Protein 7QGV (pdb70)

Secondary structure (DSSP, 8-state):
------/------/------/------/--/--/--/--

Radius of gyration: 14.07 Å; Cα contacts (8 Å, |Δi|>4): 30; chains: 8; bounding box: 40×20×18 Å

Structure (mmCIF, N/CA/C/O backbone):
data_7QGV
#
_entry.id   7QGV
#
loop_
_entity.id
_entity.type
_entity.pdbx_description
1 polymer Teixobactin
2 polymer 'Lipid II'
3 branched '2-acetamido-2-deoxy-beta-D-glucopyranose-(1-4)-N-acetyl-alpha-muramic acid'
4 non-polymer PHOSPHONATE
5 non-polymer 3-methylbut-2-en-1-ol
#
loop_
_atom_site.group_PDB
_atom_site.id
_atom_site.type_symbol
_atom_site.label_atom_id
_atom_site.label_alt_id
_atom_site.label_comp_id
_atom_site.label_asym_id
_atom_site.label_entity_id
_atom_site.label_seq_id
_atom_site.pdbx_PDB_ins_code
_atom_site.Cartn_x
_atom_site.Cartn_y
_atom_site.Cartn_z
_atom_site.occupancy
_atom_site.B_iso_or_equiv
_atom_site.auth_seq_id
_atom_site.auth_comp_id
_atom_site.auth_asym_id
_atom_site.auth_atom_id
_atom_site.pdbx_PDB_model_num
ATOM 26 N N . ILE A 1 2 ? 13.938 7.359 -4.151 1 0 2 ILE A N 1
ATOM 27 C CA . ILE A 1 2 ? 12.744 6.704 -3.705 1 0 2 ILE A CA 1
ATOM 28 C C . ILE A 1 2 ? 11.694 6.823 -4.714 1 0 2 ILE A C 1
ATOM 29 O O . ILE A 1 2 ? 11.479 7.868 -5.341 1 0 2 ILE A O 1
ATOM 45 N N . SER A 1 3 ? 10.978 5.766 -4.798 1 0 3 SER A N 1
ATOM 46 C CA . SER A 1 3 ? 9.934 5.717 -5.736 1 0 3 SER A CA 1
ATOM 47 C C . SER A 1 3 ? 8.74 5.11 -5.08 1 0 3 SER A C 1
ATOM 48 O O . SER A 1 3 ? 8.882 4.33 -4.085 1 0 3 SER A O 1
ATOM 91 N N . ILE A 1 6 ? 1.299 6.598 -2.171 1 0 6 ILE A N 1
ATOM 92 C CA . ILE A 1 6 ? 0.111 6.217 -1.395 1 0 6 ILE A CA 1
ATOM 93 C C . ILE A 1 6 ? -1.143 6.961 -1.861 1 0 6 ILE A C 1
ATOM 94 O O . ILE A 1 6 ? -1.069 8.122 -2.312 1 0 6 ILE A O 1
ATOM 110 N N . SER A 1 7 ? -2.237 6.187 -1.886 1 0 7 SER A N 1
ATOM 111 C CA . SER A 1 7 ? -3.629 6.695 -2.044 1 0 7 SER A CA 1
ATOM 112 C C . SER A 1 7 ? -4.687 5.607 -2.194 1 0 7 SER A C 1
ATOM 113 O O . SER A 1 7 ? -4.374 4.435 -2.539 1 0 7 SER A O 1
ATOM 134 N N . ALA A 1 9 ? -7.538 5.698 0.445 1 0 9 ALA A N 1
ATOM 135 C CA . ALA A 1 9 ? -8.315 5.683 1.686 1 0 9 ALA A CA 1
ATOM 136 C C . ALA A 1 9 ? -9.65 6.345 1.554 1 0 9 ALA A C 1
ATOM 137 O O . ALA A 1 9 ? -10.662 5.692 1.735 1 0 9 ALA A O 1
ATOM 166 N N . ILE A 1 11 ? -10.477 8.215 -1.192 1 0 11 ILE A N 1
ATOM 167 C CA . ILE A 1 11 ? -10.75 8.052 -2.606 1 0 11 ILE A CA 1
ATOM 168 C C . ILE A 1 11 ? -10.042 6.829 -3.15 1 0 11 ILE A C 1
ATOM 169 O O . ILE A 1 11 ? -10.531 6.123 -4.033 1 0 11 ILE A O 1
ATOM 210 N N . ILE B 1 2 ? -6.658 0.462 -1.132 1 0 2 ILE B N 1
ATOM 211 C CA . ILE B 1 2 ? -5.338 1.03 -1.093 1 0 2 ILE B CA 1
ATOM 212 C C . ILE B 1 2 ? -4.549 0.498 -2.19 1 0 2 ILE B C 1
ATOM 213 O O . ILE B 1 2 ? -4.563 -0.714 -2.526 1 0 2 ILE B O 1
ATOM 229 N N . SER B 1 3 ? -3.775 1.424 -2.642 1 0 3 SER B N 1
ATOM 230 C CA . SER B 1 3 ? -2.976 1.214 -3.765 1 0 3 SER B CA 1
ATOM 231 C C . SER B 1 3 ? -1.763 2.018 -3.638 1 0 3 SER B C 1
ATOM 232 O O . SER B 1 3 ? -1.789 3.197 -3.161 1 0 3 SER B O 1
ATOM 275 N N . ILE B 1 6 ? 6.024 1.627 -1.831 1 0 6 ILE B N 1
ATOM 276 C CA . ILE B 1 6 ? 7.25 2.348 -1.442 1 0 6 ILE B CA 1
ATOM 277 C C . ILE B 1 6 ? 8.529 1.512 -1.401 1 0 6 ILE B C 1
ATOM 278 O O . ILE B 1 6 ? 8.483 0.251 -1.399 1 0 6 ILE B O 1
ATOM 294 N N . SER B 1 7 ? 9.614 2.282 -1.596 1 0 7 SER B N 1
ATOM 295 C CA . SER B 1 7 ? 11.02 1.895 -1.358 1 0 7 SER B CA 1
ATOM 296 C C . SER B 1 7 ? 11.927 2.554 -2.372 1 0 7 SER B C 1
ATOM 297 O O . SER B 1 7 ? 11.458 3.376 -3.155 1 0 7 SER B O 1
ATOM 318 N N . ALA B 1 9 ? 15.328 3.66 -1.22 1 0 9 ALA B N 1
ATOM 319 C CA . ALA B 1 9 ? 16.396 4.316 -0.475 1 0 9 ALA B CA 1
ATOM 320 C C . ALA B 1 9 ? 17.765 3.775 -0.883 1 0 9 ALA B C 1
ATOM 321 O O . ALA B 1 9 ? 18.527 4.455 -1.565 1 0 9 ALA B O 1
ATOM 350 N N . ILE B 1 11 ? 18.131 0.781 -2.599 1 0 11 ILE B N 1
ATOM 351 C CA . ILE B 1 11 ? 17.963 0.17 -3.914 1 0 11 ILE B CA 1
ATOM 352 C C . ILE B 1 11 ? 16.926 0.922 -4.685 1 0 11 ILE B C 1
ATOM 353 O O . ILE B 1 11 ? 16.986 1.141 -5.9 1 0 11 ILE B O 1
ATOM 394 N N . ILE C 1 2 ? 7.719 -1.719 -3.919 1 0 2 ILE C N 1
ATOM 395 C CA . ILE C 1 2 ? 6.467 -2.41 -3.741 1 0 2 ILE C CA 1
ATOM 396 C C . ILE C 1 2 ? 5.384 -1.535 -4.143 1 0 2 ILE C C 1
ATOM 397 O O . ILE C 1 2 ? 5.228 -0.361 -3.704 1 0 2 ILE C O 1
ATOM 413 N N . SER C 1 3 ? 4.583 -2.2 -4.881 1 0 3 SER C N 1
ATOM 414 C CA . SER C 1 3 ? 3.483 -1.61 -5.499 1 0 3 SER C CA 1
ATOM 415 C C . SER C 1 3 ? 2.358 -2.56 -5.474 1 0 3 SER C C 1
ATOM 416 O O . SER C 1 3 ? 2.548 -3.807 -5.625 1 0 3 SER C O 1
ATOM 459 N N . ILE C 1 6 ? -5.05 -3.699 -2.298 1 0 6 ILE C N 1
ATOM 460 C CA . ILE C 1 6 ? -6.225 -4.559 -2.201 1 0 6 ILE C CA 1
ATOM 461 C C . ILE C 1 6 ? -7.533 -3.814 -1.995 1 0 6 ILE C C 1
ATOM 462 O O . ILE C 1 6 ? -7.522 -2.583 -1.7 1 0 6 ILE C O 1
ATOM 478 N N . SER C 1 7 ? -8.572 -4.56 -2.44 1 0 7 SER C N 1
ATOM 479 C CA . SER C 1 7 ? -10.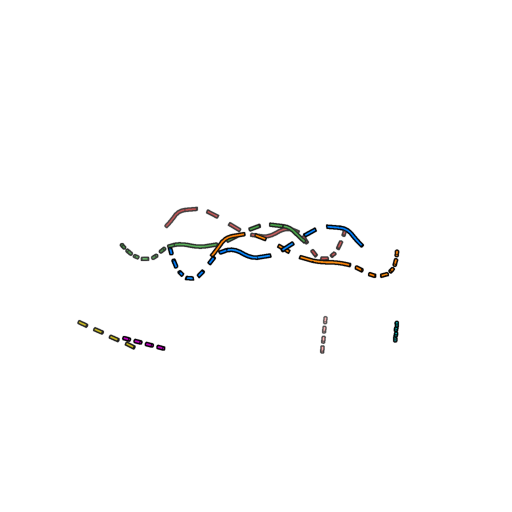016 -4.308 -2.159 1 0 7 SER C CA 1
ATOM 480 C C . SER C 1 7 ? -10.948 -5.217 -2.914 1 0 7 SER C C 1
ATOM 481 O O . SER C 1 7 ? -10.53 -5.947 -3.824 1 0 7 SER C O 1
ATOM 502 N N . ALA C 1 9 ? -13.539 -7.095 -0.94 1 0 9 ALA C N 1
ATOM 503 C CA . ALA C 1 9 ? -14.244 -7.946 0.028 1 0 9 ALA C CA 1
ATOM 504 C C . ALA C 1 9 ? -15.682 -7.507 0.201 1 0 9 ALA C C 1
ATOM 505 O O . ALA C 1 9 ? -16.568 -8.201 -0.267 1 0 9 ALA C O 1
ATOM 534 N N . ILE C 1 11 ? -16.816 -4.525 -0.865 1 0 11 ILE C N 1
ATOM 535 C CA . ILE C 1 11 ? -17.113 -3.759 -2.05 1 0 11 ILE C CA 1
ATOM 536 C C . ILE C 1 11 ? -16.442 -4.366 -3.237 1 0 11 ILE C C 1
ATOM 537 O O . ILE C 1 11 ? -16.963 -4.486 -4.342 1 0 11 ILE C O 1
ATOM 578 N N . ILE D 1 2 ? -12.534 -9.957 -4.801 1 0 2 ILE D N 1
ATOM 579 C CA . ILE D 1 2 ? -11.379 -9.173 -4.436 1 0 2 ILE D CA 1
ATOM 580 C C . ILE D 1 2 ? -10.448 -9.076 -5.577 1 0 2 ILE D C 1
ATOM 581 O O . ILE D 1 2 ? -10.19 -10.042 -6.302 1 0 2 ILE D O 1
ATOM 597 N N . SER D 1 3 ? -9.901 -7.913 -5.692 1 0 3 SER D N 1
ATOM 598 C CA . SER D 1 3 ? -8.986 -7.694 -6.77 1 0 3 SER D CA 1
ATOM 599 C C . SER D 1 3 ? -7.795 -6.969 -6.234 1 0 3 SER D C 1
ATOM 600 O O . SER D 1 3 ? -7.9 -6.226 -5.209 1 0 3 SER D O 1
ATOM 643 N N . ILE D 1 6 ? 0.138 -7.656 -4.501 1 0 6 ILE D N 1
ATOM 644 C CA . ILE D 1 6 ? 1.389 -7.103 -4.021 1 0 6 ILE D CA 1
ATOM 645 C C . ILE D 1 6 ? 2.637 -7.707 -4.668 1 0 6 ILE D C 1
ATOM 646 O O . ILE D 1 6 ? 2.617 -8.864 -5.12 1 0 6 ILE D O 1
ATOM 662 N N . SER D 1 7 ? 3.637 -6.824 -4.844 1 0 7 SER D N 1
ATOM 663 C CA . SER D 1 7 ? 5.029 -7.206 -5.204 1 0 7 SER D CA 1
ATOM 664 C C . SER D 1 7 ? 5.956 -6.041 -5.408 1 0 7 SER D C 1
ATOM 665 O O . SER D 1 7 ? 5.53 -4.919 -5.743 1 0 7 SER D O 1
ATOM 686 N N . ALA D 1 9 ? 8.952 -5.525 -2.889 1 0 9 ALA D N 1
ATOM 687 C CA . ALA D 1 9 ? 9.851 -5.296 -1.788 1 0 9 ALA D CA 1
ATOM 688 C C . ALA D 1 9 ? 11.304 -5.509 -2.213 1 0 9 ALA D C 1
ATOM 689 O O . ALA D 1 9 ? 11.987 -4.533 -2.416 1 0 9 ALA D O 1
ATOM 718 N N . ILE D 1 11 ? 12.314 -7.502 -5.016 1 0 11 ILE D N 1
ATOM 719 C CA . ILE D 1 11 ? 12.278 -7.531 -6.48 1 0 11 ILE D CA 1
ATOM 720 C C . ILE D 1 11 ? 11.35 -6.43 -6.933 1 0 11 ILE D C 1
ATOM 721 O O . ILE D 1 11 ? 11.644 -5.621 -7.817 1 0 11 ILE D O 1
ATOM 737 N N . ALA E 2 1 ? -9.246 9.524 9.458 1 0.96 1 ALA E N 1
ATOM 738 C CA . ALA E 2 1 ? -10.384 8.91 10.176 1 1.33 1 ALA E CA 1
ATOM 739 C C . ALA E 2 1 ? -11.543 8.646 9.226 1 1.47 1 ALA E C 1
ATOM 740 O O . ALA E 2 1 ? -12.196 7.585 9.244 1 2.22 1 ALA E O 1
ATOM 760 N N . LYS E 2 3 ? -14.749 6.616 9.404 1 1.36 3 LYS E N 1
ATOM 761 C CA . LYS E 2 3 ? -15.342 5.294 9.524 1 1.66 3 LYS E CA 1
ATOM 762 C C . LYS E 2 3 ? -16.559 5.044 8.602 1 1.8 3 LYS E C 1
ATOM 763 O O . LYS E 2 3 ? -17.637 4.565 9.039 1 2.55 3 LYS E O 1
ATOM 803 N N . ALA F 2 1 ? 17.574 0.418 6.931 1 0.96 1 ALA F N 1
ATOM 804 C CA . ALA F 2 1 ? 18.411 1.246 7.845 1 1.33 1 ALA F CA 1
ATOM 805 C C . ALA F 2 1 ? 19.062 2.439 7.144 1 1.47 1 ALA F C 1
ATOM 806 O O . ALA F 2 1 ? 18.481 3.035 6.173 1 2.22 1 ALA F O 1
ATOM 826 N N . LYS F 2 3 ? 18.201 6.771 5.996 1 1.36 3 LYS F N 1
ATOM 827 C CA . LYS F 2 3 ? 17.46 7.784 5.265 1 1.66 3 LYS F CA 1
ATOM 828 C C . LYS F 2 3 ? 17.968 9.222 5.461 1 1.8 3 LYS F C 1
ATOM 829 O O . LYS F 2 3 ? 19.081 9.465 6.001 1 2.55 3 LYS F O 1
ATOM 869 N N . ALA G 2 1 ? -13.352 -1.747 9.994 1 0.96 1 ALA G N 1
ATOM 870 C CA . ALA G 2 1 ? -14.221 -1.981 11.163 1 1.33 1 ALA G CA 1
ATOM 871 C C . ALA G 2 1 ? -15.658 -1.738 10.748 1 1.47 1 ALA G C 1
ATOM 872 O O . ALA G 2 1 ? -16.028 -1.741 9.545 1 2.22 1 ALA G O 1
ATOM 892 N N . LYS G 2 3 ? -20.435 -4.194 9.323 1 1.36 3 LYS G N 1
ATOM 893 C CA . LYS G 2 3 ? -21.587 -4.724 8.601 1 1.66 3 LYS G CA 1
ATOM 894 C C . LYS G 2 3 ? -22.969 -4.331 9.16 1 1.8 3 LYS G C 1
ATOM 895 O O . LYS G 2 3 ? -23.596 -5.072 9.965 1 2.55 3 LYS G O 1
ATOM 935 N N . ALA H 2 1 ? 10.547 -11.425 4.806 1 0.96 1 ALA H N 1
ATOM 936 C CA . ALA H 2 1 ? 10.662 -10.9 6.198 1 1.33 1 ALA H CA 1
ATOM 937 C C . ALA H 2 1 ? 11.061 -9.416 6.214 1 1.47 1 ALA H C 1
ATOM 938 O O . ALA H 2 1 ? 10.262 -8.513 6.59 1 2.22 1 ALA H O 1
ATOM 959 N N . LYS H 2 3 ? 11.03 -6.797 9.417 1 1.36 3 LYS H N 1
ATOM 960 C CA . LYS H 2 3 ? 10.093 -6.41 10.475 1 1.66 3 LYS H CA 1
ATOM 961 C C . LYS H 2 3 ? 10.681 -5.548 11.605 1 1.8 3 LYS H C 1
ATOM 962 O O . LYS H 2 3 ? 10.847 -6.004 12.768 1 2.55 3 LYS H O 1
ATOM 1471 N N . ILE A 1 2 ? 11.854 8.12 -0.773 1 0 2 ILE A N 2
ATOM 1472 C CA . ILE A 1 2 ? 11.407 7.014 -1.634 1 0 2 ILE A CA 2
ATOM 1473 C C . ILE A 1 2 ? 10.233 7.444 -2.58 1 0 2 ILE A C 2
ATOM 1474 O O . ILE A 1 2 ? 9.66 8.515 -2.362 1 0 2 ILE A O 2
ATOM 1490 N N . SER A 1 3 ? 9.878 6.629 -3.652 1 0 3 SER A N 2
ATOM 1491 C CA . SER A 1 3 ? 8.803 7.005 -4.588 1 0 3 SER A CA 2
ATOM 1492 C C . SER A 1 3 ? 7.622 6.074 -4.448 1 0 3 SER A C 2
ATOM 1493 O O . SER A 1 3 ? 7.699 5.021 -3.807 1 0 3 SER A O 2
ATOM 1536 N N . ILE A 1 6 ? -0.21 6.341 -2.877 1 0 6 ILE A N 2
ATOM 1537 C CA . ILE A 1 6 ? -1.448 5.774 -2.4 1 0 6 ILE A CA 2
ATOM 1538 C C . ILE A 1 6 ? -2.642 6.569 -2.887 1 0 6 ILE A C 2
ATOM 1539 O O . ILE A 1 6 ? -2.535 7.782 -3.111 1 0 6 ILE A O 2
ATOM 1555 N N . SER A 1 7 ? -3.733 5.818 -3.073 1 0 7 SER A N 2
ATOM 1556 C CA . SER A 1 7 ? -5.079 6.319 -3.413 1 0 7 SER A CA 2
ATOM 1557 C C . SER A 1 7 ? -5.956 5.246 -4.035 1 0 7 SER A C 2
ATOM 1558 O O . SER A 1 7 ? -5.685 4.059 -3.793 1 0 7 SER A O 2
ATOM 1579 N N . ALA A 1 9 ? -9.706 5.081 -3.619 1 0 9 ALA A N 2
ATOM 1580 C CA . ALA A 1 9 ? -10.904 4.748 -2.888 1 0 9 ALA A CA 2
ATOM 1581 C C . ALA A 1 9 ? -12.152 5.078 -3.675 1 0 9 ALA A C 2
ATOM 1582 O O . ALA A 1 9 ? -12.717 4.23 -4.365 1 0 9 ALA A O 2
ATOM 1611 N N . ILE A 1 11 ? -12.177 7.375 -5.897 1 0 11 ILE A N 2
ATOM 1612 C CA . ILE A 1 11 ? -11.656 7.714 -7.194 1 0 11 ILE A CA 2
ATOM 1613 C C . ILE A 1 11 ? -10.514 6.74 -7.529 1 0 11 ILE A C 2
ATOM 1614 O O . ILE A 1 11 ? -10.366 6.324 -8.676 1 0 11 ILE A O 2
ATOM 1655 N N . ILE B 1 2 ? -6.376 -0.113 0.445 1 0 2 ILE B N 2
ATOM 1656 C CA . ILE B 1 2 ? -5.816 0.979 -0.361 1 0 2 ILE B CA 2
ATOM 1657 C C . ILE B 1 2 ? -4.839 0.424 -1.45 1 0 2 ILE B C 2
ATOM 1658 O O . ILE B 1 2 ? -4.397 -0.749 -1.38 1 0 2 ILE B O 2
ATOM 1674 N N . SER B 1 3 ? -4.528 1.265 -2.485 1 0 3 SER B N 2
ATOM 1675 C CA . SER B 1 3 ? -3.711 0.848 -3.615 1 0 3 SER B CA 2
ATOM 1676 C C . SER B 1 3 ? -2.542 1.769 -3.871 1 0 3 SER B C 2
ATOM 1677 O O . SER B 1 3 ? -2.735 2.994 -4.043 1 0 3 SER B O 2
ATOM 1720 N N . ILE B 1 6 ? 5.565 1.768 -2.246 1 0 6 ILE B N 2
ATOM 1721 C CA . ILE B 1 6 ? 6.765 2.484 -2.003 1 0 6 ILE B CA 2
ATOM 1722 C C . ILE B 1 6 ? 8.082 1.811 -2.423 1 0 6 ILE B C 2
ATOM 1723 O O . ILE B 1 6 ? 8.291 0.577 -2.225 1 0 6 ILE B O 2
ATOM 1739 N N . SER B 1 7 ? 8.944 2.72 -2.945 1 0 7 SER B N 2
ATOM 1740 C CA . SER B 1 7 ? 10.353 2.5 -3.344 1 0 7 SER B CA 2
ATOM 1741 C C . SER B 1 7 ? 10.682 3.18 -4.655 1 0 7 SER B C 2
ATOM 1742 O O . SER B 1 7 ? 9.849 3.959 -5.144 1 0 7 SER B O 2
ATOM 1763 N N . ALA B 1 9 ? 14.151 4.82 -5.121 1 0 9 ALA B N 2
ATOM 1764 C CA . ALA B 1 9 ? 15.198 5.803 -4.964 1 0 9 ALA B CA 2
ATOM 1765 C C . ALA B 1 9 ? 16.563 5.184 -5.246 1 0 9 ALA B C 2
ATOM 1766 O O . ALA B 1 9 ? 17.17 5.449 -6.284 1 0 9 ALA B O 2
ATOM 1795 N N . ILE B 1 11 ? 17.02 1.971 -5.623 1 0 11 ILE B N 2
ATOM 1796 C CA . ILE B 1 11 ? 16.733 0.92 -6.595 1 0 11 ILE B CA 2
ATOM 1797 C C . ILE B 1 11 ? 15.414 1.235 -7.308 1 0 11 ILE B C 2
ATOM 1798 O O . ILE B 1 11 ? 15.2 0.859 -8.463 1 0 11 ILE B O 2
ATOM 1839 N N . ILE C 1 2 ? 7.492 -2.043 -1.233 1 0 2 ILE C N 2
ATOM 1840 C CA . ILE C 1 2 ? 6.831 -3.189 -1.879 1 0 2 ILE C CA 2
ATOM 1841 C C . ILE C 1 2 ? 5.746 -2.59 -2.804 1 0 2 ILE C C 2
ATOM 1842 O O . ILE C 1 2 ? 5.569 -1.371 -2.857 1 0 2 ILE C O 2
ATOM 1858 N N . SER C 1 3 ? 5.093 -3.379 -3.637 1 0 3 SER C N 2
ATOM 1859 C CA . SER C 1 3 ? 4.07 -2.789 -4.509 1 0 3 SER C CA 2
ATOM 1860 C C . SER C 1 3 ? 2.786 -3.524 -4.368 1 0 3 SER C C 2
ATOM 1861 O O . SER C 1 3 ? 2.794 -4.751 -4.294 1 0 3 SER C O 2
ATOM 1904 N N . ILE C 1 6 ? -4.678 -3.604 -1.194 1 0 6 ILE C N 2
ATOM 1905 C CA . ILE C 1 6 ? -5.812 -4.464 -0.971 1 0 6 ILE C CA 2
ATOM 1906 C C . ILE C 1 6 ? -7.148 -3.778 -0.984 1 0 6 ILE C C 2
ATOM 1907 O O . ILE C 1 6 ? -7.256 -2.605 -0.574 1 0 6 ILE C O 2
ATOM 1923 N N . SER C 1 7 ? -8.109 -4.478 -1.594 1 0 7 SER C N 2
ATOM 1924 C CA . SER C 1 7 ? -9.518 -4.122 -1.49 1 0 7 SER C CA 2
ATOM 1925 C C . SER C 1 7 ? -10.334 -5.013 -2.382 1 0 7 SER C C 2
ATOM 1926 O O . SER C 1 7 ? -9.789 -5.931 -3.051 1 0 7 SER C O 2
ATOM 1947 N N . ALA C 1 9 ? -13.486 -6.576 -1.177 1 0 9 ALA C N 2
ATOM 1948 C CA . ALA C 1 9 ? -14.256 -7.494 -0.431 1 0 9 ALA C CA 2
ATOM 1949 C C . ALA C 1 9 ? -15.71 -7.202 -0.675 1 0 9 ALA C C 2
ATOM 1950 O O . ALA C 1 9 ? -16.305 -7.681 -1.642 1 0 9 ALA C O 2
ATOM 1979 N N . ILE C 1 11 ? -16.814 -4.198 -1.359 1 0 11 ILE C N 2
ATOM 1980 C CA . ILE C 1 11 ? -16.804 -3.294 -2.496 1 0 11 ILE C CA 2
ATOM 1981 C C . ILE C 1 11 ? -15.749 -3.682 -3.505 1 0 11 ILE C C 2
ATOM 1982 O O . ILE C 1 11 ? -15.917 -3.446 -4.699 1 0 11 ILE C O 2
ATOM 2023 N N . ILE D 1 2 ? -11.464 -10.298 -5.399 1 0 2 ILE D N 2
ATOM 2024 C CA . ILE D 1 2 ? -10.809 -9.114 -4.919 1 0 2 ILE D CA 2
ATOM 2025 C C . ILE D 1 2 ? -9.829 -8.552 -5.873 1 0 2 ILE D C 2
ATOM 2026 O O . ILE D 1 2 ? -9.413 -9.207 -6.835 1 0 2 ILE D O 2
ATOM 2042 N N . SER D 1 3 ? -9.443 -7.334 -5.601 1 0 3 SER D N 2
ATOM 2043 C CA . SER D 1 3 ? -8.536 -6.701 -6.484 1 0 3 SER D CA 2
ATOM 2044 C C . SER D 1 3 ? -7.369 -6.189 -5.691 1 0 3 SER D C 2
ATOM 2045 O O . SER D 1 3 ? -7.475 -5.854 -4.474 1 0 3 SER D O 2
ATOM 2088 N N . ILE D 1 6 ? 0.286 -8.224 -4.408 1 0 6 ILE D N 2
ATOM 2089 C CA . ILE D 1 6 ? 1.477 -8.121 -3.619 1 0 6 ILE D CA 2
ATOM 2090 C C . ILE D 1 6 ? 2.681 -8.59 -4.416 1 0 6 ILE D C 2
ATOM 2091 O O . ILE D 1 6 ? 2.649 -9.606 -5.138 1 0 6 ILE D O 2
ATOM 2107 N N . SER D 1 7 ? 3.68 -7.757 -4.307 1 0 7 SER D N 2
ATOM 2108 C CA . SER D 1 7 ? 5.02 -7.925 -4.88 1 0 7 SER D CA 2
ATOM 2109 C C . SER D 1 7 ? 5.792 -6.669 -4.995 1 0 7 SER D C 2
ATOM 2110 O O . SER D 1 7 ? 5.224 -5.588 -5.031 1 0 7 SER D O 2
ATOM 2131 N N . ALA D 1 9 ? 9.259 -6.438 -3.148 1 0 9 ALA D N 2
ATOM 2132 C CA . ALA D 1 9 ? 10.162 -6.13 -2.056 1 0 9 ALA D CA 2
ATOM 2133 C C . ALA D 1 9 ? 11.553 -6.187 -2.513 1 0 9 ALA D C 2
ATOM 2134 O O . ALA D 1 9 ? 12.222 -5.17 -2.655 1 0 9 ALA D O 2
ATOM 2163 N N . ILE D 1 11 ? 12.371 -7.457 -5.398 1 0 11 ILE D N 2
ATOM 2164 C CA . ILE D 1 11 ? 12.259 -7.019 -6.786 1 0 11 ILE D CA 2
ATOM 2165 C C . ILE D 1 11 ? 11.101 -6.035 -6.959 1 0 11 ILE D C 2
ATOM 2166 O O . ILE D 1 11 ? 11.203 -5.048 -7.693 1 0 11 ILE D O 2
ATOM 2182 N N . ALA E 2 1 ? -13.284 13.348 1.839 1 0.96 1 ALA E N 2
ATOM 2183 C CA . ALA E 2 1 ? -14.495 14.177 1.626 1 1.33 1 ALA E CA 2
ATOM 2184 C C . ALA E 2 1 ? -15.758 13.411 1.939 1 1.47 1 ALA E C 2
ATOM 2185 O O . ALA E 2 1 ? -15.847 12.653 2.967 1 2.22 1 ALA E O 2
ATOM 2205 N N . LYS E 2 3 ? -20.927 11.348 3.072 1 1.36 3 LYS E N 2
ATOM 2206 C CA . LYS E 2 3 ? -21.863 10.306 3.452 1 1.66 3 LYS E CA 2
ATOM 2207 C C . LYS E 2 3 ? -23.349 10.692 3.194 1 1.8 3 LYS E C 2
ATOM 2208 O O . LYS E 2 3 ? -24.174 10.825 4.106 1 2.55 3 LYS E O 2
ATOM 2248 N N . ALA F 2 1 ? 20.103 8.767 1.583 1 0.96 1 ALA F N 2
ATOM 2249 C CA . ALA F 2 1 ? 20.347 9.979 2.37 1 1.33 1 ALA F CA 2
ATOM 2250 C C . ALA F 2 1 ? 19.034 10.858 2.758 1 1.47 1 ALA F C 2
ATOM 2251 O O . ALA F 2 1 ? 19.103 11.756 3.559 1 2.22 1 ALA F O 2
ATOM 2271 N N . LYS F 2 3 ? 16.517 15.178 3.025 1 1.36 3 LYS F N 2
ATOM 2272 C CA . LYS F 2 3 ? 15.977 16.439 3.395 1 1.66 3 LYS F CA 2
ATOM 2273 C C . LYS F 2 3 ? 15.308 17.141 2.178 1 1.8 3 LYS F C 2
ATOM 2274 O O . LYS F 2 3 ? 15.551 18.32 1.88 1 2.55 3 LYS F O 2
ATOM 2314 N N . ALA G 2 1 ? -18.155 -3.577 7.503 1 0.96 1 ALA G N 2
ATOM 2315 C CA . ALA G 2 1 ? -19.516 -4.007 7.834 1 1.33 1 ALA G CA 2
ATOM 2316 C C . ALA G 2 1 ? -20.498 -3.056 7.168 1 1.47 1 ALA G C 2
ATOM 2317 O O . ALA G 2 1 ? -20.192 -2.375 6.192 1 2.22 1 ALA G O 2
ATOM 2337 N N . LYS G 2 3 ? -22.723 -3.231 2.812 1 1.36 3 LYS G N 2
ATOM 2338 C CA . LYS G 2 3 ? -22.738 -3.14 1.353 1 1.66 3 LYS G CA 2
ATOM 2339 C C . LYS G 2 3 ? -23.682 -2.03 0.778 1 1.8 3 LYS G C 2
ATOM 2340 O O . LYS G 2 3 ? -24.649 -2.295 0.047 1 2.55 3 LYS G O 2
ATOM 2380 N N . ALA H 2 1 ? 15.031 -11.612 4.454 1 0.96 1 ALA H N 2
ATOM 2381 C CA . ALA H 2 1 ? 16.195 -11.282 5.226 1 1.33 1 ALA H CA 2
ATOM 2382 C C . ALA H 2 1 ? 16.909 -9.962 4.783 1 1.47 1 ALA H C 2
ATOM 2383 O O . ALA H 2 1 ? 16.701 -8.911 5.312 1 2.22 1 ALA H O 2
ATOM 2404 N N . LYS H 2 3 ? 18.223 -6.377 6.38 1 1.36 3 LYS H N 2
ATOM 2405 C CA . LYS H 2 3 ? 17.844 -5.245 7.173 1 1.66 3 LYS H CA 2
ATOM 2406 C C . LYS H 2 3 ? 18.766 -4.019 6.928 1 1.8 3 LYS H C 2
ATOM 2407 O O . LYS H 2 3 ? 19.837 -3.864 7.52 1 2.55 3 LYS H O 2
ATOM 2916 N N . ILE A 1 2 ? 11.447 8.752 -4.618 1 0 2 ILE A N 3
ATOM 2917 C CA . ILE A 1 2 ? 10.796 7.46 -4.613 1 0 2 ILE A CA 3
ATOM 2918 C C . ILE A 1 2 ? 9.61 7.462 -5.531 1 0 2 ILE A C 3
ATOM 2919 O O . ILE A 1 2 ? 9.179 8.529 -5.989 1 0 2 ILE A O 3
ATOM 2935 N N . SER A 1 3 ? 9.113 6.262 -5.844 1 0 3 SER A N 3
ATOM 2936 C CA . SER A 1 3 ? 7.955 6.143 -6.683 1 0 3 SER A CA 3
ATOM 2937 C C . SER A 1 3 ? 6.915 5.311 -6.056 1 0 3 SER A C 3
ATOM 2938 O O . SER A 1 3 ? 7.204 4.307 -5.403 1 0 3 SER A O 3
ATOM 2981 N N . ILE A 1 6 ? -0.35 6.316 -2.814 1 0 6 ILE A N 3
ATOM 2982 C CA . ILE A 1 6 ? -1.483 5.797 -2.081 1 0 6 ILE A CA 3
ATOM 2983 C C . ILE A 1 6 ? -2.817 6.425 -2.435 1 0 6 ILE A C 3
ATOM 2984 O O . ILE A 1 6 ? -2.91 7.661 -2.573 1 0 6 ILE A O 3
ATOM 3000 N N . SER A 1 7 ? -3.785 5.528 -2.641 1 0 7 SER A N 3
ATOM 3001 C CA . SER A 1 7 ? -5.223 5.858 -2.743 1 0 7 SER A CA 3
ATOM 3002 C C . SER A 1 7 ? -6.068 4.622 -3.042 1 0 7 SER A C 3
ATOM 3003 O O . SER A 1 7 ? -5.522 3.57 -3.415 1 0 7 SER A O 3
ATOM 3024 N N . ALA A 1 9 ? -9.115 3.848 -0.737 1 0 9 ALA A N 3
ATOM 3025 C CA . ALA A 1 9 ? -9.919 3.456 0.395 1 0 9 ALA A CA 3
ATOM 3026 C C . ALA A 1 9 ? -11.371 3.687 0.072 1 0 9 ALA A C 3
ATOM 3027 O O . ALA A 1 9 ? -12.073 2.784 -0.367 1 0 9 ALA A O 3
ATOM 3056 N N . ILE A 1 11 ? -12.402 6.023 -2.227 1 0 11 ILE A N 3
ATOM 3057 C CA . ILE A 1 11 ? -12.469 6.203 -3.677 1 0 11 ILE A CA 3
ATOM 3058 C C . ILE A 1 11 ? -11.46 5.291 -4.357 1 0 11 ILE A C 3
ATOM 3059 O O . ILE A 1 11 ? -11.623 4.897 -5.512 1 0 11 ILE A O 3
ATOM 3100 N N . ILE B 1 2 ? -6.885 -0.185 0.615 1 0 2 ILE B N 3
ATOM 3101 C CA . ILE B 1 2 ? -6.123 0.807 -0.17 1 0 2 ILE B CA 3
ATOM 3102 C C . ILE B 1 2 ? -5.298 0.127 -1.26 1 0 2 ILE B C 3
ATOM 3103 O O . ILE B 1 2 ? -5.208 -1.112 -1.315 1 0 2 ILE B O 3
ATOM 3119 N N . SER B 1 3 ? -4.737 0.927 -2.168 1 0 3 SER B N 3
ATOM 3120 C CA . SER B 1 3 ? -3.869 0.37 -3.19 1 0 3 SER B CA 3
ATOM 3121 C C . SER B 1 3 ? -2.773 1.32 -3.547 1 0 3 SER B C 3
ATOM 3122 O O . SER B 1 3 ? -3.01 2.523 -3.794 1 0 3 SER B O 3
ATOM 3165 N N . ILE B 1 6 ? 5.476 1.867 -2.373 1 0 6 ILE B N 3
ATOM 3166 C CA . ILE B 1 6 ? 6.746 2.623 -2.416 1 0 6 ILE B CA 3
ATOM 3167 C C . ILE B 1 6 ? 8.023 1.817 -2.756 1 0 6 ILE B C 3
ATOM 3168 O O . ILE B 1 6 ? 8.165 0.633 -2.409 1 0 6 ILE B O 3
ATOM 3184 N N . SER B 1 7 ? 8.912 2.501 -3.461 1 0 7 SER B N 3
ATOM 3185 C CA . SER B 1 7 ? 10.294 2.042 -3.793 1 0 7 SER B CA 3
ATOM 3186 C C . SER B 1 7 ? 10.737 2.779 -5.027 1 0 7 SER B C 3
ATOM 3187 O O . SER B 1 7 ? 9.892 3.332 -5.711 1 0 7 SER B O 3
ATOM 3208 N N . ALA B 1 9 ? 14.029 4.758 -5.047 1 0 9 ALA B N 3
ATOM 3209 C CA . ALA B 1 9 ? 15.049 5.729 -4.701 1 0 9 ALA B CA 3
ATOM 3210 C C . ALA B 1 9 ? 16.392 5.212 -5.133 1 0 9 ALA B C 3
ATOM 3211 O O . ALA B 1 9 ? 17.111 5.84 -5.912 1 0 9 ALA B O 3
ATOM 3240 N N . ILE B 1 11 ? 16.75 1.632 -6.006 1 0 11 ILE B N 3
ATOM 3241 C CA . ILE B 1 11 ? 16.362 0.747 -7.115 1 0 11 ILE B CA 3
ATOM 3242 C C . ILE B 1 11 ? 15.109 1.286 -7.788 1 0 11 ILE B C 3
ATOM 3243 O O . ILE B 1 11 ? 14.803 0.969 -8.94 1 0 11 ILE B O 3
ATOM 3284 N N . ILE C 1 2 ? 7.798 -2.131 -1.289 1 0 2 ILE C N 3
ATOM 3285 C CA . ILE C 1 2 ? 6.834 -3.005 -1.894 1 0 2 ILE C CA 3
ATOM 3286 C C . ILE C 1 2 ? 5.801 -2.203 -2.584 1 0 2 ILE C C 3
ATOM 3287 O O . ILE C 1 2 ? 5.62 -0.996 -2.356 1 0 2 ILE C O 3
ATOM 3303 N N . SER C 1 3 ? 5.058 -2.874 -3.363 1 0 3 SER C N 3
ATOM 3304 C CA . SER C 1 3 ? 4.107 -2.169 -4.116 1 0 3 SER C CA 3
ATOM 3305 C C . SER C 1 3 ? 2.855 -2.967 -4.176 1 0 3 SER C C 3
ATOM 3306 O O . SER C 1 3 ? 2.914 -4.22 -4.239 1 0 3 SER C O 3
ATOM 3349 N N . ILE C 1 6 ? -4.774 -3.911 -1.499 1 0 6 ILE C N 3
ATOM 3350 C CA . ILE C 1 6 ? -5.932 -4.76 -1.375 1 0 6 ILE C CA 3
ATOM 3351 C C . ILE C 1 6 ? -7.262 -4.043 -1.243 1 0 6 ILE C C 3
ATOM 3352 O O . ILE C 1 6 ? -7.362 -3.044 -0.48 1 0 6 ILE C O 3
ATOM 3368 N N . SER C 1 7 ? -8.199 -4.434 -2.12 1 0 7 SER C N 3
ATOM 3369 C CA . SER C 1 7 ? -9.618 -4.08 -1.936 1 0 7 SER C CA 3
ATOM 3370 C C . SER C 1 7 ? -10.461 -4.631 -3.063 1 0 7 SER C C 3
ATOM 3371 O O . SER C 1 7 ? -9.925 -5.217 -4.011 1 0 7 SER C O 3
ATOM 3392 N N . ALA C 1 9 ? -13.604 -6.422 -1.987 1 0 9 ALA C N 3
ATOM 3393 C CA . ALA C 1 9 ? -14.548 -7.348 -1.359 1 0 9 ALA C CA 3
ATOM 3394 C C . ALA C 1 9 ? -15.942 -6.716 -1.209 1 0 9 ALA C C 3
ATOM 3395 O O . ALA C 1 9 ? -16.882 -7.16 -1.859 1 0 9 ALA C O 3
ATOM 3424 N N . ILE C 1 11 ? -16.474 -3.299 -1.585 1 0 11 ILE C N 3
ATOM 3425 C CA . ILE C 1 11 ? -16.512 -2.217 -2.559 1 0 11 ILE C CA 3
ATOM 3426 C C . ILE C 1 11 ? -15.638 -2.578 -3.738 1 0 11 ILE C C 3
ATOM 3427 O O . ILE C 1 11 ? -15.864 -2.178 -4.88 1 0 11 ILE C O 3
ATOM 3468 N N . ILE D 1 2 ? -11.24 -9.875 -4.31 1 0 2 ILE D N 3
ATOM 3469 C CA . ILE D 1 2 ? -10.564 -8.598 -4.204 1 0 2 ILE D CA 3
ATOM 3470 C C . ILE D 1 2 ? -9.619 -8.434 -5.323 1 0 2 ILE D C 3
ATOM 3471 O O . ILE D 1 2 ? -9.206 -9.398 -5.98 1 0 2 ILE D O 3
ATOM 3487 N N . SER D 1 3 ? -9.229 -7.222 -5.503 1 0 3 SER D N 3
ATOM 3488 C CA . SER D 1 3 ? -8.322 -6.934 -6.557 1 0 3 SER D CA 3
ATOM 3489 C C . SER D 1 3 ? -7.063 -6.349 -5.982 1 0 3 SER D C 3
ATOM 3490 O O . SER D 1 3 ? -7.126 -5.486 -5.067 1 0 3 SER D O 3
ATOM 3533 N N . ILE D 1 6 ? 0.691 -8.044 -3.909 1 0 6 ILE D N 3
ATOM 3534 C CA . ILE D 1 6 ? 1.901 -7.665 -3.227 1 0 6 ILE D CA 3
ATOM 3535 C C . ILE D 1 6 ? 3.173 -8.162 -3.888 1 0 6 ILE D C 3
ATOM 3536 O O . ILE D 1 6 ? 3.192 -9.275 -4.446 1 0 6 ILE D O 3
ATOM 3552 N N . SER D 1 7 ? 4.152 -7.249 -3.933 1 0 7 SER D N 3
ATOM 3553 C CA . SER D 1 7 ? 5.555 -7.568 -4.291 1 0 7 SER D CA 3
ATOM 3554 C C . SER D 1 7 ? 6.353 -6.356 -4.734 1 0 7 SER D C 3
ATOM 3555 O O . SER D 1 7 ? 5.828 -5.233 -4.865 1 0 7 SER D O 3
ATOM 3576 N N . ALA D 1 9 ? 9.729 -6.127 -3.18 1 0 9 ALA D N 3
ATOM 3577 C CA . ALA D 1 9 ? 10.755 -5.972 -2.128 1 0 9 ALA D CA 3
ATOM 3578 C C . ALA D 1 9 ? 12.155 -6.31 -2.642 1 0 9 ALA D C 3
ATOM 3579 O O . ALA D 1 9 ? 12.984 -5.422 -2.793 1 0 9 ALA D O 3
ATOM 3608 N N . ILE D 1 11 ? 12.534 -8.038 -5.461 1 0 11 ILE D N 3
ATOM 3609 C CA . ILE D 1 11 ? 12.354 -8.058 -6.895 1 0 11 ILE D CA 3
ATOM 3610 C C . ILE D 1 11 ? 11.329 -7.028 -7.296 1 0 11 ILE D C 3
ATOM 3611 O O . ILE D 1 11 ? 11.389 -6.423 -8.365 1 0 11 ILE D O 3
ATOM 3627 N N . ALA E 2 1 ? -10.774 6.461 6.885 1 0.96 1 ALA E N 3
ATOM 3628 C CA . ALA E 2 1 ? -10.245 6.331 8.265 1 1.33 1 ALA E CA 3
ATOM 3629 C C . ALA E 2 1 ? -8.753 6.073 8.18 1 1.47 1 ALA E C 3
ATOM 3630 O O . ALA E 2 1 ? -7.952 6.453 9.055 1 2.22 1 ALA E O 3
ATOM 3650 N N . LYS E 2 3 ? -3.34 4.276 7.793 1 1.36 3 LYS E N 3
ATOM 3651 C CA . LYS E 2 3 ? -2.007 4.608 8.122 1 1.66 3 LYS E CA 3
ATOM 3652 C C . LYS E 2 3 ? -0.926 3.7 7.461 1 1.8 3 LYS E C 3
ATOM 3653 O O . LYS E 2 3 ? -0.839 2.48 7.707 1 2.55 3 LYS E O 3
ATOM 3693 N N . ALA F 2 1 ? 20.831 0.524 2.272 1 0.96 1 ALA F N 3
ATOM 3694 C CA . ALA F 2 1 ? 21.542 1.298 3.341 1 1.33 1 ALA F CA 3
ATOM 3695 C C . ALA F 2 1 ? 20.962 2.702 3.439 1 1.47 1 ALA F C 3
ATOM 3696 O O . ALA F 2 1 ? 21.138 3.446 4.446 1 2.22 1 ALA F O 3
ATOM 3716 N N . LYS F 2 3 ? 19.977 8.116 4.284 1 1.36 3 LYS F N 3
ATOM 3717 C CA . LYS F 2 3 ? 20.129 9.073 5.369 1 1.66 3 LYS F CA 3
ATOM 3718 C C . LYS F 2 3 ? 20.026 10.582 4.952 1 1.8 3 LYS F C 3
ATOM 3719 O O . LYS F 2 3 ? 20.954 11.398 5.135 1 2.55 3 LYS F O 3
ATOM 3759 N N . ALA G 2 1 ? -14.65 -10.068 5.871 1 0.96 1 ALA G N 3
ATOM 3760 C CA . ALA G 2 1 ? -13.733 -11.134 6.361 1 1.33 1 ALA G CA 3
ATOM 3761 C C . ALA G 2 1 ? -12.457 -11.208 5.48 1 1.47 1 ALA G C 3
ATOM 3762 O O . ALA G 2 1 ? -11.322 -11.19 5.977 1 2.22 1 ALA G O 3
ATOM 3782 N N . LYS G 2 3 ? -9.603 -13.315 6.134 1 1.36 3 LYS G N 3
ATOM 3783 C CA . LYS G 2 3 ? -8.495 -13.509 7.059 1 1.66 3 LYS G CA 3
ATOM 3784 C C . LYS G 2 3 ? -7.097 -13.471 6.367 1 1.8 3 LYS G C 3
ATOM 3785 O O . LYS G 2 3 ? -6.147 -14.195 6.752 1 2.55 3 LYS G O 3
ATOM 3825 N N . ALA H 2 1 ? 13.307 -8.374 5.196 1 0.96 1 ALA H N 3
ATOM 3826 C CA . ALA H 2 1 ? 12.847 -7.901 6.541 1 1.33 1 ALA H CA 3
ATOM 3827 C C . ALA H 2 1 ? 11.868 -6.688 6.374 1 1.47 1 ALA H C 3
ATOM 3828 O O . ALA H 2 1 ? 12.219 -5.544 6.617 1 2.22 1 ALA H O 3
ATOM 3849 N N . LYS H 2 3 ? 8.557 -2.642 7.869 1 1.36 3 LYS H N 3
ATOM 3850 C CA . LYS H 2 3 ? 9.406 -1.581 8.311 1 1.66 3 LYS H CA 3
ATOM 3851 C C . LYS H 2 3 ? 9.466 -0.404 7.291 1 1.8 3 LYS H C 3
ATOM 3852 O O . LYS H 2 3 ? 10.529 -0.032 6.753 1 2.55 3 LYS H O 3
ATOM 4361 N N . ILE A 1 2 ? 11.458 8.748 -0.765 1 0 2 ILE A N 4
ATOM 4362 C CA . ILE A 1 2 ? 11.056 7.49 -1.422 1 0 2 ILE A CA 4
ATOM 4363 C C . ILE A 1 2 ? 9.921 7.728 -2.461 1 0 2 ILE A C 4
ATOM 4364 O O . ILE A 1 2 ? 9.317 8.807 -2.452 1 0 2 ILE A O 4
ATOM 4380 N N . SER A 1 3 ? 9.646 6.724 -3.36 1 0 3 SER A N 4
ATOM 4381 C CA . SER A 1 3 ? 8.629 6.843 -4.413 1 0 3 SER A CA 4
ATOM 4382 C C . SER A 1 3 ? 7.497 5.882 -4.226 1 0 3 SER A C 4
ATOM 4383 O O . SER A 1 3 ? 7.627 4.885 -3.528 1 0 3 SER A O 4
ATOM 4426 N N . ILE A 1 6 ? -0.41 6.249 -3.496 1 0 6 ILE A N 4
ATOM 4427 C CA . ILE A 1 6 ? -1.688 5.736 -2.981 1 0 6 ILE A CA 4
ATOM 4428 C C . ILE A 1 6 ? -2.828 6.235 -3.85 1 0 6 ILE A C 4
ATOM 4429 O O . ILE A 1 6 ? -2.746 7.315 -4.462 1 0 6 ILE A O 4
ATOM 4445 N N . SER A 1 7 ? -3.852 5.423 -3.845 1 0 7 SER A N 4
ATOM 4446 C CA . SER A 1 7 ? -5.159 5.646 -4.487 1 0 7 SER A CA 4
ATOM 4447 C C . SER A 1 7 ? -5.693 4.329 -4.988 1 0 7 SER A C 4
ATOM 4448 O O . SER A 1 7 ? -5.077 3.297 -4.749 1 0 7 SER A O 4
ATOM 4469 N N . ALA A 1 9 ? -8.861 2.828 -4.127 1 0 9 ALA A N 4
ATOM 4470 C CA . ALA A 1 9 ? -9.726 2.034 -3.303 1 0 9 ALA A CA 4
ATOM 4471 C C . ALA A 1 9 ? -11.045 1.802 -4.025 1 0 9 ALA A C 4
ATOM 4472 O O . ALA A 1 9 ? -11.2 0.828 -4.767 1 0 9 ALA A O 4
ATOM 4501 N N . ILE A 1 11 ? -12.207 3.982 -6.273 1 0 11 ILE A N 4
ATOM 4502 C CA . ILE A 1 11 ? -11.97 4.41 -7.699 1 0 11 ILE A CA 4
ATOM 4503 C C . ILE A 1 11 ? -10.581 3.944 -8.169 1 0 11 ILE A C 4
ATOM 4504 O O . ILE A 1 11 ? -10.349 3.699 -9.362 1 0 11 ILE A O 4
ATOM 4545 N N . ILE B 1 2 ? -6.855 0.579 0.283 1 0 2 ILE B N 4
ATOM 4546 C CA . ILE B 1 2 ? -6.353 1.571 -0.708 1 0 2 ILE B CA 4
ATOM 4547 C C . ILE B 1 2 ? -5.245 0.886 -1.525 1 0 2 ILE B C 4
ATOM 4548 O O . ILE B 1 2 ? -4.929 -0.284 -1.237 1 0 2 ILE B O 4
ATOM 4564 N N . SER B 1 3 ? -4.687 1.516 -2.559 1 0 3 SER B N 4
ATOM 4565 C CA . SER B 1 3 ? -3.691 0.816 -3.335 1 0 3 SER B CA 4
ATOM 4566 C C . SER B 1 3 ? -2.517 1.633 -3.72 1 0 3 SER B C 4
ATOM 4567 O O . SER B 1 3 ? -2.641 2.822 -4.047 1 0 3 SER B O 4
ATOM 4610 N N . ILE B 1 6 ? 5.36 1.424 -2.02 1 0 6 ILE B N 4
ATOM 4611 C CA . ILE B 1 6 ? 6.631 2.141 -1.769 1 0 6 ILE B CA 4
ATOM 4612 C C . ILE B 1 6 ? 7.878 1.393 -2.219 1 0 6 ILE B C 4
ATOM 4613 O O . ILE B 1 6 ? 8.046 0.19 -1.924 1 0 6 ILE B O 4
ATOM 4629 N N . SER B 1 7 ? 8.714 2.178 -2.903 1 0 7 SER B N 4
ATOM 4630 C CA . SER B 1 7 ? 10.105 1.853 -3.286 1 0 7 SER B CA 4
ATOM 4631 C C . SER B 1 7 ? 10.72 2.985 -4.072 1 0 7 SER B C 4
ATOM 4632 O O . SER B 1 7 ? 10.001 3.893 -4.456 1 0 7 SER B O 4
ATOM 4653 N N . ALA B 1 9 ? 13.93 4.696 -3.114 1 0 9 ALA B N 4
ATOM 4654 C CA . ALA B 1 9 ? 14.74 5.568 -2.317 1 0 9 ALA B CA 4
ATOM 4655 C C . ALA B 1 9 ? 16.198 5.451 -2.745 1 0 9 ALA B C 4
ATOM 4656 O O . ALA B 1 9 ? 16.727 6.327 -3.425 1 0 9 ALA B O 4
ATOM 4685 N N . ILE B 1 11 ? 17.323 2.607 -4.407 1 0 11 ILE B N 4
ATOM 4686 C CA . ILE B 1 11 ? 17.225 1.927 -5.7 1 0 11 ILE B CA 4
ATOM 4687 C C . ILE B 1 11 ? 15.968 2.435 -6.413 1 0 11 ILE B C 4
ATOM 4688 O O . ILE B 1 11 ? 15.918 2.527 -7.641 1 0 11 ILE B O 4
ATOM 4729 N N . ILE C 1 2 ? 7.827 -2.639 -1.37 1 0 2 ILE C N 4
ATOM 4730 C CA . ILE C 1 2 ? 7.037 -3.639 -2.109 1 0 2 ILE C CA 4
ATOM 4731 C C . ILE C 1 2 ? 5.904 -2.894 -2.831 1 0 2 ILE C C 4
ATOM 4732 O O . ILE C 1 2 ? 5.711 -1.678 -2.595 1 0 2 ILE C O 4
ATOM 4748 N N . SER C 1 3 ? 5.209 -3.512 -3.764 1 0 3 SER C N 4
ATOM 4749 C CA . SER C 1 3 ? 4.131 -2.775 -4.404 1 0 3 SER C CA 4
ATOM 4750 C C . SER C 1 3 ? 2.886 -3.579 -4.58 1 0 3 SER C C 4
ATOM 4751 O O . SER C 1 3 ? 2.937 -4.807 -4.771 1 0 3 SER C O 4
ATOM 4794 N N . ILE C 1 6 ? -4.508 -3.534 -1.173 1 0 6 ILE C N 4
ATOM 4795 C CA . ILE C 1 6 ? -5.711 -4.256 -0.659 1 0 6 ILE C CA 4
ATOM 4796 C C . ILE C 1 6 ? -7.038 -3.468 -0.753 1 0 6 ILE C C 4
ATOM 4797 O O . ILE C 1 6 ? -7.075 -2.27 -0.385 1 0 6 ILE C O 4
ATOM 4813 N N . SER C 1 7 ? -8.075 -4.157 -1.259 1 0 7 SER C N 4
ATOM 4814 C CA . SER C 1 7 ? -9.51 -3.714 -1.23 1 0 7 SER C CA 4
ATOM 4815 C C . SER C 1 7 ? -10.369 -4.603 -2.093 1 0 7 SER C C 4
ATOM 4816 O O . SER C 1 7 ? -9.861 -5.521 -2.696 1 0 7 SER C O 4
ATOM 4837 N N . ALA C 1 9 ? -13.464 -6.17 -0.954 1 0 9 ALA C N 4
ATOM 4838 C CA . ALA C 1 9 ? -14.16 -7.177 -0.193 1 0 9 ALA C CA 4
ATOM 4839 C C . ALA C 1 9 ? -15.636 -7.069 -0.465 1 0 9 ALA C C 4
ATOM 4840 O O . ALA C 1 9 ? -16.219 -7.867 -1.198 1 0 9 ALA C O 4
ATOM 4869 N N . ILE C 1 11 ? -16.851 -3.973 -1.437 1 0 11 ILE C N 4
ATOM 4870 C CA . ILE C 1 11 ? -16.851 -3.06 -2.594 1 0 11 ILE C CA 4
ATOM 4871 C C . ILE C 1 11 ? -15.774 -3.479 -3.581 1 0 11 ILE C C 4
ATOM 4872 O O . ILE C 1 11 ? -15.899 -3.32 -4.797 1 0 11 ILE C O 4
ATOM 4913 N N . ILE D 1 2 ? -11.078 -10.704 -0.898 1 0 2 ILE D N 4
ATOM 4914 C CA . ILE D 1 2 ? -10.488 -9.388 -1.048 1 0 2 ILE D CA 4
ATOM 4915 C C . ILE D 1 2 ? -9.652 -9.329 -2.299 1 0 2 ILE D C 4
ATOM 4916 O O . ILE D 1 2 ? -9.329 -10.372 -2.876 1 0 2 ILE D O 4
ATOM 4932 N N . SER D 1 3 ? -9.362 -8.118 -2.763 1 0 3 SER D N 4
ATOM 4933 C CA . SER D 1 3 ? -8.506 -7.962 -3.904 1 0 3 SER D CA 4
ATOM 4934 C C . SER D 1 3 ? -7.255 -7.264 -3.574 1 0 3 SER D C 4
ATOM 4935 O O . SER D 1 3 ? -7.195 -6.468 -2.639 1 0 3 SER D O 4
ATOM 4978 N N . ILE D 1 6 ? 0.659 -8.722 -4.134 1 0 6 ILE D N 4
ATOM 4979 C CA . ILE D 1 6 ? 1.989 -8.375 -3.667 1 0 6 ILE D CA 4
ATOM 4980 C C . ILE D 1 6 ? 3.108 -8.686 -4.641 1 0 6 ILE D C 4
ATOM 4981 O O . ILE D 1 6 ? 3.03 -9.676 -5.39 1 0 6 ILE D O 4
ATOM 4997 N N . SER D 1 7 ? 4.073 -7.765 -4.644 1 0 7 SER D N 4
ATOM 4998 C CA . SER D 1 7 ? 5.388 -7.916 -5.295 1 0 7 SER D CA 4
ATOM 4999 C C . SER D 1 7 ? 6.053 -6.564 -5.489 1 0 7 SER D C 4
ATOM 5000 O O . SER D 1 7 ? 5.419 -5.539 -5.279 1 0 7 SER D O 4
ATOM 5021 N N . ALA D 1 9 ? 9.654 -5.937 -4.406 1 0 9 ALA D N 4
ATOM 5022 C CA . ALA D 1 9 ? 10.763 -5.737 -3.508 1 0 9 ALA D CA 4
ATOM 5023 C C . ALA D 1 9 ? 12.062 -5.644 -4.296 1 0 9 ALA D C 4
ATOM 5024 O O . ALA D 1 9 ? 12.555 -4.554 -4.578 1 0 9 ALA D O 4
ATOM 5053 N N . ILE D 1 11 ? 12.34 -7.087 -7.316 1 0 11 ILE D N 4
ATOM 5054 C CA . ILE D 1 11 ? 11.869 -6.851 -8.662 1 0 11 ILE D CA 4
ATOM 5055 C C . ILE D 1 11 ? 10.635 -5.957 -8.647 1 0 11 ILE D C 4
ATOM 5056 O O . ILE D 1 11 ? 10.45 -5.114 -9.521 1 0 11 ILE D O 4
ATOM 5072 N N . ALA E 2 1 ? -16.622 8.025 -0.319 1 0.96 1 ALA E N 4
ATOM 5073 C CA . ALA E 2 1 ? -17.719 7.436 0.49 1 1.33 1 ALA E CA 4
ATOM 5074 C C . ALA E 2 1 ? -17.571 5.925 0.571 1 1.47 1 ALA E C 4
ATOM 5075 O O . ALA E 2 1 ? -17.639 5.32 1.668 1 2.22 1 ALA E O 4
ATOM 5095 N N . LYS E 2 3 ? -20.475 4.29 1.578 1 1.36 3 LYS E N 4
ATOM 5096 C CA . LYS E 2 3 ? -21.323 4.735 2.67 1 1.66 3 LYS E CA 4
ATOM 5097 C C . LYS E 2 3 ? -22.24 3.602 3.242 1 1.8 3 LYS E C 4
ATOM 5098 O O . LYS E 2 3 ? -23.477 3.714 3.332 1 2.55 3 LYS E O 4
ATOM 5138 N N . ALA F 2 1 ? 21.312 -1.603 -0.978 1 0.96 1 ALA F N 4
ATOM 5139 C CA . ALA F 2 1 ? 22.694 -1.081 -1.056 1 1.33 1 ALA F CA 4
ATOM 5140 C C . ALA F 2 1 ? 22.913 -0.277 -2.361 1 1.47 1 ALA F C 4
ATOM 5141 O O . ALA F 2 1 ? 22.237 -0.527 -3.372 1 2.22 1 ALA F O 4
ATOM 5161 N N . LYS F 2 3 ? 27.516 2.47 -2.028 1 1.36 3 LYS F N 4
ATOM 5162 C CA . LYS F 2 3 ? 28.47 3.494 -1.674 1 1.66 3 LYS F CA 4
ATOM 5163 C C . LYS F 2 3 ? 28.956 4.339 -2.905 1 1.8 3 LYS F C 4
ATOM 5164 O O . LYS F 2 3 ? 30.148 4.38 -3.27 1 2.55 3 LYS F O 4
ATOM 5204 N N . ALA G 2 1 ? -18.955 -7.035 6.964 1 0.96 1 ALA G N 4
ATOM 5205 C CA . ALA G 2 1 ? -19.116 -7.954 8.105 1 1.33 1 ALA G CA 4
ATOM 5206 C C . ALA G 2 1 ? -19.802 -9.26 7.704 1 1.47 1 ALA G C 4
ATOM 5207 O O . ALA G 2 1 ? -20.553 -9.311 6.689 1 2.22 1 ALA G O 4
ATOM 5227 N N . LYS G 2 3 ? -16.718 -11.582 6.668 1 1.36 3 LYS G N 4
ATOM 5228 C CA . LYS G 2 3 ? -15.536 -10.917 7.188 1 1.66 3 LYS G CA 4
ATOM 5229 C C . LYS G 2 3 ? -14.354 -11.879 7.606 1 1.8 3 LYS G C 4
ATOM 5230 O O . LYS G 2 3 ? -13.988 -12.041 8.786 1 2.55 3 LYS G O 4
ATOM 5270 N N . ALA H 2 1 ? 16.499 -10.362 0.389 1 0.96 1 ALA H N 4
ATOM 5271 C CA . ALA H 2 1 ? 16.937 -10.694 1.78 1 1.33 1 ALA H CA 4
ATOM 5272 C C . ALA H 2 1 ? 16.201 -9.812 2.838 1 1.47 1 ALA H C 4
ATOM 5273 O O . ALA H 2 1 ? 15.342 -8.986 2.471 1 2.22 1 ALA H O 4
ATOM 5294 N N . LYS H 2 3 ? 14.86 -12.039 4.91 1 1.36 3 LYS H N 4
ATOM 5295 C CA . LYS H 2 3 ? 13.963 -12.898 4.202 1 1.66 3 LYS H CA 4
ATOM 5296 C C . LYS H 2 3 ? 12.489 -12.763 4.715 1 1.8 3 LYS H C 4
ATOM 5297 O O . LYS H 2 3 ? 11.821 -13.732 5.125 1 2.55 3 LYS H O 4
ATOM 5806 N N . ILE A 1 2 ? 12.295 7.965 -1.224 1 0 2 ILE A N 5
ATOM 5807 C CA . ILE A 1 2 ? 11.251 6.961 -1.474 1 0 2 ILE A CA 5
ATOM 5808 C C . ILE A 1 2 ? 10.258 7.4 -2.646 1 0 2 ILE A C 5
ATOM 5809 O O . ILE A 1 2 ? 9.898 8.574 -2.72 1 0 2 ILE A O 5
ATOM 5825 N N . SER A 1 3 ? 9.786 6.466 -3.546 1 0 3 SER A N 5
ATOM 5826 C CA . SER A 1 3 ? 8.883 6.874 -4.668 1 0 3 SER A CA 5
ATOM 5827 C C . SER A 1 3 ? 7.627 6.018 -4.709 1 0 3 SER A C 5
ATOM 5828 O O . SER A 1 3 ? 7.61 4.826 -4.356 1 0 3 SER A O 5
ATOM 5871 N N . ILE A 1 6 ? 0.027 6.172 -2.297 1 0 6 ILE A N 5
ATOM 5872 C CA . ILE A 1 6 ? -1.152 5.521 -1.77 1 0 6 ILE A CA 5
ATOM 5873 C C . ILE A 1 6 ? -2.419 6.273 -2.149 1 0 6 ILE A C 5
ATOM 5874 O O . ILE A 1 6 ? -2.461 7.508 -2.008 1 0 6 ILE A O 5
ATOM 5890 N N . SER A 1 7 ? -3.404 5.508 -2.647 1 0 7 SER A N 5
ATOM 5891 C CA . SER A 1 7 ? -4.769 6.01 -2.993 1 0 7 SER A CA 5
ATOM 5892 C C . SER A 1 7 ? -5.538 4.97 -3.838 1 0 7 SER A C 5
ATOM 5893 O O . SER A 1 7 ? -5.06 3.832 -3.965 1 0 7 SER A O 5
ATOM 5914 N N . ALA A 1 9 ? -9.317 4.519 -3.37 1 0 9 ALA A N 5
ATOM 5915 C CA . ALA A 1 9 ? -10.49 4.035 -2.65 1 0 9 ALA A CA 5
ATOM 5916 C C . ALA A 1 9 ? -11.769 4.297 -3.413 1 0 9 ALA A C 5
ATOM 5917 O O . ALA A 1 9 ? -12.314 3.404 -4.049 1 0 9 ALA A O 5
ATOM 5946 N N . ILE A 1 11 ? -11.966 6.857 -5.511 1 0 11 ILE A N 5
ATOM 5947 C CA . ILE A 1 11 ? -11.408 7.365 -6.739 1 0 11 ILE A CA 5
ATOM 5948 C C . ILE A 1 11 ? -10.186 6.514 -7.143 1 0 11 ILE A C 5
ATOM 5949 O O . ILE A 1 11 ? -9.997 6.2 -8.32 1 0 11 ILE A O 5
ATOM 5990 N N . ILE B 1 2 ? -6.639 -0.133 -0.043 1 0 2 ILE B N 5
ATOM 5991 C CA . ILE B 1 2 ? -5.847 0.907 -0.701 1 0 2 ILE B CA 5
ATOM 5992 C C . ILE B 1 2 ? -4.948 0.336 -1.837 1 0 2 ILE B C 5
ATOM 5993 O O . ILE B 1 2 ? -4.747 -0.886 -1.923 1 0 2 ILE B O 5
ATOM 6009 N N . SER B 1 3 ? -4.379 1.198 -2.703 1 0 3 SER B N 5
ATOM 6010 C CA . SER B 1 3 ? -3.612 0.704 -3.832 1 0 3 SER B CA 5
ATOM 6011 C C . SER B 1 3 ? -2.456 1.624 -4.123 1 0 3 SER B C 5
ATOM 6012 O O . SER B 1 3 ? -2.63 2.85 -4.283 1 0 3 SER B O 5
ATOM 6055 N N . ILE B 1 6 ? 5.589 1.892 -2.574 1 0 6 ILE B N 5
ATOM 6056 C CA . ILE B 1 6 ? 6.815 2.597 -2.467 1 0 6 ILE B CA 5
ATOM 6057 C C . ILE B 1 6 ? 8.069 1.82 -2.733 1 0 6 ILE B C 5
ATOM 6058 O O . ILE B 1 6 ? 8.326 0.729 -2.152 1 0 6 ILE B O 5
ATOM 6074 N N . SER B 1 7 ? 8.83 2.5 -3.549 1 0 7 SER B N 5
ATOM 6075 C CA . SER B 1 7 ? 10.176 2.181 -3.949 1 0 7 SER B CA 5
ATOM 6076 C C . SER B 1 7 ? 10.56 3.103 -5.071 1 0 7 SER B C 5
ATOM 6077 O O . SER B 1 7 ? 9.952 4.158 -5.219 1 0 7 SER B O 5
ATOM 6098 N N . ALA B 1 9 ? 13.755 4.516 -5.433 1 0 9 ALA B N 5
ATOM 6099 C CA . ALA B 1 9 ? 14.797 5.47 -5.171 1 0 9 ALA B CA 5
ATOM 6100 C C . ALA B 1 9 ? 16.063 5.041 -5.915 1 0 9 ALA B C 5
ATOM 6101 O O . ALA B 1 9 ? 16.379 5.59 -6.971 1 0 9 ALA B O 5
ATOM 6130 N N . ILE B 1 11 ? 16.543 1.938 -7.228 1 0 11 ILE B N 5
ATOM 6131 C CA . ILE B 1 11 ? 16.156 1.09 -8.345 1 0 11 ILE B CA 5
ATOM 6132 C C . ILE B 1 11 ? 14.751 1.482 -8.781 1 0 11 ILE B C 5
ATOM 6133 O O . ILE B 1 11 ? 14.351 1.313 -9.932 1 0 11 ILE B O 5
ATOM 6174 N N . ILE C 1 2 ? 7.67 -1.894 -0.81 1 0 2 ILE C N 5
ATOM 6175 C CA . ILE C 1 2 ? 6.65 -2.821 -1.242 1 0 2 ILE C CA 5
ATOM 6176 C C . ILE C 1 2 ? 5.768 -2.189 -2.323 1 0 2 ILE C C 5
ATOM 6177 O O . ILE C 1 2 ? 5.853 -0.962 -2.585 1 0 2 ILE C O 5
ATOM 6193 N N . SER C 1 3 ? 4.994 -3.019 -3.034 1 0 3 SER C N 5
ATOM 6194 C CA . SER C 1 3 ? 4.12 -2.509 -4.046 1 0 3 SER C CA 5
ATOM 6195 C C . SER C 1 3 ? 2.906 -3.35 -4.245 1 0 3 SER C C 5
ATOM 6196 O O . SER C 1 3 ? 3.02 -4.567 -4.523 1 0 3 SER C O 5
ATOM 6239 N N . ILE C 1 6 ? -4.945 -3.627 -1.727 1 0 6 ILE C N 5
ATOM 6240 C CA . ILE C 1 6 ? -6.145 -4.434 -1.641 1 0 6 ILE C CA 5
ATOM 6241 C C . ILE C 1 6 ? -7.461 -3.703 -1.643 1 0 6 ILE C C 5
ATOM 6242 O O . ILE C 1 6 ? -7.648 -2.779 -0.821 1 0 6 ILE C O 5
ATOM 6258 N N . SER C 1 7 ? -8.314 -4.046 -2.597 1 0 7 SER C N 5
ATOM 6259 C CA . SER C 1 7 ? -9.712 -3.625 -2.521 1 0 7 SER C CA 5
ATOM 6260 C C . SER C 1 7 ? -10.565 -4.418 -3.478 1 0 7 SER C C 5
ATOM 6261 O O . SER C 1 7 ? -10.191 -5.525 -3.911 1 0 7 SER C O 5
ATOM 6282 N N . ALA C 1 9 ? -14.011 -5.329 -2.807 1 0 9 ALA C N 5
ATOM 6283 C CA . ALA C 1 9 ? -14.996 -6.264 -2.309 1 0 9 ALA C CA 5
ATOM 6284 C C . ALA C 1 9 ? -16.361 -5.91 -2.858 1 0 9 ALA C C 5
ATOM 6285 O O . ALA C 1 9 ? -16.831 -6.515 -3.818 1 0 9 ALA C O 5
ATOM 6314 N N . ILE C 1 11 ? -17.086 -2.727 -3.899 1 0 11 ILE C N 5
ATOM 6315 C CA . ILE C 1 11 ? -16.78 -1.836 -5.021 1 0 11 ILE C CA 5
ATOM 6316 C C . ILE C 1 11 ? -15.511 -2.293 -5.72 1 0 11 ILE C C 5
ATOM 6317 O O . ILE C 1 11 ? -15.343 -2.117 -6.924 1 0 11 ILE C O 5
ATOM 6358 N N . ILE D 1 2 ? -11.923 -9.906 -5.35 1 0 2 ILE D N 5
ATOM 6359 C CA . ILE D 1 2 ? -11.115 -8.802 -4.861 1 0 2 ILE D CA 5
ATOM 6360 C C . ILE D 1 2 ? -10.007 -8.405 -5.816 1 0 2 ILE D C 5
ATOM 6361 O O . ILE D 1 2 ? -9.582 -9.231 -6.628 1 0 2 ILE D O 5
ATOM 6377 N N . SER D 1 3 ? -9.554 -7.134 -5.777 1 0 3 SER D N 5
ATOM 6378 C CA . SER D 1 3 ? -8.478 -6.737 -6.666 1 0 3 SER D CA 5
ATOM 6379 C C . SER D 1 3 ? -7.349 -6.051 -5.981 1 0 3 SER D C 5
ATOM 6380 O O . SER D 1 3 ? -7.53 -5.061 -5.235 1 0 3 SER D O 5
ATOM 6423 N N . ILE D 1 6 ? 0.38 -8.182 -3.8 1 0 6 ILE D N 5
ATOM 6424 C CA . ILE D 1 6 ? 1.545 -7.844 -2.991 1 0 6 ILE D CA 5
ATOM 6425 C C . ILE D 1 6 ? 2.839 -8.309 -3.593 1 0 6 ILE D C 5
ATOM 6426 O O . ILE D 1 6 ? 2.906 -9.42 -4.152 1 0 6 ILE D O 5
ATOM 6442 N N . SER D 1 7 ? 3.78 -7.389 -3.566 1 0 7 SER D N 5
ATOM 6443 C CA . SER D 1 7 ? 5.198 -7.68 -3.812 1 0 7 SER D CA 5
ATOM 6444 C C . SER D 1 7 ? 6.007 -6.396 -3.807 1 0 7 SER D C 5
ATOM 6445 O O . SER D 1 7 ? 5.649 -5.435 -3.095 1 0 7 SER D O 5
ATOM 6466 N N . ALA D 1 9 ? 9.518 -6.162 -2.907 1 0 9 ALA D N 5
ATOM 6467 C CA . ALA D 1 9 ? 10.494 -5.971 -1.838 1 0 9 ALA D CA 5
ATOM 6468 C C . ALA D 1 9 ? 11.892 -5.85 -2.382 1 0 9 ALA D C 5
ATOM 6469 O O . ALA D 1 9 ? 12.519 -4.809 -2.206 1 0 9 ALA D O 5
ATOM 6498 N N . ILE D 1 11 ? 12.429 -6.912 -5.594 1 0 11 ILE D N 5
ATOM 6499 C CA . ILE D 1 11 ? 12.042 -6.517 -6.924 1 0 11 ILE D CA 5
ATOM 6500 C C . ILE D 1 11 ? 10.853 -5.56 -6.879 1 0 11 ILE D C 5
ATOM 6501 O O . ILE D 1 11 ? 10.816 -4.551 -7.582 1 0 11 ILE D O 5
ATOM 6517 N N . ALA E 2 1 ? -16.691 9.699 -3.305 1 0.96 1 ALA E N 5
ATOM 6518 C CA . ALA E 2 1 ? -18.042 9.143 -3.304 1 1.33 1 ALA E CA 5
ATOM 6519 C C . ALA E 2 1 ? -18.684 9.244 -4.722 1 1.47 1 ALA E C 5
ATOM 6520 O O . ALA E 2 1 ? -19.54 8.446 -5.096 1 2.22 1 ALA E O 5
ATOM 6540 N N . LYS E 2 3 ? -17.878 7.625 -8.146 1 1.36 3 LYS E N 5
ATOM 6541 C CA . LYS E 2 3 ? -17.634 6.286 -7.667 1 1.66 3 LYS E CA 5
ATOM 6542 C C . LYS E 2 3 ? -17.291 5.297 -8.845 1 1.8 3 LYS E C 5
ATOM 6543 O O . LYS E 2 3 ? -16.216 4.617 -8.805 1 2.55 3 LYS E O 5
ATOM 6583 N N . ALA F 2 1 ? 19.76 7.812 -1.996 1 0.96 1 ALA F N 5
ATOM 6584 C CA . ALA F 2 1 ? 20.492 9.068 -2.177 1 1.33 1 ALA F CA 5
ATOM 6585 C C . ALA F 2 1 ? 19.585 10.336 -2.279 1 1.47 1 ALA F C 5
ATOM 6586 O O . ALA F 2 1 ? 19.859 11.406 -1.714 1 2.22 1 ALA F O 5
ATOM 6606 N N . LYS F 2 3 ? 17.886 12.775 0.073 1 1.36 3 LYS F N 5
ATOM 6607 C CA . LYS F 2 3 ? 17.801 13.032 1.463 1 1.66 3 LYS F CA 5
ATOM 6608 C C . LYS F 2 3 ? 16.335 13.086 2.007 1 1.8 3 LYS F C 5
ATOM 6609 O O . LYS F 2 3 ? 15.423 13.673 1.392 1 2.55 3 LYS F O 5
ATOM 6649 N N . ALA G 2 1 ? -16.077 -8.15 2.338 1 0.96 1 ALA G N 5
ATOM 6650 C CA . ALA G 2 1 ? -15.329 -9.139 3.16 1 1.33 1 ALA G CA 5
ATOM 6651 C C . ALA G 2 1 ? -13.815 -8.894 3.099 1 1.47 1 ALA G C 5
ATOM 6652 O O . ALA G 2 1 ? -13.061 -9.056 4.095 1 2.22 1 ALA G O 5
ATOM 6672 N N . LYS G 2 3 ? -8.685 -10.731 3.024 1 1.36 3 LYS G N 5
ATOM 6673 C CA . LYS G 2 3 ? -7.351 -11.129 3.258 1 1.66 3 LYS G CA 5
ATOM 6674 C C . LYS G 2 3 ? -6.45 -11.019 1.979 1 1.8 3 LYS G C 5
ATOM 6675 O O . LYS G 2 3 ? -6.208 -11.985 1.239 1 2.55 3 LYS G O 5
ATOM 6715 N N . ALA H 2 1 ? 16.117 -12.714 -6.165 1 0.96 1 ALA H N 5
ATOM 6716 C CA . ALA H 2 1 ? 17.553 -12.408 -6.356 1 1.33 1 ALA H CA 5
ATOM 6717 C C . ALA H 2 1 ? 18.028 -11.226 -5.44 1 1.47 1 ALA H C 5
ATOM 6718 O O . ALA H 2 1 ? 17.343 -10.88 -4.447 1 2.22 1 ALA H O 5
ATOM 6739 N N . LYS H 2 3 ? 20.37 -8.172 -1.312 1 1.36 3 LYS H N 5
ATOM 6740 C CA . LYS H 2 3 ? 20.089 -7.283 -0.222 1 1.66 3 LYS H CA 5
ATOM 6741 C C . LYS H 2 3 ? 19.781 -5.813 -0.695 1 1.8 3 LYS H C 5
ATOM 6742 O O . LYS H 2 3 ? 20.257 -4.812 -0.123 1 2.55 3 LYS H O 5
ATOM 7251 N N . ILE A 1 2 ? 13.095 8.343 -5.644 1 0 2 ILE A N 6
ATOM 7252 C CA . ILE A 1 2 ? 11.958 7.578 -5.244 1 0 2 ILE A CA 6
ATOM 7253 C C . ILE A 1 2 ? 10.719 8.211 -5.72 1 0 2 ILE A C 6
ATOM 7254 O O . ILE A 1 2 ? 10.61 9.432 -5.877 1 0 2 ILE A O 6
ATOM 7270 N N . SER A 1 3 ? 9.782 7.371 -5.906 1 0 3 SER A N 6
ATOM 7271 C CA . SER A 1 3 ? 8.535 7.806 -6.398 1 0 3 SER A CA 6
ATOM 7272 C C . SER A 1 3 ? 7.493 6.811 -6.001 1 0 3 SER A C 6
ATOM 7273 O O . SER A 1 3 ? 7.803 5.763 -5.354 1 0 3 SER A O 6
ATOM 7316 N N . ILE A 1 6 ? 0.031 6.148 -2.942 1 0 6 ILE A N 6
ATOM 7317 C CA . ILE A 1 6 ? -1.141 5.418 -2.477 1 0 6 ILE A CA 6
ATOM 7318 C C . ILE A 1 6 ? -2.436 6.142 -2.803 1 0 6 ILE A C 6
ATOM 7319 O O . ILE A 1 6 ? -2.487 7.386 -2.713 1 0 6 ILE A O 6
ATOM 7335 N N . SER A 1 7 ? -3.382 5.361 -3.332 1 0 7 SER A N 6
ATOM 7336 C CA . SER A 1 7 ? -4.797 5.778 -3.462 1 0 7 SER A CA 6
ATOM 7337 C C . SER A 1 7 ? -5.64 4.826 -4.337 1 0 7 SER A C 6
ATOM 7338 O O . SER A 1 7 ? -5.187 3.728 -4.742 1 0 7 SER A O 6
ATOM 7359 N N . ALA A 1 9 ? -9.286 4.573 -3.292 1 0 9 ALA A N 6
ATOM 7360 C CA . ALA A 1 9 ? -10.417 4.192 -2.444 1 0 9 ALA A CA 6
ATOM 7361 C C . ALA A 1 9 ? -11.745 4.448 -3.108 1 0 9 ALA A C 6
ATOM 7362 O O . ALA A 1 9 ? -12.417 3.547 -3.597 1 0 9 ALA A O 6
ATOM 7391 N N . ILE A 1 11 ? -11.906 6.96 -5.354 1 0 11 ILE A N 6
ATOM 7392 C CA . ILE A 1 11 ? -11.519 7.443 -6.665 1 0 11 ILE A CA 6
ATOM 7393 C C . ILE A 1 11 ? -10.302 6.673 -7.163 1 0 11 ILE A C 6
ATOM 7394 O O . ILE A 1 11 ? -10.02 6.619 -8.358 1 0 11 ILE A O 6
ATOM 7435 N N . ILE B 1 2 ? -7.463 -0.316 -4.002 1 0 2 ILE B N 6
ATOM 7436 C CA . ILE B 1 2 ? -6.349 0.549 -3.721 1 0 2 ILE B CA 6
ATOM 7437 C C . ILE B 1 2 ? -5.096 -0.178 -3.891 1 0 2 ILE B C 6
ATOM 7438 O O . ILE B 1 2 ? -4.961 -1.362 -3.555 1 0 2 ILE B O 6
ATOM 7454 N N . SER B 1 3 ? -4.172 0.602 -4.352 1 0 3 SER B N 6
ATOM 7455 C CA . SER B 1 3 ? -2.901 0.113 -4.678 1 0 3 SER B CA 6
ATOM 7456 C C . SER B 1 3 ? -1.94 1.218 -4.632 1 0 3 SER B C 6
ATOM 7457 O O . SER B 1 3 ? -2.297 2.427 -4.514 1 0 3 SER B O 6
ATOM 7500 N N . ILE B 1 6 ? 5.688 2.507 -2.782 1 0 6 ILE B N 6
ATOM 7501 C CA . ILE B 1 6 ? 6.805 3.364 -2.48 1 0 6 ILE B CA 6
ATOM 7502 C C . ILE B 1 6 ? 8.115 2.755 -2.888 1 0 6 ILE B C 6
ATOM 7503 O O . ILE B 1 6 ? 8.2 1.526 -3.139 1 0 6 ILE B O 6
ATOM 7519 N N . SER B 1 7 ? 9 3.695 -3.184 1 0 7 SER B N 6
ATOM 7520 C CA . SER B 1 7 ? 10.447 3.486 -3.293 1 0 7 SER B CA 6
ATOM 7521 C C . SER B 1 7 ? 11.104 3.803 -4.644 1 0 7 SER B C 6
ATOM 7522 O O . SER B 1 7 ? 10.472 4.369 -5.559 1 0 7 SER B O 6
ATOM 7543 N N . ALA B 1 9 ? 14.827 4.641 -4.274 1 0 9 ALA B N 6
ATOM 7544 C CA . ALA B 1 9 ? 16.038 5.336 -3.815 1 0 9 ALA B CA 6
ATOM 7545 C C . ALA B 1 9 ? 17.305 4.7 -4.333 1 0 9 ALA B C 6
ATOM 7546 O O . ALA B 1 9 ? 18.014 5.287 -5.143 1 0 9 ALA B O 6
ATOM 7575 N N . ILE B 1 11 ? 17.321 1.556 -5.568 1 0 11 ILE B N 6
ATOM 7576 C CA . ILE B 1 11 ? 16.852 0.7 -6.639 1 0 11 ILE B CA 6
ATOM 7577 C C . ILE B 1 11 ? 15.606 1.295 -7.245 1 0 11 ILE B C 6
ATOM 7578 O O . ILE B 1 11 ? 15.334 1.23 -8.441 1 0 11 ILE B O 6
ATOM 7619 N N . ILE C 1 2 ? 7.834 -1.42 -4.263 1 0 2 ILE C N 6
ATOM 7620 C CA . ILE C 1 2 ? 6.703 -2.258 -3.999 1 0 2 ILE C CA 6
ATOM 7621 C C . ILE C 1 2 ? 5.398 -1.631 -4.207 1 0 2 ILE C C 6
ATOM 7622 O O . ILE C 1 2 ? 5.257 -0.379 -4.103 1 0 2 ILE C O 6
ATOM 7638 N N . SER C 1 3 ? 4.448 -2.533 -4.462 1 0 3 SER C N 6
ATOM 7639 C CA . SER C 1 3 ? 3.102 -2.154 -4.639 1 0 3 SER C CA 6
ATOM 7640 C C . SER C 1 3 ? 2.19 -3.234 -4.245 1 0 3 SER C C 6
ATOM 7641 O O . SER C 1 3 ? 2.585 -4.364 -3.917 1 0 3 SER C O 6
ATOM 7684 N N . ILE C 1 6 ? -5.511 -3.502 -1.496 1 0 6 ILE C N 6
ATOM 7685 C CA . ILE C 1 6 ? -6.627 -4.268 -0.981 1 0 6 ILE C CA 6
ATOM 7686 C C . ILE C 1 6 ? -7.932 -3.785 -1.516 1 0 6 ILE C C 6
ATOM 7687 O O . ILE C 1 6 ? -8.001 -2.65 -2.047 1 0 6 ILE C O 6
ATOM 7703 N N . SER C 1 7 ? -8.87 -4.751 -1.484 1 0 7 SER C N 6
ATOM 7704 C CA . SER C 1 7 ? -10.323 -4.58 -1.705 1 0 7 SER C CA 6
ATOM 7705 C C . SER C 1 7 ? -10.972 -5.655 -2.614 1 0 7 SER C C 6
ATOM 7706 O O . SER C 1 7 ? -10.358 -6.675 -2.865 1 0 7 SER C O 6
ATOM 7727 N N . ALA C 1 9 ? -14.76 -6.378 -2.5 1 0 9 ALA C N 6
ATOM 7728 C CA . ALA C 1 9 ? -15.899 -6.907 -1.781 1 0 9 ALA C CA 6
ATOM 7729 C C . ALA C 1 9 ? -17.143 -6.889 -2.577 1 0 9 ALA C C 6
ATOM 7730 O O . ALA C 1 9 ? -17.683 -7.919 -2.957 1 0 9 ALA C O 6
ATOM 7759 N N . ILE C 1 11 ? -17.297 -4.833 -5.064 1 0 11 ILE C N 6
ATOM 7760 C CA . ILE C 1 11 ? -16.721 -4.49 -6.319 1 0 11 ILE C CA 6
ATOM 7761 C C . ILE C 1 11 ? -15.341 -5.162 -6.453 1 0 11 ILE C C 6
ATOM 7762 O O . ILE C 1 11 ? -14.934 -5.545 -7.546 1 0 11 ILE C O 6
ATOM 7803 N N . ILE D 1 2 ? -12.684 -9.651 1.376 1 0 2 ILE D N 6
ATOM 7804 C CA . ILE D 1 2 ? -11.605 -8.734 1.023 1 0 2 ILE D CA 6
ATOM 7805 C C . ILE D 1 2 ? -10.433 -9.459 0.371 1 0 2 ILE D C 6
ATOM 7806 O O . ILE D 1 2 ? -10.151 -10.605 0.734 1 0 2 ILE D O 6
ATOM 7822 N N . SER D 1 3 ? -9.787 -8.845 -0.625 1 0 3 SER D N 6
ATOM 7823 C CA . SER D 1 3 ? -8.578 -9.44 -1.204 1 0 3 SER D CA 6
ATOM 7824 C C . SER D 1 3 ? -7.609 -8.404 -1.627 1 0 3 SER D C 6
ATOM 7825 O O . SER D 1 3 ? -7.931 -7.222 -1.752 1 0 3 SER D O 6
ATOM 7868 N N . ILE D 1 6 ? 0.657 -7.61 -1.588 1 0 6 ILE D N 6
ATOM 7869 C CA . ILE D 1 6 ? 1.826 -6.746 -1.866 1 0 6 ILE D CA 6
ATOM 7870 C C . ILE D 1 6 ? 3.002 -7.474 -2.491 1 0 6 ILE D C 6
ATOM 7871 O O . ILE D 1 6 ? 3.209 -8.668 -2.213 1 0 6 ILE D O 6
ATOM 7887 N N . SER D 1 7 ? 3.655 -6.762 -3.422 1 0 7 SER D N 6
ATOM 7888 C CA . SER D 1 7 ? 4.975 -7.135 -3.979 1 0 7 SER D CA 6
ATOM 7889 C C . SER D 1 7 ? 5.267 -6.344 -5.254 1 0 7 SER D C 6
ATOM 7890 O O . SER D 1 7 ? 4.783 -5.218 -5.425 1 0 7 SER D O 6
ATOM 7911 N N . ALA D 1 9 ? 8.673 -5.883 -6.587 1 0 9 ALA D N 6
ATOM 7912 C CA . ALA D 1 9 ? 9.941 -5.281 -6.392 1 0 9 ALA D CA 6
ATOM 7913 C C . ALA D 1 9 ? 10.816 -5.581 -7.583 1 0 9 ALA D C 6
ATOM 7914 O O . ALA D 1 9 ? 10.851 -4.844 -8.564 1 0 9 ALA D O 6
ATOM 7943 N N . ILE D 1 11 ? 10.411 -8.583 -8.962 1 0 11 ILE D N 6
ATOM 7944 C CA . ILE D 1 11 ? 9.45 -9.36 -9.733 1 0 11 ILE D CA 6
ATOM 7945 C C . ILE D 1 11 ? 8.083 -8.698 -9.689 1 0 11 ILE D C 6
ATOM 7946 O O . ILE D 1 11 ? 7.304 -8.801 -10.634 1 0 11 ILE D O 6
ATOM 7962 N N . ALA E 2 1 ? -11.015 13.404 2.071 1 0.96 1 ALA E N 6
ATOM 7963 C CA . ALA E 2 1 ? -12.207 13.983 2.753 1 1.33 1 ALA E CA 6
ATOM 7964 C C . ALA E 2 1 ? -13.521 13.659 1.987 1 1.47 1 ALA E C 6
ATOM 7965 O O . ALA E 2 1 ? -13.799 12.496 1.665 1 2.22 1 ALA E O 6
ATOM 7985 N N . LYS E 2 3 ? -15.747 11.591 3.441 1 1.36 3 LYS E N 6
ATOM 7986 C CA . LYS E 2 3 ? -15.485 10.328 4.095 1 1.66 3 LYS E CA 6
ATOM 7987 C C . LYS E 2 3 ? -16.675 9.32 3.912 1 1.8 3 LYS E C 6
ATOM 7988 O O . LYS E 2 3 ? -17.132 8.642 4.846 1 2.55 3 LYS E O 6
ATOM 8028 N N . ALA F 2 1 ? 16.181 -3.896 1.67 1 0.96 1 ALA F N 6
ATOM 8029 C CA . ALA F 2 1 ? 17.293 -4.371 2.489 1 1.33 1 ALA F CA 6
ATOM 8030 C C . ALA F 2 1 ? 18.558 -3.517 2.266 1 1.47 1 ALA F C 6
ATOM 8031 O O . ALA F 2 1 ? 19.228 -3.703 1.213 1 2.22 1 ALA F O 6
ATOM 8051 N N . LYS F 2 3 ? 19.931 0.443 6.268 1 1.36 3 LYS F N 6
ATOM 8052 C CA . LYS F 2 3 ? 20.212 1.688 6.955 1 1.66 3 LYS F CA 6
ATOM 8053 C C . LYS F 2 3 ? 21.746 2.029 6.986 1 1.8 3 LYS F C 6
ATOM 8054 O O . LYS F 2 3 ? 22.323 2.44 8.016 1 2.55 3 LYS F O 6
ATOM 8094 N N . ALA G 2 1 ? -20.916 1.24 2.498 1 0.96 1 ALA G N 6
ATOM 8095 C CA . ALA G 2 1 ? -21.916 0.895 3.573 1 1.33 1 ALA G CA 6
ATOM 8096 C C . ALA G 2 1 ? -22.627 -0.48 3.426 1 1.47 1 ALA G C 6
ATOM 8097 O O . ALA G 2 1 ? -23.641 -0.759 4.155 1 2.22 1 ALA G O 6
ATOM 8117 N N . LYS G 2 3 ? -21.342 -2.602 5.396 1 1.36 3 LYS G N 6
ATOM 8118 C CA . LYS G 2 3 ? -20.571 -2.129 6.482 1 1.66 3 LYS G CA 6
ATOM 8119 C C . LYS G 2 3 ? -19.713 -3.265 7.132 1 1.8 3 LYS G C 6
ATOM 8120 O O . LYS G 2 3 ? -20.026 -3.824 8.193 1 2.55 3 LYS G O 6
ATOM 8160 N N . ALA H 2 1 ? 12.351 -16.19 -3.603 1 0.96 1 ALA H N 6
ATOM 8161 C CA . ALA H 2 1 ? 13.55 -17.013 -3.299 1 1.33 1 ALA H CA 6
ATOM 8162 C C . ALA H 2 1 ? 14.822 -16.142 -3.336 1 1.47 1 ALA H C 6
ATOM 8163 O O . ALA H 2 1 ? 15.249 -15.588 -2.306 1 2.22 1 ALA H O 6
ATOM 8184 N N . LYS H 2 3 ? 17.437 -16.358 -1.177 1 1.36 3 LYS H N 6
ATOM 8185 C CA . LYS H 2 3 ? 17.683 -16.117 0.232 1 1.66 3 LYS H CA 6
ATOM 8186 C C . LYS H 2 3 ? 18.891 -15.155 0.468 1 1.8 3 LYS H C 6
ATOM 8187 O O . LYS H 2 3 ? 19.737 -15.354 1.36 1 2.55 3 LYS H O 6
ATOM 8696 N N . ILE A 1 2 ? 9.77 6.978 5.58 1 0 2 ILE A N 7
ATOM 8697 C CA . ILE A 1 2 ? 8.988 6.028 4.838 1 0 2 ILE A CA 7
ATOM 8698 C C . ILE A 1 2 ? 8.87 6.426 3.402 1 0 2 ILE A C 7
ATOM 8699 O O . ILE A 1 2 ? 8.699 7.617 3.115 1 0 2 ILE A O 7
ATOM 8715 N N . SER A 1 3 ? 9.019 5.478 2.463 1 0 3 SER A N 7
ATOM 8716 C CA . SER A 1 3 ? 8.772 5.875 1.104 1 0 3 SER A CA 7
ATOM 8717 C C . SER A 1 3 ? 7.672 5.055 0.564 1 0 3 SER A C 7
ATOM 8718 O O . SER A 1 3 ? 7.604 3.835 0.765 1 0 3 SER A O 7
ATOM 8761 N N . ILE A 1 6 ? -0.041 6.658 -1.54 1 0 6 ILE A N 7
ATOM 8762 C CA . ILE A 1 6 ? -1.453 6.2 -1.547 1 0 6 ILE A CA 7
ATOM 8763 C C . ILE A 1 6 ? -2.281 6.742 -2.733 1 0 6 ILE A C 7
ATOM 8764 O O . ILE A 1 6 ? -1.954 7.789 -3.305 1 0 6 ILE A O 7
ATOM 8780 N N . SER A 1 7 ? -3.323 5.957 -3.076 1 0 7 SER A N 7
ATOM 8781 C CA . SER A 1 7 ? -4.405 6.302 -4.056 1 0 7 SER A CA 7
ATOM 8782 C C . SER A 1 7 ? -5.475 5.267 -4.166 1 0 7 SER A C 7
ATOM 8783 O O . SER A 1 7 ? -5.257 4.124 -3.799 1 0 7 SER A O 7
ATOM 8804 N N . ALA A 1 9 ? -8.895 5.507 -2.766 1 0 9 ALA A N 7
ATOM 8805 C CA . ALA A 1 9 ? -9.674 5.337 -1.58 1 0 9 ALA A CA 7
ATOM 8806 C C . ALA A 1 9 ? -11.065 5.049 -1.954 1 0 9 ALA A C 7
ATOM 8807 O O . ALA A 1 9 ? -11.465 3.899 -2.111 1 0 9 ALA A O 7
ATOM 8836 N N . ILE A 1 11 ? -12.066 6.636 -4.592 1 0 11 ILE A N 7
ATOM 8837 C CA . ILE A 1 11 ? -11.849 6.728 -6.038 1 0 11 ILE A CA 7
ATOM 8838 C C . ILE A 1 11 ? -10.753 5.796 -6.498 1 0 11 ILE A C 7
ATOM 8839 O O . ILE A 1 11 ? -10.816 5.186 -7.561 1 0 11 ILE A O 7
ATOM 8880 N N . ILE B 1 2 ? -6.995 0.183 -1.205 1 0 2 ILE B N 7
ATOM 8881 C CA . ILE B 1 2 ? -5.846 1.045 -1.063 1 0 2 ILE B CA 7
ATOM 8882 C C . ILE B 1 2 ? -4.76 0.751 -2.099 1 0 2 ILE B C 7
ATOM 8883 O O . ILE B 1 2 ? -4.511 -0.436 -2.466 1 0 2 ILE B O 7
ATOM 8899 N N . SER B 1 3 ? -4.068 1.812 -2.558 1 0 3 SER B N 7
ATOM 8900 C CA . SER B 1 3 ? -3.047 1.575 -3.538 1 0 3 SER B CA 7
ATOM 8901 C C . SER B 1 3 ? -1.841 2.37 -3.305 1 0 3 SER B C 7
ATOM 8902 O O . SER B 1 3 ? -1.908 3.573 -2.997 1 0 3 SER B O 7
ATOM 8945 N N . ILE B 1 6 ? 5.36 0.648 -0.382 1 0 6 ILE B N 7
ATOM 8946 C CA . ILE B 1 6 ? 6.441 1.069 0.495 1 0 6 ILE B CA 7
ATOM 8947 C C . ILE B 1 6 ? 7.844 0.604 0.082 1 0 6 ILE B C 7
ATOM 8948 O O . ILE B 1 6 ? 8.029 -0.354 -0.732 1 0 6 ILE B O 7
ATOM 8964 N N . SER B 1 7 ? 8.777 1.377 0.67 1 0 7 SER B N 7
ATOM 8965 C CA . SER B 1 7 ? 10.244 1.166 0.707 1 0 7 SER B CA 7
ATOM 8966 C C . SER B 1 7 ? 10.999 2.218 1.465 1 0 7 SER B C 7
ATOM 8967 O O . SER B 1 7 ? 10.506 3.299 1.649 1 0 7 SER B O 7
ATOM 8988 N N . ALA B 1 9 ? 12.325 1.849 4.822 1 0 9 ALA B N 7
ATOM 8989 C CA . ALA B 1 9 ? 12.193 1.842 6.257 1 0 9 ALA B CA 7
ATOM 8990 C C . ALA B 1 9 ? 13.521 1.894 6.941 1 0 9 ALA B C 7
ATOM 8991 O O . ALA B 1 9 ? 14.049 2.973 7.21 1 0 9 ALA B O 7
ATOM 9020 N N . ILE B 1 11 ? 16.103 0.552 5.656 1 0 11 ILE B N 7
ATOM 9021 C CA . ILE B 1 11 ? 17.036 0.662 4.551 1 0 11 ILE B CA 7
ATOM 9022 C C . ILE B 1 11 ? 16.504 1.692 3.549 1 0 11 ILE B C 7
ATOM 9023 O O . ILE B 1 11 ? 17.27 2.441 2.946 1 0 11 ILE B O 7
ATOM 9064 N N . ILE C 1 2 ? 7.46 -3.283 -1.551 1 0 2 ILE C N 7
ATOM 9065 C CA . ILE C 1 2 ? 6.318 -3.834 -2.208 1 0 2 ILE C CA 7
ATOM 9066 C C . ILE C 1 2 ? 5.529 -2.802 -2.9 1 0 2 ILE C C 7
ATOM 9067 O O . ILE C 1 2 ? 5.702 -1.573 -2.691 1 0 2 ILE C O 7
ATOM 9083 N N . SER C 1 3 ? 4.673 -3.299 -3.735 1 0 3 SER C N 7
ATOM 9084 C CA . SER C 1 3 ? 3.888 -2.423 -4.508 1 0 3 SER C CA 7
ATOM 9085 C C . SER C 1 3 ? 2.556 -3.023 -4.696 1 0 3 SER C C 7
ATOM 9086 O O . SER C 1 3 ? 2.433 -4.26 -4.964 1 0 3 SER C O 7
ATOM 9129 N N . ILE C 1 6 ? -4.858 -3.619 -1.909 1 0 6 ILE C N 7
ATOM 9130 C CA . ILE C 1 6 ? -5.859 -4.598 -1.603 1 0 6 ILE C CA 7
ATOM 9131 C C . ILE C 1 6 ? -7.165 -3.926 -1.357 1 0 6 ILE C C 7
ATOM 9132 O O . ILE C 1 6 ? -7.283 -2.668 -1.426 1 0 6 ILE C O 7
ATOM 9148 N N . SER C 1 7 ? -8.134 -4.822 -1.392 1 0 7 SER C N 7
ATOM 9149 C CA . SER C 1 7 ? -9.504 -4.572 -0.991 1 0 7 SER C CA 7
ATOM 9150 C C . SER C 1 7 ? -10.533 -5.14 -1.946 1 0 7 SER C C 7
ATOM 9151 O O . SER C 1 7 ? -10.317 -5.148 -3.2 1 0 7 SER C O 7
ATOM 9172 N N . ALA C 1 9 ? -12.912 -7.965 -0.327 1 0 9 ALA C N 7
ATOM 9173 C CA . ALA C 1 9 ? -13.192 -9.284 0.178 1 0 9 ALA C CA 7
ATOM 9174 C C . ALA C 1 9 ? -14.624 -9.379 0.581 1 0 9 ALA C C 7
ATOM 9175 O O . ALA C 1 9 ? -15.492 -9.786 -0.189 1 0 9 ALA C O 7
ATOM 9204 N N . ILE C 1 11 ? -16.248 -6.864 1.262 1 0 11 ILE C N 7
ATOM 9205 C CA . ILE C 1 11 ? -16.807 -5.703 0.622 1 0 11 ILE C CA 7
ATOM 9206 C C . ILE C 1 11 ? -16.072 -5.433 -0.696 1 0 11 ILE C C 7
ATOM 9207 O O . ILE C 1 11 ? -16.691 -5.079 -1.697 1 0 11 ILE C O 7
ATOM 9248 N N . ILE D 1 2 ? -11.607 -10.033 -5.506 1 0 2 ILE D N 7
ATOM 9249 C CA . ILE D 1 2 ? -10.749 -9.102 -4.775 1 0 2 ILE D CA 7
ATOM 9250 C C . ILE D 1 2 ? -9.959 -8.137 -5.657 1 0 2 ILE D C 7
ATOM 9251 O O . ILE D 1 2 ? -9.556 -8.518 -6.762 1 0 2 ILE D O 7
ATOM 9267 N N . SER D 1 3 ? -9.746 -6.86 -5.191 1 0 3 SER D N 7
ATOM 9268 C CA . SER D 1 3 ? -8.949 -5.935 -5.999 1 0 3 SER D CA 7
ATOM 9269 C C . SER D 1 3 ? -7.636 -5.544 -5.344 1 0 3 SER D C 7
ATOM 9270 O O . SER D 1 3 ? -7.497 -5.515 -4.083 1 0 3 SER D O 7
ATOM 9313 N N . ILE D 1 6 ? 0.212 -7.039 -6.484 1 0 6 ILE D N 7
ATOM 9314 C CA . ILE D 1 6 ? 1.477 -7.104 -5.767 1 0 6 ILE D CA 7
ATOM 9315 C C . ILE D 1 6 ? 2.713 -7.018 -6.656 1 0 6 ILE D C 7
ATOM 9316 O O . ILE D 1 6 ? 2.598 -7.141 -7.883 1 0 6 ILE D O 7
ATOM 9332 N N . SER D 1 7 ? 3.818 -6.573 -6.037 1 0 7 SER D N 7
ATOM 9333 C CA . SER D 1 7 ? 5.172 -6.707 -6.609 1 0 7 SER D CA 7
ATOM 9334 C C . SER D 1 7 ? 6.271 -6.165 -5.735 1 0 7 SER D C 7
ATOM 9335 O O . SER D 1 7 ? 6.057 -5.384 -4.77 1 0 7 SER D O 7
ATOM 9356 N N . ALA D 1 9 ? 8.43 -8.373 -4.115 1 0 9 ALA D N 7
ATOM 9357 C CA . ALA D 1 9 ? 8.709 -9.293 -2.996 1 0 9 ALA D CA 7
ATOM 9358 C C . ALA D 1 9 ? 10.186 -9.385 -2.706 1 0 9 ALA D C 7
ATOM 9359 O O . ALA D 1 9 ? 10.718 -8.618 -1.911 1 0 9 ALA D O 7
ATOM 9388 N N . ILE D 1 11 ? 12.311 -9.021 -5.028 1 0 11 ILE D N 7
ATOM 9389 C CA . ILE D 1 11 ? 12.873 -8.102 -6.002 1 0 11 ILE D CA 7
ATOM 9390 C C . ILE D 1 11 ? 12.054 -6.841 -6.035 1 0 11 ILE D C 7
ATOM 9391 O O . ILE D 1 11 ? 12.566 -5.731 -6.007 1 0 11 ILE D O 7
ATOM 9407 N N . ALA E 2 1 ? -13.877 13.895 0.394 1 0.96 1 ALA E N 7
ATOM 9408 C CA . ALA E 2 1 ? -15.124 14.145 1.143 1 1.33 1 ALA E CA 7
ATOM 9409 C C . ALA E 2 1 ? -15.852 12.872 1.475 1 1.47 1 ALA E C 7
ATOM 9410 O O . ALA E 2 1 ? -16.1 12.509 2.669 1 2.22 1 ALA E O 7
ATOM 9430 N N . LYS E 2 3 ? -18.629 12.153 3.653 1 1.36 3 LYS E N 7
ATOM 9431 C CA . LYS E 2 3 ? -18.794 12.368 5.073 1 1.66 3 LYS E CA 7
ATOM 9432 C C . LYS E 2 3 ? -20.226 12.021 5.608 1 1.8 3 LYS E C 7
ATOM 9433 O O . LYS E 2 3 ? -20.836 12.76 6.386 1 2.55 3 LYS E O 7
ATOM 9473 N N . ALA F 2 1 ? 14.076 -7.437 9.278 1 0.96 1 ALA F N 7
ATOM 9474 C CA . ALA F 2 1 ? 13.694 -7.671 10.685 1 1.33 1 ALA F CA 7
ATOM 9475 C C . ALA F 2 1 ? 13.372 -6.364 11.352 1 1.47 1 ALA F C 7
ATOM 9476 O O . ALA F 2 1 ? 12.228 -6.112 11.845 1 2.22 1 ALA F O 7
ATOM 9496 N N . LYS F 2 3 ? 12.041 -3.427 15.331 1 1.36 3 LYS F N 7
ATOM 9497 C CA . LYS F 2 3 ? 11.265 -2.744 16.346 1 1.66 3 LYS F CA 7
ATOM 9498 C C . LYS F 2 3 ? 12.113 -2.204 17.551 1 1.8 3 LYS F C 7
ATOM 9499 O O . LYS F 2 3 ? 11.871 -2.504 18.724 1 2.55 3 LYS F O 7
ATOM 9539 N N . ALA G 2 1 ? -14.359 -2.323 7.748 1 0.96 1 ALA G N 7
ATOM 9540 C CA . ALA G 2 1 ? -14.42 -2.464 9.223 1 1.33 1 ALA G CA 7
ATOM 9541 C C . ALA G 2 1 ? -14.837 -3.879 9.64 1 1.47 1 ALA G C 7
ATOM 9542 O O . ALA G 2 1 ? -14.572 -4.874 8.949 1 2.22 1 ALA G O 7
ATOM 9562 N N . LYS G 2 3 ? -12.299 -5.492 11.656 1 1.36 3 LYS G N 7
ATOM 9563 C CA . LYS G 2 3 ? -11.138 -4.656 11.498 1 1.66 3 LYS G CA 7
ATOM 9564 C C . LYS G 2 3 ? -9.911 -5.148 12.337 1 1.8 3 LYS G C 7
ATOM 9565 O O . LYS G 2 3 ? -9.426 -4.482 13.254 1 2.55 3 LYS G O 7
ATOM 9605 N N . ALA H 2 1 ? 11.214 -18.185 -3.521 1 0.96 1 ALA H N 7
ATOM 9606 C CA . ALA H 2 1 ? 11.563 -18.961 -2.331 1 1.33 1 ALA H CA 7
ATOM 9607 C C . ALA H 2 1 ? 12.433 -18.119 -1.383 1 1.47 1 ALA H C 7
ATOM 9608 O O . ALA H 2 1 ? 12.137 -17.911 -0.197 1 2.22 1 ALA H O 7
ATOM 9629 N N . LYS H 2 3 ? 13.336 -19.468 1.833 1 1.36 3 LYS H N 7
ATOM 9630 C CA . LYS H 2 3 ? 12.646 -20.052 2.979 1 1.66 3 LYS H CA 7
ATOM 9631 C C . LYS H 2 3 ? 13.091 -19.485 4.373 1 1.8 3 LYS H C 7
ATOM 9632 O O . LYS H 2 3 ? 13.212 -20.201 5.371 1 2.55 3 LYS H O 7
ATOM 10141 N N . ILE A 1 2 ? 9.593 5.655 6.46 1 0 2 ILE A N 8
ATOM 10142 C CA . ILE A 1 2 ? 8.731 5.049 5.448 1 0 2 ILE A CA 8
ATOM 10143 C C . ILE A 1 2 ? 8.401 6.043 4.347 1 0 2 ILE A C 8
ATOM 10144 O O . ILE A 1 2 ? 7.936 7.154 4.635 1 0 2 ILE A O 8
ATOM 10160 N N . SER A 1 3 ? 8.682 5.671 3.096 1 0 3 SER A N 8
ATOM 10161 C CA . SER A 1 3 ? 8.318 6.534 1.979 1 0 3 SER A CA 8
ATOM 10162 C C . SER A 1 3 ? 7.496 5.776 0.959 1 0 3 SER A C 8
ATOM 10163 O O . SER A 1 3 ? 7.861 4.683 0.5 1 0 3 SER A O 8
ATOM 10206 N N . ILE A 1 6 ? -0.671 5.743 -1.205 1 0 6 ILE A N 8
ATOM 10207 C CA . ILE A 1 6 ? -1.849 5.172 -1.947 1 0 6 ILE A CA 8
ATOM 10208 C C . ILE A 1 6 ? -2.56 6.253 -2.743 1 0 6 ILE A C 8
ATOM 10209 O O . ILE A 1 6 ? -2.611 7.423 -2.327 1 0 6 ILE A O 8
ATOM 10225 N N . SER A 1 7 ? -3.13 5.777 -3.853 1 0 7 SER A N 8
ATOM 10226 C CA . SER A 1 7 ? -3.989 6.545 -4.793 1 0 7 SER A CA 8
ATOM 10227 C C . SER A 1 7 ? -4.434 5.644 -5.957 1 0 7 SER A C 8
ATOM 10228 O O . SER A 1 7 ? -3.861 4.54 -6.092 1 0 7 SER A O 8
ATOM 10249 N N . ALA A 1 9 ? -8.285 5.044 -6.839 1 0 9 ALA A N 8
ATOM 10250 C CA . ALA A 1 9 ? -9.601 4.441 -6.652 1 0 9 ALA A CA 8
ATOM 10251 C C . ALA A 1 9 ? -10.61 4.963 -7.664 1 0 9 ALA A C 8
ATOM 10252 O O . ALA A 1 9 ? -10.799 4.381 -8.731 1 0 9 ALA A O 8
ATOM 10281 N N . ILE A 1 11 ? -10.241 7.766 -8.967 1 0 11 ILE A N 8
ATOM 10282 C CA . ILE A 1 11 ? -9.33 8.432 -9.874 1 0 11 ILE A CA 8
ATOM 10283 C C . ILE A 1 11 ? -8.082 7.572 -10.079 1 0 11 ILE A C 8
ATOM 10284 O O . ILE A 1 11 ? -7.731 7.233 -11.207 1 0 11 ILE A O 8
ATOM 10325 N N . ILE B 1 2 ? -6.41 0.69 -0.766 1 0 2 ILE B N 8
ATOM 10326 C CA . ILE B 1 2 ? -5.025 1.062 -0.697 1 0 2 ILE B CA 8
ATOM 10327 C C . ILE B 1 2 ? -4.226 0.545 -1.885 1 0 2 ILE B C 8
ATOM 10328 O O . ILE B 1 2 ? -4.316 -0.659 -2.215 1 0 2 ILE B O 8
ATOM 10344 N N . SER B 1 3 ? -3.514 1.511 -2.562 1 0 3 SER B N 8
ATOM 10345 C CA . SER B 1 3 ? -2.644 1.24 -3.694 1 0 3 SER B CA 8
ATOM 10346 C C . SER B 1 3 ? -1.423 2.079 -3.645 1 0 3 SER B C 8
ATOM 10347 O O . SER B 1 3 ? -1.514 3.291 -3.913 1 0 3 SER B O 8
AT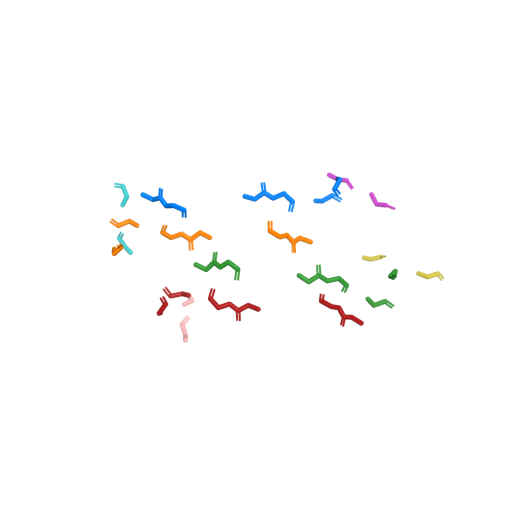OM 10390 N N . ILE B 1 6 ? 5.646 1.358 -0.182 1 0 6 ILE B N 8
ATOM 10391 C CA . ILE B 1 6 ? 6.634 2 0.65 1 0 6 ILE B CA 8
ATOM 10392 C C . ILE B 1 6 ? 8.022 1.459 0.406 1 0 6 ILE B C 8
ATOM 10393 O O . ILE B 1 6 ? 8.171 0.401 -0.227 1 0 6 ILE B O 8
ATOM 10409 N N . SER B 1 7 ? 8.974 2.327 0.733 1 0 7 SER B N 8
ATOM 10410 C CA . SER B 1 7 ? 10.38 1.984 0.962 1 0 7 SER B CA 8
ATOM 10411 C C . SER B 1 7 ? 11.238 3.236 1.028 1 0 7 SER B C 8
ATOM 10412 O O . SER B 1 7 ? 10.721 4.329 1.293 1 0 7 SER B O 8
ATOM 10433 N N . ALA B 1 9 ? 14.237 3.506 3.088 1 0 9 ALA B N 8
ATOM 10434 C CA . ALA B 1 9 ? 14.868 3.707 4.379 1 0 9 ALA B CA 8
ATOM 10435 C C . ALA B 1 9 ? 16.345 3.41 4.269 1 0 9 ALA B C 8
ATOM 10436 O O . ALA B 1 9 ? 17.182 4.311 4.284 1 0 9 ALA B O 8
ATOM 10465 N N . ILE B 1 11 ? 17.63 1.992 1.653 1 0 11 ILE B N 8
ATOM 10466 C CA . ILE B 1 11 ? 17.97 2.349 0.285 1 0 11 ILE B CA 8
ATOM 10467 C C . ILE B 1 11 ? 16.894 3.221 -0.305 1 0 11 ILE B C 8
ATOM 10468 O O . ILE B 1 11 ? 17.095 3.883 -1.32 1 0 11 ILE B O 8
ATOM 10509 N N . ILE C 1 2 ? 8.087 -1.967 -2.119 1 0 2 ILE C N 8
ATOM 10510 C CA . ILE C 1 2 ? 6.898 -2.764 -2.177 1 0 2 ILE C CA 8
ATOM 10511 C C . ILE C 1 2 ? 5.838 -2.006 -2.816 1 0 2 ILE C C 8
ATOM 10512 O O . ILE C 1 2 ? 5.568 -0.814 -2.5 1 0 2 ILE C O 8
ATOM 10528 N N . SER C 1 3 ? 5.195 -2.782 -3.613 1 0 3 SER C N 8
ATOM 10529 C CA . SER C 1 3 ? 4.169 -2.326 -4.429 1 0 3 SER C CA 8
ATOM 10530 C C . SER C 1 3 ? 3.012 -3.25 -4.283 1 0 3 SER C C 8
ATOM 10531 O O . SER C 1 3 ? 3.151 -4.443 -3.917 1 0 3 SER C O 8
ATOM 10574 N N . ILE C 1 6 ? -4.547 -3.498 -1.524 1 0 6 ILE C N 8
ATOM 10575 C CA . ILE C 1 6 ? -5.656 -4.367 -1.203 1 0 6 ILE C CA 8
ATOM 10576 C C . ILE C 1 6 ? -7.012 -3.763 -1.32 1 0 6 ILE C C 8
ATOM 10577 O O . ILE C 1 6 ? -7.149 -2.519 -1.223 1 0 6 ILE C O 8
ATOM 10593 N N . SER C 1 7 ? -7.962 -4.719 -1.596 1 0 7 SER C N 8
ATOM 10594 C CA . SER C 1 7 ? -9.427 -4.543 -1.565 1 0 7 SER C CA 8
ATOM 10595 C C . SER C 1 7 ? -10.186 -5.865 -1.865 1 0 7 SER C C 8
ATOM 10596 O O . SER C 1 7 ? -9.604 -6.816 -2.413 1 0 7 SER C O 8
ATOM 10617 N N . ALA C 1 9 ? -13.187 -7.244 0.499 1 0 9 ALA C N 8
ATOM 10618 C CA . ALA C 1 9 ? -13.876 -7.824 1.614 1 0 9 ALA C CA 8
ATOM 10619 C C . ALA C 1 9 ? -15.371 -7.596 1.425 1 0 9 ALA C C 8
ATOM 10620 O O . ALA C 1 9 ? -16.113 -8.494 1.028 1 0 9 ALA C O 8
ATOM 10649 N N . ILE C 1 11 ? -16.569 -5.13 -0.691 1 0 11 ILE C N 8
ATOM 10650 C CA . ILE C 1 11 ? -16.699 -4.899 -2.128 1 0 11 ILE C CA 8
ATOM 10651 C C . ILE C 1 11 ? -15.67 -5.761 -2.842 1 0 11 ILE C C 8
ATOM 10652 O O . ILE C 1 11 ? -15.891 -6.244 -3.95 1 0 11 ILE C O 8
ATOM 10693 N N . ILE D 1 2 ? -12.834 -9.516 -5.786 1 0 2 ILE D N 8
ATOM 10694 C CA . ILE D 1 2 ? -11.586 -9.195 -5.066 1 0 2 ILE D CA 8
ATOM 10695 C C . ILE D 1 2 ? -10.593 -8.379 -5.901 1 0 2 ILE D C 8
ATOM 10696 O O . ILE D 1 2 ? -10.283 -8.783 -7.029 1 0 2 ILE D O 8
ATOM 10712 N N . SER D 1 3 ? -10.075 -7.234 -5.369 1 0 3 SER D N 8
ATOM 10713 C CA . SER D 1 3 ? -9.098 -6.469 -6.146 1 0 3 SER D CA 8
ATOM 10714 C C . SER D 1 3 ? -7.877 -6.035 -5.362 1 0 3 SER D C 8
ATOM 10715 O O . SER D 1 3 ? -7.953 -5.577 -4.204 1 0 3 SER D O 8
ATOM 10758 N N . ILE D 1 6 ? -0.043 -8.399 -4.905 1 0 6 ILE D N 8
ATOM 10759 C CA . ILE D 1 6 ? 1.147 -8.372 -4.071 1 0 6 ILE D CA 8
ATOM 10760 C C . ILE D 1 6 ? 2.466 -8.48 -4.847 1 0 6 ILE D C 8
ATOM 10761 O O . ILE D 1 6 ? 2.518 -9.218 -5.849 1 0 6 ILE D O 8
ATOM 10777 N N . SER D 1 7 ? 3.449 -7.628 -4.455 1 0 7 SER D N 8
ATOM 10778 C CA . SER D 1 7 ? 4.857 -7.8 -4.876 1 0 7 SER D CA 8
ATOM 10779 C C . SER D 1 7 ? 5.822 -6.833 -4.22 1 0 7 SER D C 8
ATOM 10780 O O . SER D 1 7 ? 5.43 -5.816 -3.62 1 0 7 SER D O 8
ATOM 10801 N N . ALA D 1 9 ? 9.115 -8.513 -2.827 1 0 9 ALA D N 8
ATOM 10802 C CA . ALA D 1 9 ? 9.872 -9.365 -1.896 1 0 9 ALA D CA 8
ATOM 10803 C C . ALA D 1 9 ? 11.347 -9.346 -2.214 1 0 9 ALA D C 8
ATOM 10804 O O . ALA D 1 9 ? 12.176 -9.028 -1.363 1 0 9 ALA D O 8
ATOM 10833 N N . ILE D 1 11 ? 12.216 -8.179 -5.414 1 0 11 ILE D N 8
ATOM 10834 C CA . ILE D 1 11 ? 12.217 -7.034 -6.271 1 0 11 ILE D CA 8
ATOM 10835 C C . ILE D 1 11 ? 11.242 -6.031 -5.708 1 0 11 ILE D C 8
ATOM 10836 O O . ILE D 1 11 ? 11.5 -4.832 -5.657 1 0 11 ILE D O 8
ATOM 10852 N N . ALA E 2 1 ? -15.129 10.875 -4.134 1 0.96 1 ALA E N 8
ATOM 10853 C CA . ALA E 2 1 ? -16.581 10.668 -4.422 1 1.33 1 ALA E CA 8
ATOM 10854 C C . ALA E 2 1 ? -16.876 10.735 -5.929 1 1.47 1 ALA E C 8
ATOM 10855 O O . ALA E 2 1 ? -16.451 9.857 -6.717 1 2.22 1 ALA E O 8
ATOM 10875 N N . LYS E 2 3 ? -18.909 8.262 -6.951 1 1.36 3 LYS E N 8
ATOM 10876 C CA . LYS E 2 3 ? -18.75 6.854 -6.629 1 1.66 3 LYS E CA 8
ATOM 10877 C C . LYS E 2 3 ? -18.735 5.892 -7.875 1 1.8 3 LYS E C 8
ATOM 10878 O O . LYS E 2 3 ? -19.657 5.085 -8.116 1 2.55 3 LYS E O 8
ATOM 10918 N N . ALA F 2 1 ? 13.421 -1.984 10.084 1 0.96 1 ALA F N 8
ATOM 10919 C CA . ALA F 2 1 ? 12.591 -2.482 11.232 1 1.33 1 ALA F CA 8
ATOM 10920 C C . ALA F 2 1 ? 11.252 -1.71 11.271 1 1.47 1 ALA F C 8
ATOM 10921 O O . ALA F 2 1 ? 11.07 -0.814 12.14 1 2.22 1 ALA F O 8
ATOM 10941 N N . LYS F 2 3 ? 6.704 -4.858 10.242 1 1.36 3 LYS F N 8
ATOM 10942 C CA . LYS F 2 3 ? 5.823 -5.931 9.897 1 1.66 3 LYS F CA 8
ATOM 10943 C C . LYS F 2 3 ? 4.316 -5.532 10.016 1 1.8 3 LYS F C 8
ATOM 10944 O O . LYS F 2 3 ? 3.516 -6.099 10.791 1 2.55 3 LYS F O 8
ATOM 10984 N N . ALA G 2 1 ? -16.495 -1.9 7.796 1 0.96 1 ALA G N 8
ATOM 10985 C CA . ALA G 2 1 ? -17.184 -2.253 9.063 1 1.33 1 ALA G CA 8
ATOM 10986 C C . ALA G 2 1 ? -17.553 -3.752 9.1 1 1.47 1 ALA G C 8
ATOM 10987 O O . ALA G 2 1 ? -17.217 -4.519 8.175 1 2.22 1 ALA G O 8
ATOM 11007 N N . LYS G 2 3 ? -14.806 -6.924 9.554 1 1.36 3 LYS G N 8
ATOM 11008 C CA . LYS G 2 3 ? -13.591 -7.468 8.986 1 1.66 3 LYS G CA 8
ATOM 11009 C C . LYS G 2 3 ? -13.488 -9.029 9.084 1 1.8 3 LYS G C 8
ATOM 11010 O O . LYS G 2 3 ? -12.586 -9.614 9.716 1 2.55 3 LYS G O 8
ATOM 11050 N N . ALA H 2 1 ? 11.463 -18.806 -3.564 1 0.96 1 ALA H N 8
ATOM 11051 C CA . ALA H 2 1 ? 12.32 -19.501 -2.581 1 1.33 1 ALA H CA 8
ATOM 11052 C C . ALA H 2 1 ? 13.744 -18.943 -2.665 1 1.47 1 ALA H C 8
ATOM 11053 O O . ALA H 2 1 ? 14.115 -17.965 -2.005 1 2.22 1 ALA H O 8
ATOM 11074 N N . LYS H 2 3 ? 15.202 -19.177 0.158 1 1.36 3 LYS H N 8
ATOM 11075 C CA . LYS H 2 3 ? 14.578 -18.801 1.42 1 1.66 3 LYS H CA 8
ATOM 11076 C C . LYS H 2 3 ? 15.587 -18.379 2.542 1 1.8 3 LYS H C 8
ATOM 11077 O O . LYS H 2 3 ? 15.597 -18.897 3.674 1 2.55 3 LYS H O 8
ATOM 11586 N N . ILE A 1 2 ? 12.379 8.847 -2.326 1 0 2 ILE A N 9
ATOM 11587 C CA . ILE A 1 2 ? 11.2 7.98 -2.213 1 0 2 ILE A CA 9
ATOM 11588 C C . ILE A 1 2 ? 10.359 8.009 -3.509 1 0 2 ILE A C 9
ATOM 11589 O O . ILE A 1 2 ? 10.227 9.075 -4.117 1 0 2 ILE A O 9
ATOM 11605 N N . SER A 1 3 ? 9.786 6.853 -3.938 1 0 3 SER A N 9
ATOM 11606 C CA . SER A 1 3 ? 8.979 6.82 -5.149 1 0 3 SER A CA 9
ATOM 11607 C C . SER A 1 3 ? 7.792 5.922 -4.959 1 0 3 SER A C 9
ATOM 11608 O O . SER A 1 3 ? 7.904 4.824 -4.42 1 0 3 SER A O 9
ATOM 11651 N N . ILE A 1 6 ? 0.193 6.401 -2.376 1 0 6 ILE A N 9
ATOM 11652 C CA . ILE A 1 6 ? -1.017 5.815 -1.774 1 0 6 ILE A CA 9
ATOM 11653 C C . ILE A 1 6 ? -2.271 6.421 -2.397 1 0 6 ILE A C 9
ATOM 11654 O O . ILE A 1 6 ? -2.343 7.643 -2.603 1 0 6 ILE A O 9
ATOM 11670 N N . SER A 1 7 ? -3.211 5.512 -2.689 1 0 7 SER A N 9
ATOM 11671 C CA . SER A 1 7 ? -4.564 5.833 -3.2 1 0 7 SER A CA 9
ATOM 11672 C C . SER A 1 7 ? -5.537 4.689 -2.878 1 0 7 SER A C 9
ATOM 11673 O O . SER A 1 7 ? -5.079 3.599 -2.543 1 0 7 SER A O 9
ATOM 11694 N N . ALA A 1 9 ? -8.618 5.393 -0.667 1 0 9 ALA A N 9
ATOM 11695 C CA . ALA A 1 9 ? -9.287 5.684 0.594 1 0 9 ALA A CA 9
ATOM 11696 C C . ALA A 1 9 ? -10.777 5.689 0.472 1 0 9 ALA A C 9
ATOM 11697 O O . ALA A 1 9 ? -11.481 4.825 0.991 1 0 9 ALA A O 9
ATOM 11726 N N . ILE A 1 11 ? -12.061 6.582 -2.62 1 0 11 ILE A N 9
ATOM 11727 C CA . ILE A 1 11 ? -12.185 6.173 -3.994 1 0 11 ILE A CA 9
ATOM 11728 C C . ILE A 1 11 ? -11.171 5.07 -4.305 1 0 11 ILE A C 9
ATOM 11729 O O . ILE A 1 11 ? -11.379 4.249 -5.199 1 0 11 ILE A O 9
ATOM 11770 N N . ILE B 1 2 ? -6.665 -0.415 0.759 1 0 2 ILE B N 9
ATOM 11771 C CA . ILE B 1 2 ? -5.617 0.509 0.251 1 0 2 ILE B CA 9
ATOM 11772 C C . ILE B 1 2 ? -4.921 -0.056 -1.016 1 0 2 ILE B C 9
ATOM 11773 O O . ILE B 1 2 ? -5.009 -1.266 -1.31 1 0 2 ILE B O 9
ATOM 11789 N N . SER B 1 3 ? -4.238 0.843 -1.768 1 0 3 SER B N 9
ATOM 11790 C CA . SER B 1 3 ? -3.585 0.497 -3.014 1 0 3 SER B CA 9
ATOM 11791 C C . SER B 1 3 ? -2.471 1.434 -3.341 1 0 3 SER B C 9
ATOM 11792 O O . SER B 1 3 ? -2.679 2.644 -3.473 1 0 3 SER B O 9
ATOM 11835 N N . ILE B 1 6 ? 5.625 1.733 -2.401 1 0 6 ILE B N 9
ATOM 11836 C CA . ILE B 1 6 ? 6.876 2.434 -2.366 1 0 6 ILE B CA 9
ATOM 11837 C C . ILE B 1 6 ? 8.043 1.637 -2.936 1 0 6 ILE B C 9
ATOM 11838 O O . ILE B 1 6 ? 8.115 0.415 -2.788 1 0 6 ILE B O 9
ATOM 11854 N N . SER B 1 7 ? 8.941 2.36 -3.55 1 0 7 SER B N 9
ATOM 11855 C CA . SER B 1 7 ? 10.194 1.85 -4.079 1 0 7 SER B CA 9
ATOM 11856 C C . SER B 1 7 ? 10.994 2.969 -4.617 1 0 7 SER B C 9
ATOM 11857 O O . SER B 1 7 ? 10.547 4.109 -4.58 1 0 7 SER B O 9
ATOM 11878 N N . ALA B 1 9 ? 14.241 3.958 -3.369 1 0 9 ALA B N 9
ATOM 11879 C CA . ALA B 1 9 ? 15.161 4.662 -2.491 1 0 9 ALA B CA 9
ATOM 11880 C C . ALA B 1 9 ? 16.584 4.524 -2.96 1 0 9 ALA B C 9
ATOM 11881 O O . ALA B 1 9 ? 17.153 5.442 -3.544 1 0 9 ALA B O 9
ATOM 11910 N N . ILE B 1 11 ? 17.593 1.842 -4.846 1 0 11 ILE B N 9
ATOM 11911 C CA . ILE B 1 11 ? 17.502 1.308 -6.194 1 0 11 ILE B CA 9
ATOM 11912 C C . ILE B 1 11 ? 16.27 1.895 -6.887 1 0 11 ILE B C 9
ATOM 11913 O O . ILE B 1 11 ? 16.216 1.975 -8.112 1 0 11 ILE B O 9
ATOM 11954 N N . ILE C 1 2 ? 7.888 -2.19 -1.494 1 0 2 ILE C N 9
ATOM 11955 C CA . ILE C 1 2 ? 6.654 -2.967 -1.761 1 0 2 ILE C CA 9
ATOM 11956 C C . ILE C 1 2 ? 5.788 -2.245 -2.722 1 0 2 ILE C C 9
ATOM 11957 O O . ILE C 1 2 ? 5.814 -1.025 -2.861 1 0 2 ILE C O 9
ATOM 11973 N N . SER C 1 3 ? 4.882 -2.952 -3.247 1 0 3 SER C N 9
ATOM 11974 C CA . SER C 1 3 ? 4.099 -2.358 -4.252 1 0 3 SER C CA 9
ATOM 11975 C C . SER C 1 3 ? 2.765 -3.044 -4.392 1 0 3 SER C C 9
ATOM 11976 O O . SER C 1 3 ? 2.687 -4.3 -4.3 1 0 3 SER C O 9
ATOM 12019 N N . ILE C 1 6 ? -4.96 -3.819 -2.021 1 0 6 ILE C N 9
ATOM 12020 C CA . ILE C 1 6 ? -6.186 -4.563 -2.07 1 0 6 ILE C CA 9
ATOM 12021 C C . ILE C 1 6 ? -7.476 -3.799 -1.826 1 0 6 ILE C C 9
ATOM 12022 O O . ILE C 1 6 ? -7.497 -2.762 -1.13 1 0 6 ILE C O 9
ATOM 12038 N N . SER C 1 7 ? -8.499 -4.25 -2.561 1 0 7 SER C N 9
ATOM 12039 C CA . SER C 1 7 ? -9.884 -3.882 -2.247 1 0 7 SER C CA 9
ATOM 12040 C C . SER C 1 7 ? -10.865 -4.666 -3.081 1 0 7 SER C C 9
ATOM 12041 O O . SER C 1 7 ? -10.488 -5.407 -4.001 1 0 7 SER C O 9
ATOM 12062 N N . ALA C 1 9 ? -13.112 -6.802 -1.41 1 0 9 ALA C N 9
ATOM 12063 C CA . ALA C 1 9 ? -13.56 -7.986 -0.671 1 0 9 ALA C CA 9
ATOM 12064 C C . ALA C 1 9 ? -15.02 -7.844 -0.252 1 0 9 ALA C C 9
ATOM 12065 O O . ALA C 1 9 ? -15.895 -8.445 -0.861 1 0 9 ALA C O 9
ATOM 12094 N N . ILE C 1 11 ? -16.557 -4.859 -0.057 1 0 11 ILE C N 9
ATOM 12095 C CA . ILE C 1 11 ? -17.069 -3.761 -0.854 1 0 11 ILE C CA 9
ATOM 12096 C C . ILE C 1 11 ? -16.452 -3.77 -2.225 1 0 11 ILE C C 9
ATOM 12097 O O . ILE C 1 11 ? -17.035 -3.323 -3.214 1 0 11 ILE C O 9
ATOM 12138 N N . ILE D 1 2 ? -12.529 -9.397 -5.345 1 0 2 ILE D N 9
ATOM 12139 C CA . ILE D 1 2 ? -11.43 -8.552 -4.956 1 0 2 ILE D CA 9
ATOM 12140 C C . ILE D 1 2 ? -10.591 -8.275 -6.139 1 0 2 ILE D C 9
ATOM 12141 O O . ILE D 1 2 ? -10.615 -9 -7.139 1 0 2 ILE D O 9
ATOM 12157 N N . SER D 1 3 ? -9.808 -7.266 -6.007 1 0 3 SER D N 9
ATOM 12158 C CA . SER D 1 3 ? -8.976 -6.879 -7.087 1 0 3 SER D CA 9
ATOM 12159 C C . SER D 1 3 ? -7.686 -6.308 -6.563 1 0 3 SER D C 9
ATOM 12160 O O . SER D 1 3 ? -7.692 -5.5 -5.59 1 0 3 SER D O 9
ATOM 12203 N N . ILE D 1 6 ? -0.334 -7.811 -3.629 1 0 6 ILE D N 9
ATOM 12204 C CA . ILE D 1 6 ? 0.817 -7.389 -2.855 1 0 6 ILE D CA 9
ATOM 12205 C C . ILE D 1 6 ? 2.091 -8.154 -3.188 1 0 6 ILE D C 9
ATOM 12206 O O . ILE D 1 6 ? 2.025 -9.335 -3.552 1 0 6 ILE D O 9
ATOM 12222 N N . SER D 1 7 ? 3.201 -7.4 -3.209 1 0 7 SER D N 9
ATOM 12223 C CA . SER D 1 7 ? 4.558 -7.999 -3.25 1 0 7 SER D CA 9
ATOM 12224 C C . SER D 1 7 ? 5.666 -6.936 -3.128 1 0 7 SER D C 9
ATOM 12225 O O . SER D 1 7 ? 5.502 -5.767 -3.519 1 0 7 SER D O 9
ATOM 12246 N N . ALA D 1 9 ? 7.677 -6.884 0.231 1 0 9 ALA D N 9
ATOM 12247 C CA . ALA D 1 9 ? 8.113 -6.74 1.638 1 0 9 ALA D CA 9
ATOM 12248 C C . ALA D 1 9 ? 9.554 -7.137 1.853 1 0 9 ALA D C 9
ATOM 12249 O O . ALA D 1 9 ? 10.394 -6.287 2.061 1 0 9 ALA D O 9
ATOM 12278 N N . ILE D 1 11 ? 11.19 -9.277 -0.313 1 0 11 ILE D N 9
ATOM 12279 C CA . ILE D 1 11 ? 11.755 -9.332 -1.65 1 0 11 ILE D CA 9
ATOM 12280 C C . ILE D 1 11 ? 11.192 -8.178 -2.465 1 0 11 ILE D C 9
ATOM 12281 O O . ILE D 1 11 ? 11.911 -7.466 -3.166 1 0 11 ILE D O 9
ATOM 12297 N N . ALA E 2 1 ? -15.274 12.56 0.029 1 0.96 1 ALA E N 9
ATOM 12298 C CA . ALA E 2 1 ? -16.461 12.075 0.808 1 1.33 1 ALA E CA 9
ATOM 12299 C C . ALA E 2 1 ? -17.647 11.644 -0.101 1 1.47 1 ALA E C 9
ATOM 12300 O O . ALA E 2 1 ? -18.805 11.793 0.312 1 2.22 1 ALA E O 9
ATOM 12320 N N . LYS E 2 3 ? -17.454 7.081 -1.413 1 1.36 3 LYS E N 9
ATOM 12321 C CA . LYS E 2 3 ? -16.949 5.766 -1.406 1 1.66 3 LYS E CA 9
ATOM 12322 C C . LYS E 2 3 ? -17.666 4.791 -2.42 1 1.8 3 LYS E C 9
ATOM 12323 O O . LYS E 2 3 ? -18.858 4.968 -2.767 1 2.55 3 LYS E O 9
ATOM 12363 N N . ALA F 2 1 ? 19.906 2.105 3.182 1 0.96 1 ALA F N 9
ATOM 12364 C CA . ALA F 2 1 ? 20.347 3.368 3.804 1 1.33 1 ALA F CA 9
ATOM 12365 C C . ALA F 2 1 ? 19.947 4.571 2.977 1 1.47 1 ALA F C 9
ATOM 12366 O O . ALA F 2 1 ? 19.112 4.449 2.014 1 2.22 1 ALA F O 9
ATOM 12386 N N . LYS F 2 3 ? 22.664 8.227 -0.544 1 1.36 3 LYS F N 9
ATOM 12387 C CA . LYS F 2 3 ? 23.154 8.979 -1.669 1 1.66 3 LYS F CA 9
ATOM 12388 C C . LYS F 2 3 ? 22.84 8.352 -3.066 1 1.8 3 LYS F C 9
ATOM 12389 O O . LYS F 2 3 ? 23.318 7.27 -3.44 1 2.55 3 LYS F O 9
ATOM 12429 N N . ALA G 2 1 ? -14.175 -10.4 4.535 1 0.96 1 ALA G N 9
ATOM 12430 C CA . ALA G 2 1 ? -13.282 -10.727 3.392 1 1.33 1 ALA G CA 9
ATOM 12431 C C . ALA G 2 1 ? -14.028 -11.389 2.218 1 1.47 1 ALA G C 9
ATOM 12432 O O . ALA G 2 1 ? -15.233 -11.672 2.287 1 2.22 1 ALA G O 9
ATOM 12452 N N . LYS G 2 3 ? -13.747 -13.972 -3.494 1 1.36 3 LYS G N 9
ATOM 12453 C CA . LYS G 2 3 ? -13.403 -13.944 -4.88 1 1.66 3 LYS G CA 9
ATOM 12454 C C . LYS G 2 3 ? -14.296 -14.944 -5.71 1 1.8 3 LYS G C 9
ATOM 12455 O O . LYS G 2 3 ? -15.248 -14.477 -6.425 1 2.55 3 LYS G O 9
ATOM 12495 N N . ALA H 2 1 ? 10.328 -10.975 7.905 1 0.96 1 ALA H N 9
ATOM 12496 C CA . ALA H 2 1 ? 10.825 -10.085 8.985 1 1.33 1 ALA H CA 9
ATOM 12497 C C . ALA H 2 1 ? 11.284 -8.753 8.374 1 1.47 1 ALA H C 9
ATOM 12498 O O . ALA H 2 1 ? 10.571 -7.753 8.383 1 2.22 1 ALA H O 9
ATOM 12519 N N . LYS H 2 3 ? 11.353 -5.53 10.335 1 1.36 3 LYS H N 9
ATOM 12520 C CA . LYS H 2 3 ? 10.45 -4.746 11.17 1 1.66 3 LYS H CA 9
ATOM 12521 C C . LYS H 2 3 ? 10.669 -3.202 11.015 1 1.8 3 LYS H C 9
ATOM 12522 O O . LYS H 2 3 ? 10.556 -2.412 11.97 1 2.55 3 LYS H O 9
ATOM 13031 N N . ILE A 1 2 ? 12.574 6.398 -8.287 1 0 2 ILE A N 10
ATOM 13032 C CA . ILE A 1 2 ? 11.421 6.045 -7.475 1 0 2 ILE A CA 10
ATOM 13033 C C . ILE A 1 2 ? 10.134 6.712 -7.998 1 0 2 ILE A C 10
ATOM 13034 O O . ILE A 1 2 ? 10.117 7.93 -8.212 1 0 2 ILE A O 10
ATOM 13050 N N . SER A 1 3 ? 9.059 5.918 -8.213 1 0 3 SER A N 10
ATOM 13051 C CA . SER A 1 3 ? 7.807 6.444 -8.716 1 0 3 SER A CA 10
ATOM 13052 C C . SER A 1 3 ? 6.658 5.567 -8.303 1 0 3 SER A C 10
ATOM 13053 O O . SER A 1 3 ? 6.841 4.442 -7.85 1 0 3 SER A O 10
ATOM 13096 N N . ILE A 1 6 ? 0.063 5.777 -3.84 1 0 6 ILE A N 10
ATOM 13097 C CA . ILE A 1 6 ? -0.979 5.134 -3.025 1 0 6 ILE A CA 10
ATOM 13098 C C . ILE A 1 6 ? -2.255 5.966 -3.021 1 0 6 ILE A C 10
ATOM 13099 O O . ILE A 1 6 ? -2.203 7.199 -2.813 1 0 6 ILE A O 10
ATOM 13115 N N . SER A 1 7 ? -3.355 5.269 -3.267 1 0 7 SER A N 10
ATOM 13116 C CA . SER A 1 7 ? -4.734 5.793 -3.209 1 0 7 SER A CA 10
ATOM 13117 C C . SER A 1 7 ? -5.698 4.825 -3.9 1 0 7 SER A C 10
ATOM 13118 O O . SER A 1 7 ? -5.539 3.611 -3.724 1 0 7 SER A O 10
ATOM 13139 N N . ALA A 1 9 ? -9.229 5.081 -3.419 1 0 9 ALA A N 10
ATOM 13140 C CA . ALA A 1 9 ? -10.385 4.959 -2.543 1 0 9 ALA A CA 10
ATOM 13141 C C . ALA A 1 9 ? -11.669 5.321 -3.241 1 0 9 ALA A C 10
ATOM 13142 O O . ALA A 1 9 ? -12.482 4.46 -3.571 1 0 9 ALA A O 10
ATOM 13171 N N . ILE A 1 11 ? -11.475 7.623 -5.747 1 0 11 ILE A N 10
ATOM 13172 C CA . ILE A 1 11 ? -10.962 7.885 -7.069 1 0 11 ILE A CA 10
ATOM 13173 C C . ILE A 1 11 ? -9.893 6.854 -7.432 1 0 11 ILE A C 10
ATOM 13174 O O . ILE A 1 11 ? -9.651 6.57 -8.606 1 0 11 ILE A O 10
ATOM 13215 N N . ILE B 1 2 ? -8.205 0.45 -0.983 1 0 2 ILE B N 10
ATOM 13216 C CA . ILE B 1 2 ? -6.786 0.742 -0.775 1 0 2 ILE B CA 10
ATOM 13217 C C . ILE B 1 2 ? -5.89 -0.026 -1.768 1 0 2 ILE B C 10
ATOM 13218 O O . ILE B 1 2 ? -5.929 -1.248 -1.835 1 0 2 ILE B O 10
ATOM 13234 N N . SER B 1 3 ? -5.123 0.731 -2.589 1 0 3 SER B N 10
ATOM 13235 C CA . SER B 1 3 ? -4.278 0.146 -3.606 1 0 3 SER B CA 10
ATOM 13236 C C . SER B 1 3 ? -3.288 1.132 -4.129 1 0 3 SER B C 10
ATOM 13237 O O . SER B 1 3 ? -3.641 2.275 -4.444 1 0 3 SER B O 10
ATOM 13280 N N . ILE B 1 6 ? 4.955 1.621 -4.699 1 0 6 ILE B N 10
ATOM 13281 C CA . ILE B 1 6 ? 6.195 2.251 -5.072 1 0 6 ILE B CA 10
ATOM 13282 C C . ILE B 1 6 ? 7.192 1.328 -5.753 1 0 6 ILE B C 10
ATOM 13283 O O . ILE B 1 6 ? 7.663 0.335 -5.163 1 0 6 ILE B O 10
ATOM 13299 N N . SER B 1 7 ? 7.5 1.68 -6.96 1 0 7 SER B N 10
ATOM 13300 C CA . SER B 1 7 ? 8.541 1.042 -7.757 1 0 7 SER B CA 10
ATOM 13301 C C . SER B 1 7 ? 8.77 1.884 -8.981 1 0 7 SER B C 10
ATOM 13302 O O . SER B 1 7 ? 8.587 3.096 -8.932 1 0 7 SER B O 10
ATOM 13323 N N . ALA B 1 9 ? 11.945 1.811 -10.887 1 0 9 ALA B N 10
ATOM 13324 C CA . ALA B 1 9 ? 13.33 2.135 -11.186 1 0 9 ALA B CA 10
ATOM 13325 C C . ALA B 1 9 ? 13.724 1.666 -12.577 1 0 9 ALA B C 10
ATOM 13326 O O . ALA B 1 9 ? 13.675 2.428 -13.538 1 0 9 ALA B O 10
ATOM 13355 N N . ILE B 1 11 ? 12.333 -1.043 -13.965 1 0 11 ILE B N 10
ATOM 13356 C CA . ILE B 1 11 ? 11.091 -1.543 -14.527 1 0 11 ILE B CA 10
ATOM 13357 C C . ILE B 1 11 ? 9.947 -0.611 -14.133 1 0 11 ILE B C 10
ATOM 13358 O O . ILE B 1 11 ? 8.952 -0.495 -14.847 1 0 11 ILE B O 10
ATOM 13399 N N . ILE C 1 2 ? 8.107 -1.764 -2.955 1 0 2 ILE C N 10
ATOM 13400 C CA . ILE C 1 2 ? 6.899 -2.463 -2.519 1 0 2 ILE C CA 10
ATOM 13401 C C . ILE C 1 2 ? 5.736 -1.955 -3.326 1 0 2 ILE C C 10
ATOM 13402 O O . ILE C 1 2 ? 5.609 -0.773 -3.63 1 0 2 ILE C O 10
ATOM 13418 N N . SER C 1 3 ? 4.813 -2.797 -3.509 1 0 3 SER C N 10
ATOM 13419 C CA . SER C 1 3 ? 3.739 -2.482 -4.375 1 0 3 SER C CA 10
ATOM 13420 C C . SER C 1 3 ? 2.533 -3.346 -3.999 1 0 3 SER C C 10
ATOM 13421 O O . SER C 1 3 ? 2.711 -4.41 -3.333 1 0 3 SER C O 10
ATOM 13464 N N . ILE C 1 6 ? -5.358 -3.519 -1.189 1 0 6 ILE C N 10
ATOM 13465 C CA . ILE C 1 6 ? -6.579 -4.237 -1.002 1 0 6 ILE C CA 10
ATOM 13466 C C . ILE C 1 6 ? -7.882 -3.496 -0.956 1 0 6 ILE C C 10
ATOM 13467 O O . ILE C 1 6 ? -8.091 -2.541 -0.154 1 0 6 ILE C O 10
ATOM 13483 N N . SER C 1 7 ? -8.737 -4.047 -1.781 1 0 7 SER C N 10
ATOM 13484 C CA . SER C 1 7 ? -10.16 -3.758 -1.883 1 0 7 SER C CA 10
ATOM 13485 C C . SER C 1 7 ? -10.594 -3.97 -3.297 1 0 7 SER C C 10
ATOM 13486 O O . SER C 1 7 ? -9.929 -4.723 -4.019 1 0 7 SER C O 10
ATOM 13507 N N . ALA C 1 9 ? -14.511 -3.34 -3.811 1 0 9 ALA C N 10
ATOM 13508 C CA . ALA C 1 9 ? -15.801 -3.885 -3.285 1 0 9 ALA C CA 10
ATOM 13509 C C . ALA C 1 9 ? -16.91 -2.918 -3.407 1 0 9 ALA C C 10
ATOM 13510 O O . ALA C 1 9 ? -18.085 -3.258 -3.504 1 0 9 ALA C O 10
ATOM 13539 N N . ILE C 1 11 ? -15.538 0.195 -4.602 1 0 11 ILE C N 10
ATOM 13540 C CA . ILE C 1 11 ? -14.745 0.934 -5.545 1 0 11 ILE C CA 10
ATOM 13541 C C . ILE C 1 11 ? -13.565 0.056 -5.963 1 0 11 ILE C C 10
ATOM 13542 O O . ILE C 1 11 ? -12.871 0.353 -6.925 1 0 11 ILE C O 10
ATOM 13583 N N . ILE D 1 2 ? -12.434 -8.427 -3.86 1 0 2 ILE D N 10
ATOM 13584 C CA . ILE D 1 2 ? -11.274 -7.82 -3.218 1 0 2 ILE D CA 10
ATOM 13585 C C . ILE D 1 2 ? -9.998 -8.116 -3.997 1 0 2 ILE D C 10
ATOM 13586 O O . ILE D 1 2 ? -9.782 -9.272 -4.366 1 0 2 ILE D O 10
ATOM 13602 N N . SER D 1 3 ? -9.159 -7.112 -4.293 1 0 3 SER D N 10
ATOM 13603 C CA . SER D 1 3 ? -7.919 -7.401 -5.013 1 0 3 SER D CA 10
ATOM 13604 C C . SER D 1 3 ? -6.785 -6.659 -4.503 1 0 3 SER D C 10
ATOM 13605 O O . SER D 1 3 ? -6.93 -5.578 -3.938 1 0 3 SER D O 10
ATOM 13648 N N . ILE D 1 6 ? 0.184 -7.408 -0.941 1 0 6 ILE D N 10
ATOM 13649 C CA . ILE D 1 6 ? 1.271 -6.713 -0.303 1 0 6 ILE D CA 10
ATOM 13650 C C . ILE D 1 6 ? 2.607 -7.393 -0.406 1 0 6 ILE D C 10
ATOM 13651 O O . ILE D 1 6 ? 2.69 -8.604 -0.13 1 0 6 ILE D O 10
ATOM 13667 N N . SER D 1 7 ? 3.548 -6.67 -0.961 1 0 7 SER D N 10
ATOM 13668 C CA . SER D 1 7 ? 4.972 -7.004 -0.859 1 0 7 SER D CA 10
ATOM 13669 C C . SER D 1 7 ? 5.644 -6.643 -2.106 1 0 7 SER D C 10
ATOM 13670 O O . SER D 1 7 ? 5.147 -5.819 -2.873 1 0 7 SER D O 10
ATOM 13691 N N . ALA D 1 9 ? 9.336 -6.491 -2.114 1 0 9 ALA D N 10
ATOM 13692 C CA . ALA D 1 9 ? 10.63 -5.935 -1.871 1 0 9 ALA D CA 10
ATOM 13693 C C . ALA D 1 9 ? 11.663 -6.919 -2.307 1 0 9 ALA D C 10
ATOM 13694 O O . ALA D 1 9 ? 12.41 -6.682 -3.251 1 0 9 ALA D O 10
ATOM 13723 N N . ILE D 1 11 ? 10.847 -9.996 -3.329 1 0 11 ILE D N 10
ATOM 13724 C CA . ILE D 1 11 ? 10.295 -10.454 -4.56 1 0 11 ILE D CA 10
ATOM 13725 C C . ILE D 1 11 ? 9.296 -9.442 -5.06 1 0 11 ILE D C 10
ATOM 13726 O O . ILE D 1 11 ? 9.326 -9.01 -6.21 1 0 11 ILE D O 10
ATOM 13742 N N . ALA E 2 1 ? -13.145 13.865 1.728 1 0.96 1 ALA E N 10
ATOM 13743 C CA . ALA E 2 1 ? -14.632 14.101 1.802 1 1.33 1 ALA E CA 10
ATOM 13744 C C . ALA E 2 1 ? -15.226 14.576 0.439 1 1.47 1 ALA E C 10
ATOM 13745 O O . ALA E 2 1 ? -15.815 15.705 0.37 1 2.22 1 ALA E O 10
ATOM 13765 N N . LYS E 2 3 ? -18.755 11.741 -1.367 1 1.36 3 LYS E N 10
ATOM 13766 C CA . LYS E 2 3 ? -19.366 10.565 -0.894 1 1.66 3 LYS E CA 10
ATOM 13767 C C . LYS E 2 3 ? -20.929 10.616 -1.074 1 1.8 3 LYS E C 10
ATOM 13768 O O . LYS E 2 3 ? -21.687 11.147 -0.252 1 2.55 3 LYS E O 10
ATOM 13808 N N . ALA F 2 1 ? 19.862 -2.922 -9.358 1 0.96 1 ALA F N 10
ATOM 13809 C CA . ALA F 2 1 ? 21.147 -2.271 -8.966 1 1.33 1 ALA F CA 10
ATOM 13810 C C . ALA F 2 1 ? 21.019 -0.72 -9.119 1 1.47 1 ALA F C 10
ATOM 13811 O O . ALA F 2 1 ? 20.983 0.005 -8.124 1 2.22 1 ALA F O 10
ATOM 13831 N N . LYS F 2 3 ? 23.443 2.131 -7.625 1 1.36 3 LYS F N 10
ATOM 13832 C CA . LYS F 2 3 ? 24.003 2.565 -6.361 1 1.66 3 LYS F CA 10
ATOM 13833 C C . LYS F 2 3 ? 24.435 4.072 -6.413 1 1.8 3 LYS F C 10
ATOM 13834 O O . LYS F 2 3 ? 25.276 4.546 -5.624 1 2.55 3 LYS F O 10
ATOM 13874 N N . ALA G 2 1 ? -23.408 -3.818 -7.55 1 0.96 1 ALA G N 10
ATOM 13875 C CA . ALA G 2 1 ? -23.712 -4.972 -8.432 1 1.33 1 ALA G CA 10
ATOM 13876 C C . ALA G 2 1 ? -23.528 -4.602 -9.921 1 1.47 1 ALA G C 10
ATOM 13877 O O . ALA G 2 1 ? -22.638 -5.052 -10.619 1 2.22 1 ALA G O 10
ATOM 13897 N N . LYS G 2 3 ? -22.692 -6.515 -12.833 1 1.36 3 LYS G N 10
ATOM 13898 C CA . LYS G 2 3 ? -21.568 -7.214 -13.406 1 1.66 3 LYS G CA 10
ATOM 13899 C C . LYS G 2 3 ? -21.394 -6.929 -14.941 1 1.8 3 LYS G C 10
ATOM 13900 O O . LYS G 2 3 ? -21.358 -7.833 -15.795 1 2.55 3 LYS G O 10
ATOM 13940 N N . ALA H 2 1 ? 9.447 -14.417 6.383 1 0.96 1 ALA H N 10
ATOM 13941 C CA . ALA H 2 1 ? 9.847 -14.498 7.812 1 1.33 1 ALA H CA 10
ATOM 13942 C C . ALA H 2 1 ? 10.886 -13.385 8.18 1 1.47 1 ALA H C 10
ATOM 13943 O O . ALA H 2 1 ? 10.531 -12.252 8.475 1 2.22 1 ALA H O 10
ATOM 13964 N N . LYS H 2 3 ? 10.887 -12.527 11.636 1 1.36 3 LYS H N 10
ATOM 13965 C CA . LYS H 2 3 ? 9.511 -12.711 11.979 1 1.66 3 LYS H CA 10
ATOM 13966 C C . LYS H 2 3 ? 9.268 -13.1 13.488 1 1.8 3 LYS H C 10
ATOM 13967 O O . LYS H 2 3 ? 9.914 -13.988 14.065 1 2.55 3 LYS H O 10
ATOM 14476 N N . ILE A 1 2 ? 11.35 8.185 0.154 1 0 2 ILE A N 11
ATOM 14477 C CA . ILE A 1 2 ? 10.965 7.157 -0.828 1 0 2 ILE A CA 11
ATOM 14478 C C . ILE A 1 2 ? 10.048 7.686 -1.899 1 0 2 ILE A C 11
ATOM 14479 O O . ILE A 1 2 ? 9.477 8.769 -1.751 1 0 2 ILE A O 11
ATOM 14495 N N . SER A 1 3 ? 9.92 6.931 -3.009 1 0 3 SER A N 11
ATOM 14496 C CA . SER A 1 3 ? 8.941 7.315 -4.002 1 0 3 SER A CA 11
ATOM 14497 C C . SER A 1 3 ? 7.88 6.293 -4.06 1 0 3 SER A C 11
ATOM 14498 O O . SER A 1 3 ? 8.135 5.079 -3.997 1 0 3 SER A O 11
ATOM 14541 N N . ILE A 1 6 ? -0.27 6.358 -2.665 1 0 6 ILE A N 11
ATOM 14542 C CA . ILE A 1 6 ? -1.543 5.632 -2.462 1 0 6 ILE A CA 11
ATOM 14543 C C . ILE A 1 6 ? -2.689 6.242 -3.226 1 0 6 ILE A C 11
ATOM 14544 O O . ILE A 1 6 ? -2.633 7.405 -3.64 1 0 6 ILE A O 11
ATOM 14560 N N . SER A 1 7 ? -3.637 5.356 -3.503 1 0 7 SER A N 11
ATOM 14561 C CA . SER A 1 7 ? -4.976 5.73 -3.986 1 0 7 SER A CA 11
ATOM 14562 C C . SER A 1 7 ? -5.895 4.532 -4.025 1 0 7 SER A C 11
ATOM 14563 O O . SER A 1 7 ? -5.432 3.381 -3.991 1 0 7 SER A O 11
ATOM 14584 N N . ALA A 1 9 ? -8.639 4.346 -1.722 1 0 9 ALA A N 11
ATOM 14585 C CA . ALA A 1 9 ? -9.148 4.132 -0.391 1 0 9 ALA A CA 11
ATOM 14586 C C . ALA A 1 9 ? -10.569 4.566 -0.339 1 0 9 ALA A C 11
ATOM 14587 O O . ALA A 1 9 ? -11.476 3.748 -0.354 1 0 9 ALA A O 11
ATOM 14616 N N . ILE A 1 11 ? -11.996 6.407 -2.645 1 0 11 ILE A N 11
ATOM 14617 C CA . ILE A 1 11 ? -12.446 6.231 -4.006 1 0 11 ILE A CA 11
ATOM 14618 C C . ILE A 1 11 ? -11.565 5.257 -4.76 1 0 11 ILE A C 11
ATOM 14619 O O . ILE A 1 11 ? -11.977 4.663 -5.758 1 0 11 ILE A O 11
ATOM 14660 N N . ILE B 1 2 ? -6.16 -0.167 0.155 1 0 2 ILE B N 11
ATOM 14661 C CA . ILE B 1 2 ? -5.697 0.888 -0.728 1 0 2 ILE B CA 11
ATOM 14662 C C . ILE B 1 2 ? -4.789 0.326 -1.819 1 0 2 ILE B C 11
ATOM 14663 O O . ILE B 1 2 ? -4.431 -0.861 -1.771 1 0 2 ILE B O 11
ATOM 14679 N N . SER B 1 3 ? -4.489 1.099 -2.862 1 0 3 SER B N 11
ATOM 14680 C CA . SER B 1 3 ? -3.619 0.57 -3.875 1 0 3 SER B CA 11
ATOM 14681 C C . SER B 1 3 ? -2.44 1.435 -4.048 1 0 3 SER B C 11
ATOM 14682 O O . SER B 1 3 ? -2.592 2.668 -4.211 1 0 3 SER B O 11
ATOM 14725 N N . ILE B 1 6 ? 5.7 1.971 -2.308 1 0 6 ILE B N 11
ATOM 14726 C CA . ILE B 1 6 ? 6.958 2.736 -2.244 1 0 6 ILE B CA 11
ATOM 14727 C C . ILE B 1 6 ? 8.241 1.997 -2.656 1 0 6 ILE B C 11
ATOM 14728 O O . ILE B 1 6 ? 8.365 0.756 -2.509 1 0 6 ILE B O 11
ATOM 14744 N N . SER B 1 7 ? 9.156 2.828 -3.176 1 0 7 SER B N 11
ATOM 14745 C CA . SER B 1 7 ? 10.563 2.481 -3.472 1 0 7 SER B CA 11
ATOM 14746 C C . SER B 1 7 ? 11.361 3.711 -3.86 1 0 7 SER B C 11
ATOM 14747 O O . SER B 1 7 ? 10.798 4.682 -4.333 1 0 7 SER B O 11
ATOM 14768 N N . ALA B 1 9 ? 14.239 5.163 -1.781 1 0 9 ALA B N 11
ATOM 14769 C CA . ALA B 1 9 ? 14.74 5.937 -0.677 1 0 9 ALA B CA 11
ATOM 14770 C C . ALA B 1 9 ? 16.214 5.87 -0.611 1 0 9 ALA B C 11
ATOM 14771 O O . ALA B 1 9 ? 16.909 6.863 -0.821 1 0 9 ALA B O 11
ATOM 14800 N N . ILE B 1 11 ? 17.76 3.785 -2.481 1 0 11 ILE B N 11
ATOM 14801 C CA . ILE B 1 11 ? 18.062 3.596 -3.894 1 0 11 ILE B CA 11
ATOM 14802 C C . ILE B 1 11 ? 16.967 4.221 -4.754 1 0 11 ILE B C 11
ATOM 14803 O O . ILE B 1 11 ? 17.234 4.836 -5.788 1 0 11 ILE B O 11
ATOM 14844 N N . ILE C 1 2 ? 7.521 -1.789 -1.496 1 0 2 ILE C N 11
ATOM 14845 C CA . ILE C 1 2 ? 6.773 -2.846 -2.169 1 0 2 ILE C CA 11
ATOM 14846 C C . ILE C 1 2 ? 5.606 -2.228 -2.996 1 0 2 ILE C C 11
ATOM 14847 O O . ILE C 1 2 ? 5.357 -1.01 -2.877 1 0 2 ILE C O 11
ATOM 14863 N N . SER C 1 3 ? 4.948 -3.001 -3.896 1 0 3 SER C N 11
ATOM 14864 C CA . SER C 1 3 ? 3.861 -2.439 -4.685 1 0 3 SER C CA 11
ATOM 14865 C C . SER C 1 3 ? 2.677 -3.387 -4.71 1 0 3 SER C C 11
ATOM 14866 O O . SER C 1 3 ? 2.811 -4.573 -5.098 1 0 3 SER C O 11
ATOM 14909 N N . ILE C 1 6 ? -4.752 -3.808 -1.006 1 0 6 ILE C N 11
ATOM 14910 C CA . ILE C 1 6 ? -5.995 -4.513 -0.623 1 0 6 ILE C CA 11
ATOM 14911 C C . ILE C 1 6 ? -7.252 -3.677 -0.853 1 0 6 ILE C C 11
ATOM 14912 O O . ILE C 1 6 ? -7.21 -2.438 -0.817 1 0 6 ILE C O 11
ATOM 14928 N N . SER C 1 7 ? -8.35 -4.405 -1.117 1 0 7 SER C N 11
ATOM 14929 C CA . SER C 1 7 ? -9.735 -3.858 -1.222 1 0 7 SER C CA 11
ATOM 14930 C C . SER C 1 7 ? -10.753 -4.953 -1.032 1 0 7 SER C C 11
ATOM 14931 O O . SER C 1 7 ? -10.41 -6.116 -1.132 1 0 7 SER C O 11
ATOM 14952 N N . ALA C 1 9 ? -13.019 -5.114 1.885 1 0 9 ALA C N 11
ATOM 14953 C CA . ALA C 1 9 ? -13.162 -5.468 3.282 1 0 9 ALA C CA 11
ATOM 14954 C C . ALA C 1 9 ? -14.569 -5.896 3.549 1 0 9 ALA C C 11
ATOM 14955 O O . ALA C 1 9 ? -14.913 -7.072 3.458 1 0 9 ALA C O 11
ATOM 14984 N N . ILE C 1 11 ? -16.89 -4.248 1.89 1 0 11 ILE C N 11
ATOM 14985 C CA . ILE C 1 11 ? -17.48 -3.991 0.569 1 0 11 ILE C CA 11
ATOM 14986 C C . ILE C 1 11 ? -16.618 -4.61 -0.517 1 0 11 ILE C C 11
ATOM 14987 O O . ILE C 1 11 ? -17.097 -5.062 -1.559 1 0 11 ILE C O 11
ATOM 15028 N N . ILE D 1 2 ? -10.076 -9.617 2.551 1 0 2 ILE D N 11
ATOM 15029 C CA . ILE D 1 2 ? -9.856 -8.546 1.593 1 0 2 ILE D CA 11
ATOM 15030 C C . ILE D 1 2 ? -9.132 -9.105 0.386 1 0 2 ILE D C 11
ATOM 15031 O O . ILE D 1 2 ? -8.56 -10.197 0.463 1 0 2 ILE D O 11
ATOM 15047 N N . SER D 1 3 ? -9.178 -8.385 -0.731 1 0 3 SER D N 11
ATOM 15048 C CA . SER D 1 3 ? -8.523 -8.81 -1.927 1 0 3 SER D CA 11
ATOM 15049 C C . SER D 1 3 ? -7.432 -7.879 -2.324 1 0 3 SER D C 11
ATOM 15050 O O . SER D 1 3 ? -7.583 -6.656 -2.298 1 0 3 SER D O 11
ATOM 15093 N N . ILE D 1 6 ? 0.749 -8.416 -2.882 1 0 6 ILE D N 11
ATOM 15094 C CA . ILE D 1 6 ? 2.021 -7.706 -2.951 1 0 6 ILE D CA 11
ATOM 15095 C C . ILE D 1 6 ? 2.935 -8.272 -3.987 1 0 6 ILE D C 11
ATOM 15096 O O . ILE D 1 6 ? 2.738 -9.403 -4.455 1 0 6 ILE D O 11
ATOM 15112 N N . SER D 1 7 ? 3.83 -7.39 -4.409 1 0 7 SER D N 11
ATOM 15113 C CA . SER D 1 7 ? 4.987 -7.733 -5.222 1 0 7 SER D CA 11
ATOM 15114 C C . SER D 1 7 ? 5.967 -6.594 -5.196 1 0 7 SER D C 11
ATOM 15115 O O . SER D 1 7 ? 5.586 -5.441 -4.918 1 0 7 SER D O 11
ATOM 15136 N N . ALA D 1 9 ? 9.14 -6.852 -3.265 1 0 9 ALA D N 11
ATOM 15137 C CA . ALA D 1 9 ? 9.967 -6.796 -2.075 1 0 9 ALA D CA 11
ATOM 15138 C C . ALA D 1 9 ? 11.361 -7.084 -2.429 1 0 9 ALA D C 11
ATOM 15139 O O . ALA D 1 9 ? 12.227 -6.22 -2.355 1 0 9 ALA D O 11
ATOM 15168 N N . ILE D 1 11 ? 12.151 -8.634 -5.449 1 0 11 ILE D N 11
ATOM 15169 C CA . ILE D 1 11 ? 12.236 -8.306 -6.86 1 0 11 ILE D CA 11
ATOM 15170 C C . ILE D 1 11 ? 11.261 -7.195 -7.202 1 0 11 ILE D C 11
ATOM 15171 O O . ILE D 1 11 ? 11.443 -6.439 -8.155 1 0 11 ILE D O 11
ATOM 15187 N N . ALA E 2 1 ? -6.983 11.873 4.912 1 0.96 1 ALA E N 11
ATOM 15188 C CA . ALA E 2 1 ? -6.798 13.336 5.035 1 1.33 1 ALA E CA 11
ATOM 15189 C C . ALA E 2 1 ? -6.346 13.892 3.664 1 1.47 1 ALA E C 11
ATOM 15190 O O . ALA E 2 1 ? -6.202 15.142 3.489 1 2.22 1 ALA E O 11
ATOM 15210 N N . LYS E 2 3 ? -3.382 15.821 3.16 1 1.36 3 LYS E N 11
ATOM 15211 C CA . LYS E 2 3 ? -3.018 17.055 3.817 1 1.66 3 LYS E CA 11
ATOM 15212 C C . LYS E 2 3 ? -1.533 17.486 3.616 1 1.8 3 LYS E C 11
ATOM 15213 O O . LYS E 2 3 ? -0.623 17.144 4.394 1 2.55 3 LYS E O 11
ATOM 15253 N N . ALA F 2 1 ? 21.061 -2.397 -1.891 1 0.96 1 ALA F N 11
ATOM 15254 C CA . ALA F 2 1 ? 22.442 -2.681 -1.435 1 1.33 1 ALA F CA 11
ATOM 15255 C C . ALA F 2 1 ? 23.172 -1.368 -1.101 1 1.47 1 ALA F C 11
ATOM 15256 O O . ALA F 2 1 ? 23.207 -0.915 0.085 1 2.22 1 ALA F O 11
ATOM 15276 N N . LYS F 2 3 ? 25.269 -0.429 1.753 1 1.36 3 LYS F N 11
ATOM 15277 C CA . LYS F 2 3 ? 25.271 -0.221 3.184 1 1.66 3 LYS F CA 11
ATOM 15278 C C . LYS F 2 3 ? 25.969 1.109 3.615 1 1.8 3 LYS F C 11
ATOM 15279 O O . LYS F 2 3 ? 26.746 1.167 4.594 1 2.55 3 LYS F O 11
ATOM 15319 N N . ALA G 2 1 ? -17.193 1.167 8.971 1 0.96 1 ALA G N 11
ATOM 15320 C CA . ALA G 2 1 ? -17.709 0.652 10.259 1 1.33 1 ALA G CA 11
ATOM 15321 C C . ALA G 2 1 ? -17.72 -0.911 10.241 1 1.47 1 ALA G C 11
ATOM 15322 O O . ALA G 2 1 ? -18.452 -1.544 9.454 1 2.22 1 ALA G O 11
ATOM 15342 N N . LYS G 2 3 ? -16.89 -4.016 14.935 1 1.36 3 LYS G N 11
ATOM 15343 C CA . LYS G 2 3 ? -16.507 -4.721 16.14 1 1.66 3 LYS G CA 11
ATOM 15344 C C . LYS G 2 3 ? -17.442 -5.897 16.552 1 1.8 3 LYS G C 11
ATOM 15345 O O . LYS G 2 3 ? -18.637 -5.735 16.857 1 2.55 3 LYS G O 11
ATOM 15385 N N . ALA H 2 1 ? 10.287 -16.058 3.167 1 0.96 1 ALA H N 11
ATOM 15386 C CA . ALA H 2 1 ? 10.385 -17.493 3.465 1 1.33 1 ALA H CA 11
ATOM 15387 C C . ALA H 2 1 ? 10.042 -18.378 2.261 1 1.47 1 ALA H C 11
ATOM 15388 O O . ALA H 2 1 ? 9.004 -18.071 1.52 1 2.22 1 ALA H O 11
ATOM 15409 N N . LYS H 2 3 ? 12.164 -23.843 1.08 1 1.36 3 LYS H N 11
ATOM 15410 C CA . LYS H 2 3 ? 12.85 -25.047 0.685 1 1.66 3 LYS H CA 11
ATOM 15411 C C . LYS H 2 3 ? 11.978 -26.339 0.834 1 1.8 3 LYS H C 11
ATOM 15412 O O . LYS H 2 3 ? 12.375 -27.348 1.457 1 2.55 3 LYS H O 11
ATOM 15921 N N . ILE A 1 2 ? 10.096 5.678 3.073 1 0 2 ILE A N 12
ATOM 15922 C CA . ILE A 1 2 ? 9.981 5.109 1.733 1 0 2 ILE A CA 12
ATOM 15923 C C . ILE A 1 2 ? 9.231 6.089 0.805 1 0 2 ILE A C 12
ATOM 15924 O O . ILE A 1 2 ? 8.509 6.964 1.308 1 0 2 ILE A O 12
ATOM 15940 N N . SER A 1 3 ? 9.348 5.942 -0.535 1 0 3 SER A N 12
ATOM 15941 C CA . SER A 1 3 ? 8.734 6.909 -1.413 1 0 3 SER A CA 12
ATOM 15942 C C . SER A 1 3 ? 7.591 6.255 -2.176 1 0 3 SER A C 12
ATOM 15943 O O . SER A 1 3 ? 7.365 4.996 -2.17 1 0 3 SER A O 12
ATOM 15986 N N . ILE A 1 6 ? -0.243 6.706 -2.44 1 0 6 ILE A N 12
ATOM 15987 C CA . ILE A 1 6 ? -1.409 5.849 -2.229 1 0 6 ILE A CA 12
ATOM 15988 C C . ILE A 1 6 ? -2.622 6.386 -3.001 1 0 6 ILE A C 12
ATOM 15989 O O . ILE A 1 6 ? -2.694 7.563 -3.378 1 0 6 ILE A O 12
ATOM 16005 N N . SER A 1 7 ? -3.544 5.452 -3.193 1 0 7 SER A N 12
ATOM 16006 C CA . SER A 1 7 ? -4.844 5.603 -3.876 1 0 7 SER A CA 12
ATOM 16007 C C . SER A 1 7 ? -4.85 4.818 -5.161 1 0 7 SER A C 12
ATOM 16008 O O . SER A 1 7 ? -4.436 3.663 -5.139 1 0 7 SER A O 12
ATOM 16029 N N . ALA A 1 9 ? -7.4 3.635 -6.703 1 0 9 ALA A N 12
ATOM 16030 C CA . ALA A 1 9 ? -8.447 2.622 -6.669 1 0 9 ALA A CA 12
ATOM 16031 C C . ALA A 1 9 ? -9.462 2.829 -7.797 1 0 9 ALA A C 12
ATOM 16032 O O . ALA A 1 9 ? -9.569 2.015 -8.716 1 0 9 ALA A O 12
ATOM 16061 N N . ILE A 1 11 ? -9.792 6.094 -9.299 1 0 11 ILE A N 12
ATOM 16062 C CA . ILE A 1 11 ? -9.072 7.015 -10.155 1 0 11 ILE A CA 12
ATOM 16063 C C . ILE A 1 11 ? -7.561 6.756 -10.042 1 0 11 ILE A C 12
ATOM 16064 O O . ILE A 1 11 ? -6.803 7.109 -10.942 1 0 11 ILE A O 12
ATOM 16105 N N . ILE B 1 2 ? -5.853 1.253 0.528 1 0 2 ILE B N 12
ATOM 16106 C CA . ILE B 1 2 ? -5.476 2.149 -0.575 1 0 2 ILE B CA 12
ATOM 16107 C C . ILE B 1 2 ? -4.577 1.369 -1.546 1 0 2 ILE B C 12
ATOM 16108 O O . ILE B 1 2 ? -4.139 0.245 -1.231 1 0 2 ILE B O 12
ATOM 16124 N N . SER B 1 3 ? -4.237 1.952 -2.701 1 0 3 SER B N 12
ATOM 16125 C CA . SER B 1 3 ? -3.462 1.201 -3.659 1 0 3 SER B CA 12
ATOM 16126 C C . SER B 1 3 ? -2.284 1.972 -4.133 1 0 3 SER B C 12
ATOM 16127 O O . SER B 1 3 ? -2.259 3.196 -4.096 1 0 3 SER B O 12
ATOM 16170 N N . ILE B 1 6 ? 5.26 1.642 -2.496 1 0 6 ILE B N 12
ATOM 16171 C CA . ILE B 1 6 ? 6.404 2.304 -1.951 1 0 6 ILE B CA 12
ATOM 16172 C C . ILE B 1 6 ? 7.64 1.782 -2.551 1 0 6 ILE B C 12
ATOM 16173 O O . ILE B 1 6 ? 7.791 0.533 -2.724 1 0 6 ILE B O 12
ATOM 16189 N N . SER B 1 7 ? 8.457 2.774 -2.897 1 0 7 SER B N 12
ATOM 16190 C CA . SER B 1 7 ? 9.822 2.573 -3.316 1 0 7 SER B CA 12
ATOM 16191 C C . SER B 1 7 ? 10.432 3.829 -3.841 1 0 7 SER B C 12
ATOM 16192 O O . SER B 1 7 ? 10.349 4.873 -3.155 1 0 7 SER B O 12
ATOM 16213 N N . ALA B 1 9 ? 13.593 4.855 -4.028 1 0 9 ALA B N 12
ATOM 16214 C CA . ALA B 1 9 ? 14.675 5.479 -3.304 1 0 9 ALA B CA 12
ATOM 16215 C C . ALA B 1 9 ? 15.782 5.922 -4.257 1 0 9 ALA B C 12
ATOM 16216 O O . ALA B 1 9 ? 15.815 7.072 -4.695 1 0 9 ALA B O 12
ATOM 16245 N N . ILE B 1 11 ? 16.438 4.008 -7.001 1 0 11 ILE B N 12
ATOM 16246 C CA . ILE B 1 11 ? 15.893 3.576 -8.274 1 0 11 ILE B CA 12
ATOM 16247 C C . ILE B 1 11 ? 14.408 3.933 -8.349 1 0 11 ILE B C 12
ATOM 16248 O O . ILE B 1 11 ? 13.868 4.138 -9.435 1 0 11 ILE B O 12
ATOM 16289 N N . ILE C 1 2 ? 7.779 -2.041 -1.831 1 0 2 ILE C N 12
ATOM 16290 C CA . ILE C 1 2 ? 7.033 -3.162 -2.328 1 0 2 ILE C CA 12
ATOM 16291 C C . ILE C 1 2 ? 5.984 -2.667 -3.289 1 0 2 ILE C C 12
ATOM 16292 O O . ILE C 1 2 ? 5.871 -1.431 -3.514 1 0 2 ILE C O 12
ATOM 1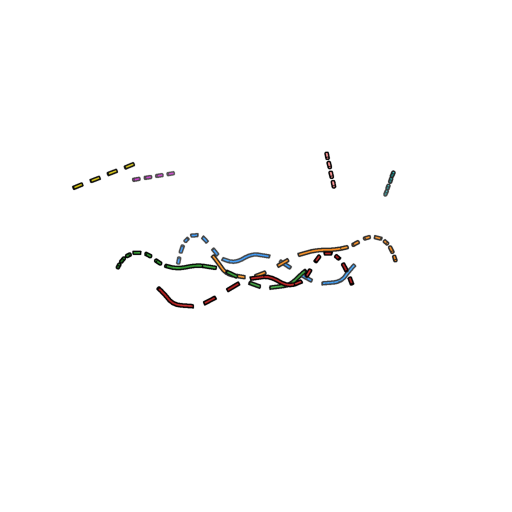6308 N N . SER C 1 3 ? 5.247 -3.577 -3.925 1 0 3 SER C N 12
ATOM 16309 C CA . SER C 1 3 ? 4.252 -3.102 -4.824 1 0 3 SER C CA 12
ATOM 16310 C C . SER C 1 3 ? 2.929 -3.733 -4.521 1 0 3 SER C C 12
ATOM 16311 O O . SER C 1 3 ? 2.866 -4.858 -3.927 1 0 3 SER C O 12
ATOM 16354 N N . ILE C 1 6 ? -3.571 -2.76 -0.265 1 0 6 ILE C N 12
ATOM 16355 C CA . ILE C 1 6 ? -4.416 -3.476 0.695 1 0 6 ILE C CA 12
ATOM 16356 C C . ILE C 1 6 ? -5.831 -2.933 0.907 1 0 6 ILE C C 12
ATOM 16357 O O . ILE C 1 6 ? -6.085 -1.743 1.117 1 0 6 ILE C O 12
ATOM 16373 N N . SER C 1 7 ? -6.715 -3.885 0.851 1 0 7 SER C N 12
ATOM 16374 C CA . SER C 1 7 ? -8.182 -3.725 1.119 1 0 7 SER C CA 12
ATOM 16375 C C . SER C 1 7 ? -8.887 -5.027 0.96 1 0 7 SER C C 12
ATOM 16376 O O . SER C 1 7 ? -8.255 -5.991 0.573 1 0 7 SER C O 12
ATOM 16397 N N . ALA C 1 9 ? -11.076 -6.672 3.443 1 0 9 ALA C N 12
ATOM 16398 C CA . ALA C 1 9 ? -11.34 -7.401 4.646 1 0 9 ALA C CA 12
ATOM 16399 C C . ALA C 1 9 ? -12.729 -7.937 4.597 1 0 9 ALA C C 12
ATOM 16400 O O . ALA C 1 9 ? -12.973 -9.105 4.307 1 0 9 ALA C O 12
ATOM 16429 N N . ILE C 1 11 ? -15.173 -6.201 2.754 1 0 11 ILE C N 12
ATOM 16430 C CA . ILE C 1 11 ? -15.587 -5.931 1.381 1 0 11 ILE C CA 12
ATOM 16431 C C . ILE C 1 11 ? -14.466 -6.254 0.427 1 0 11 ILE C C 12
ATOM 16432 O O . ILE C 1 11 ? -14.676 -6.567 -0.747 1 0 11 ILE C O 12
ATOM 16473 N N . ILE D 1 2 ? -10.663 -9.715 -1.95 1 0 2 ILE D N 12
ATOM 16474 C CA . ILE D 1 2 ? -9.839 -8.606 -1.462 1 0 2 ILE D CA 12
ATOM 16475 C C . ILE D 1 2 ? -9.202 -7.827 -2.6 1 0 2 ILE D C 12
ATOM 16476 O O . ILE D 1 2 ? -9.156 -8.302 -3.753 1 0 2 ILE D O 12
ATOM 16492 N N . SER D 1 3 ? -8.796 -6.592 -2.294 1 0 3 SER D N 12
ATOM 16493 C CA . SER D 1 3 ? -8.106 -5.77 -3.248 1 0 3 SER D CA 12
ATOM 16494 C C . SER D 1 3 ? -6.738 -5.346 -2.882 1 0 3 SER D C 12
ATOM 16495 O O . SER D 1 3 ? -6.474 -4.948 -1.742 1 0 3 SER D O 12
ATOM 16538 N N . ILE D 1 6 ? 0.267 -8.164 -4.487 1 0 6 ILE D N 12
ATOM 16539 C CA . ILE D 1 6 ? 1.444 -8.629 -3.752 1 0 6 ILE D CA 12
ATOM 16540 C C . ILE D 1 6 ? 2.698 -8.701 -4.604 1 0 6 ILE D C 12
ATOM 16541 O O . ILE D 1 6 ? 2.685 -9.322 -5.679 1 0 6 ILE D O 12
ATOM 16557 N N . SER D 1 7 ? 3.682 -7.899 -4.198 1 0 7 SER D N 12
ATOM 16558 C CA . SER D 1 7 ? 5.055 -7.989 -4.695 1 0 7 SER D CA 12
ATOM 16559 C C . SER D 1 7 ? 5.918 -6.903 -4.131 1 0 7 SER D C 12
ATOM 16560 O O . SER D 1 7 ? 5.562 -6.159 -3.19 1 0 7 SER D O 12
ATOM 16581 N N . ALA D 1 9 ? 9.394 -7.833 -3.269 1 0 9 ALA D N 12
ATOM 16582 C CA . ALA D 1 9 ? 10.386 -8.397 -2.377 1 0 9 ALA D CA 12
ATOM 16583 C C . ALA D 1 9 ? 11.721 -7.898 -2.779 1 0 9 ALA D C 12
ATOM 16584 O O . ALA D 1 9 ? 12.25 -6.914 -2.235 1 0 9 ALA D O 12
ATOM 16613 N N . ILE D 1 11 ? 12.305 -7 -6.006 1 0 11 ILE D N 12
ATOM 16614 C CA . ILE D 1 11 ? 12.048 -5.863 -6.883 1 0 11 ILE D CA 12
ATOM 16615 C C . ILE D 1 11 ? 10.819 -5.086 -6.448 1 0 11 ILE D C 12
ATOM 16616 O O . ILE D 1 11 ? 10.71 -3.876 -6.662 1 0 11 ILE D O 12
ATOM 16632 N N . ALA E 2 1 ? -14.749 -0.327 -7.19 1 0.96 1 ALA E N 12
ATOM 16633 C CA . ALA E 2 1 ? -14.329 -1.564 -7.944 1 1.33 1 ALA E CA 12
ATOM 16634 C C . ALA E 2 1 ? -13.158 -1.27 -8.964 1 1.47 1 ALA E C 12
ATOM 16635 O O . ALA E 2 1 ? -11.964 -1.451 -8.681 1 2.22 1 ALA E O 12
ATOM 16655 N N . LYS E 2 3 ? -9.185 -3.074 -11.609 1 1.36 3 LYS E N 12
ATOM 16656 C CA . LYS E 2 3 ? -8.003 -3.811 -11.297 1 1.66 3 LYS E CA 12
ATOM 16657 C C . LYS E 2 3 ? -7.338 -4.411 -12.556 1 1.8 3 LYS E C 12
ATOM 16658 O O . LYS E 2 3 ? -7.69 -5.496 -13.069 1 2.55 3 LYS E O 12
ATOM 16698 N N . ALA F 2 1 ? 19.204 3.098 3.772 1 0.96 1 ALA F N 12
ATOM 16699 C CA . ALA F 2 1 ? 18.593 3.438 5.086 1 1.33 1 ALA F CA 12
ATOM 16700 C C . ALA F 2 1 ? 17.454 4.528 4.932 1 1.47 1 ALA F C 12
ATOM 16701 O O . ALA F 2 1 ? 16.31 4.347 5.34 1 2.22 1 ALA F O 12
ATOM 16721 N N . LYS F 2 3 ? 16.42 6.18 8.041 1 1.36 3 LYS F N 12
ATOM 16722 C CA . LYS F 2 3 ? 16.545 5.176 9.075 1 1.66 3 LYS F CA 12
ATOM 16723 C C . LYS F 2 3 ? 16.794 5.764 10.476 1 1.8 3 LYS F C 12
ATOM 16724 O O . LYS F 2 3 ? 17.541 5.221 11.319 1 2.55 3 LYS F O 12
ATOM 16764 N N . ALA G 2 1 ? -16.335 -4.737 11.64 1 0.96 1 ALA G N 12
ATOM 16765 C CA . ALA G 2 1 ? -16.432 -5.809 12.682 1 1.33 1 ALA G CA 12
ATOM 16766 C C . ALA G 2 1 ? -17.478 -6.902 12.27 1 1.47 1 ALA G C 12
ATOM 16767 O O . ALA G 2 1 ? -17.182 -7.96 11.711 1 2.22 1 ALA G O 12
ATOM 16787 N N . LYS G 2 3 ? -17.556 -9.282 14.43 1 1.36 3 LYS G N 12
ATOM 16788 C CA . LYS G 2 3 ? -16.25 -9.664 14.946 1 1.66 3 LYS G CA 12
ATOM 16789 C C . LYS G 2 3 ? -15.801 -11.092 14.544 1 1.8 3 LYS G C 12
ATOM 16790 O O . LYS G 2 3 ? -15.955 -12.09 15.28 1 2.55 3 LYS G O 12
ATOM 16830 N N . ALA H 2 1 ? 13.989 -14.522 0.702 1 0.96 1 ALA H N 12
ATOM 16831 C CA . ALA H 2 1 ? 14.34 -14.144 2.086 1 1.33 1 ALA H CA 12
ATOM 16832 C C . ALA H 2 1 ? 14.527 -12.599 2.143 1 1.47 1 ALA H C 12
ATOM 16833 O O . ALA H 2 1 ? 13.746 -11.842 2.752 1 2.22 1 ALA H O 12
ATOM 16854 N N . LYS H 2 3 ? 14.762 -9.828 5.11 1 1.36 3 LYS H N 12
ATOM 16855 C CA . LYS H 2 3 ? 13.921 -9.204 6.109 1 1.66 3 LYS H CA 12
ATOM 16856 C C . LYS H 2 3 ? 14.694 -8.42 7.201 1 1.8 3 LYS H C 12
ATOM 16857 O O . LYS H 2 3 ? 14.919 -8.876 8.345 1 2.55 3 LYS H O 12
ATOM 17366 N N . ILE A 1 2 ? 14.345 6.935 -1.775 1 0 2 ILE A N 13
ATOM 17367 C CA . ILE A 1 2 ? 13.128 6.212 -1.544 1 0 2 ILE A CA 13
ATOM 17368 C C . ILE A 1 2 ? 12.277 6.21 -2.722 1 0 2 ILE A C 13
ATOM 17369 O O . ILE A 1 2 ? 11.951 7.241 -3.322 1 0 2 ILE A O 13
ATOM 17385 N N . SER A 1 3 ? 11.858 5.045 -3.012 1 0 3 SER A N 13
ATOM 17386 C CA . SER A 1 3 ? 11.044 4.892 -4.132 1 0 3 SER A CA 13
ATOM 17387 C C . SER A 1 3 ? 9.717 4.394 -3.673 1 0 3 SER A C 13
ATOM 17388 O O . SER A 1 3 ? 9.628 3.649 -2.644 1 0 3 SER A O 13
ATOM 17431 N N . ILE A 1 6 ? 2.206 6.433 -1.719 1 0 6 ILE A N 13
ATOM 17432 C CA . ILE A 1 6 ? 0.962 6.184 -0.978 1 0 6 ILE A CA 13
ATOM 17433 C C . ILE A 1 6 ? -0.237 6.914 -1.583 1 0 6 ILE A C 13
ATOM 17434 O O . ILE A 1 6 ? -0.09 8.003 -2.175 1 0 6 ILE A O 13
ATOM 17450 N N . SER A 1 7 ? -1.358 6.184 -1.574 1 0 7 SER A N 13
ATOM 17451 C CA . SER A 1 7 ? -2.716 6.728 -1.833 1 0 7 SER A CA 13
ATOM 17452 C C . SER A 1 7 ? -3.8 5.665 -1.946 1 0 7 SER A C 13
ATOM 17453 O O . SER A 1 7 ? -3.499 4.446 -2.104 1 0 7 SER A O 13
ATOM 17474 N N . ALA A 1 9 ? -6.667 5.966 0.533 1 0 9 ALA A N 13
ATOM 17475 C CA . ALA A 1 9 ? -7.444 6.003 1.764 1 0 9 ALA A CA 13
ATOM 17476 C C . ALA A 1 9 ? -8.83 6.542 1.577 1 0 9 ALA A C 13
ATOM 17477 O O . ALA A 1 9 ? -9.804 5.825 1.745 1 0 9 ALA A O 13
ATOM 17506 N N . ILE A 1 11 ? -9.711 8.426 -1.265 1 0 11 ILE A N 13
ATOM 17507 C CA . ILE A 1 11 ? -9.938 8.253 -2.689 1 0 11 ILE A CA 13
ATOM 17508 C C . ILE A 1 11 ? -9.159 7.046 -3.203 1 0 11 ILE A C 13
ATOM 17509 O O . ILE A 1 11 ? -9.557 6.389 -4.166 1 0 11 ILE A O 13
ATOM 17550 N N . ILE B 1 2 ? -6.279 0.538 -1.034 1 0 2 ILE B N 13
ATOM 17551 C CA . ILE B 1 2 ? -4.983 1.096 -0.985 1 0 2 ILE B CA 13
ATOM 17552 C C . ILE B 1 2 ? -4.151 0.596 -2.059 1 0 2 ILE B C 13
ATOM 17553 O O . ILE B 1 2 ? -4.211 -0.594 -2.481 1 0 2 ILE B O 13
ATOM 17569 N N . SER B 1 3 ? -3.287 1.493 -2.377 1 0 3 SER B N 13
ATOM 17570 C CA . SER B 1 3 ? -2.461 1.31 -3.472 1 0 3 SER B CA 13
ATOM 17571 C C . SER B 1 3 ? -1.184 1.996 -3.232 1 0 3 SER B C 13
ATOM 17572 O O . SER B 1 3 ? -1.136 3.157 -2.71 1 0 3 SER B O 13
ATOM 17615 N N . ILE B 1 6 ? 6.31 1.301 -0.647 1 0 6 ILE B N 13
ATOM 17616 C CA . ILE B 1 6 ? 7.536 1.95 -0.12 1 0 6 ILE B CA 13
ATOM 17617 C C . ILE B 1 6 ? 8.74 1.039 -0.022 1 0 6 ILE B C 13
ATOM 17618 O O . ILE B 1 6 ? 8.628 -0.21 -0.157 1 0 6 ILE B O 13
ATOM 17634 N N . SER B 1 7 ? 9.865 1.755 -0.043 1 0 7 SER B N 13
ATOM 17635 C CA . SER B 1 7 ? 11.21 1.27 0.344 1 0 7 SER B CA 13
ATOM 17636 C C . SER B 1 7 ? 12.257 1.628 -0.678 1 0 7 SER B C 13
ATOM 17637 O O . SER B 1 7 ? 11.935 2.208 -1.711 1 0 7 SER B O 13
ATOM 17658 N N . ALA B 1 9 ? 15.575 2.938 0.404 1 0 9 ALA B N 13
ATOM 17659 C CA . ALA B 1 9 ? 16.685 3.618 1.05 1 0 9 ALA B CA 13
ATOM 17660 C C . ALA B 1 9 ? 17.819 2.641 1.288 1 0 9 ALA B C 13
ATOM 17661 O O . ALA B 1 9 ? 18.834 2.688 0.601 1 0 9 ALA B O 13
ATOM 17690 N N . ILE B 1 11 ? 17.823 -0.444 0.586 1 0 11 ILE B N 13
ATOM 17691 C CA . ILE B 1 11 ? 17.963 -1.3 -0.593 1 0 11 ILE B CA 13
ATOM 17692 C C . ILE B 1 11 ? 17.149 -0.786 -1.722 1 0 11 ILE B C 13
ATOM 17693 O O . ILE B 1 11 ? 17.38 -1.009 -2.914 1 0 11 ILE B O 13
ATOM 17734 N N . ILE C 1 2 ? 7.881 -2.594 -1.902 1 0 2 ILE C N 13
ATOM 17735 C CA . ILE C 1 2 ? 6.612 -3.144 -2.176 1 0 2 ILE C CA 13
ATOM 17736 C C . ILE C 1 2 ? 5.75 -2.167 -2.806 1 0 2 ILE C C 13
ATOM 17737 O O . ILE C 1 2 ? 5.696 -0.948 -2.461 1 0 2 ILE C O 13
ATOM 17753 N N . SER C 1 3 ? 4.986 -2.781 -3.622 1 0 3 SER C N 13
ATOM 17754 C CA . SER C 1 3 ? 4.126 -2.093 -4.467 1 0 3 SER C CA 13
ATOM 17755 C C . SER C 1 3 ? 2.88 -2.881 -4.621 1 0 3 SER C C 13
ATOM 17756 O O . SER C 1 3 ? 2.919 -4.144 -4.781 1 0 3 SER C O 13
ATOM 17799 N N . ILE C 1 6 ? -4.776 -3.571 -2.203 1 0 6 ILE C N 13
ATOM 17800 C CA . ILE C 1 6 ? -5.963 -4.429 -2.16 1 0 6 ILE C CA 13
ATOM 17801 C C . ILE C 1 6 ? -7.266 -3.73 -1.883 1 0 6 ILE C C 13
ATOM 17802 O O . ILE C 1 6 ? -7.288 -2.497 -1.615 1 0 6 ILE C O 13
ATOM 17818 N N . SER C 1 7 ? -8.303 -4.508 -2.262 1 0 7 SER C N 13
ATOM 17819 C CA . SER C 1 7 ? -9.724 -4.321 -1.85 1 0 7 SER C CA 13
ATOM 17820 C C . SER C 1 7 ? -10.735 -5.017 -2.731 1 0 7 SER C C 13
ATOM 17821 O O . SER C 1 7 ? -10.373 -5.552 -3.788 1 0 7 SER C O 13
ATOM 17842 N N . ALA C 1 9 ? -13.438 -7.119 -1.229 1 0 9 ALA C N 13
ATOM 17843 C CA . ALA C 1 9 ? -14.176 -8.074 -0.444 1 0 9 ALA C CA 13
ATOM 17844 C C . ALA C 1 9 ? -15.597 -7.594 -0.17 1 0 9 ALA C C 13
ATOM 17845 O O . ALA C 1 9 ? -16.537 -8.299 -0.497 1 0 9 ALA C O 13
ATOM 17874 N N . ILE C 1 11 ? -16.698 -4.225 -1.047 1 0 11 ILE C N 13
ATOM 17875 C CA . ILE C 1 11 ? -16.988 -3.34 -2.172 1 0 11 ILE C CA 13
ATOM 17876 C C . ILE C 1 11 ? -16.212 -3.834 -3.357 1 0 11 ILE C C 13
ATOM 17877 O O . ILE C 1 11 ? -16.628 -3.842 -4.521 1 0 11 ILE C O 13
ATOM 17918 N N . ILE D 1 2 ? -11.901 -9.933 -4.622 1 0 2 ILE D N 13
ATOM 17919 C CA . ILE D 1 2 ? -10.813 -9.026 -4.309 1 0 2 ILE D CA 13
ATOM 17920 C C . ILE D 1 2 ? -9.982 -8.78 -5.498 1 0 2 ILE D C 13
ATOM 17921 O O . ILE D 1 2 ? -9.643 -9.682 -6.271 1 0 2 ILE D O 13
ATOM 17937 N N . SER D 1 3 ? -9.6 -7.561 -5.608 1 0 3 SER D N 13
ATOM 17938 C CA . SER D 1 3 ? -8.809 -7.205 -6.724 1 0 3 SER D CA 13
ATOM 17939 C C . SER D 1 3 ? -7.536 -6.593 -6.22 1 0 3 SER D C 13
ATOM 17940 O O . SER D 1 3 ? -7.543 -5.869 -5.174 1 0 3 SER D O 13
ATOM 17983 N N . ILE D 1 6 ? 0.208 -7.754 -4.288 1 0 6 ILE D N 13
ATOM 17984 C CA . ILE D 1 6 ? 1.456 -7.32 -3.67 1 0 6 ILE D CA 13
ATOM 17985 C C . ILE D 1 6 ? 2.664 -7.983 -4.341 1 0 6 ILE D C 13
ATOM 17986 O O . ILE D 1 6 ? 2.5 -9.016 -5.006 1 0 6 ILE D O 13
ATOM 18002 N N . SER D 1 7 ? 3.792 -7.26 -4.329 1 0 7 SER D N 13
ATOM 18003 C CA . SER D 1 7 ? 5.13 -7.813 -4.682 1 0 7 SER D CA 13
ATOM 18004 C C . SER D 1 7 ? 6.167 -6.767 -4.924 1 0 7 SER D C 13
ATOM 18005 O O . SER D 1 7 ? 5.956 -5.58 -4.642 1 0 7 SER D O 13
ATOM 18026 N N . ALA D 1 9 ? 8.987 -6.599 -3.232 1 0 9 ALA D N 13
ATOM 18027 C CA . ALA D 1 9 ? 9.835 -6.335 -2.044 1 0 9 ALA D CA 13
ATOM 18028 C C . ALA D 1 9 ? 11.215 -6.993 -2.114 1 0 9 ALA D C 13
ATOM 18029 O O . ALA D 1 9 ? 12.207 -6.305 -2.03 1 0 9 ALA D O 13
ATOM 18058 N N . ILE D 1 11 ? 12.056 -9.131 -4.66 1 0 11 ILE D N 13
ATOM 18059 C CA . ILE D 1 11 ? 12.36 -9.149 -6.082 1 0 11 ILE D CA 13
ATOM 18060 C C . ILE D 1 11 ? 11.503 -8.14 -6.805 1 0 11 ILE D C 13
ATOM 18061 O O . ILE D 1 11 ? 11.885 -7.567 -7.822 1 0 11 ILE D O 13
ATOM 18077 N N . ALA E 2 1 ? -6.229 14.834 6.968 1 0.96 1 ALA E N 13
ATOM 18078 C CA . ALA E 2 1 ? -6.615 15.215 8.351 1 1.33 1 ALA E CA 13
ATOM 18079 C C . ALA E 2 1 ? -7.449 14.126 9.024 1 1.47 1 ALA E C 13
ATOM 18080 O O . ALA E 2 1 ? -6.907 13.274 9.825 1 2.22 1 ALA E O 13
ATOM 18100 N N . LYS E 2 3 ? -9.949 10.006 12.031 1 1.36 3 LYS E N 13
ATOM 18101 C CA . LYS E 2 3 ? -10.596 9.029 12.886 1 1.66 3 LYS E CA 13
ATOM 18102 C C . LYS E 2 3 ? -11.76 9.615 13.739 1 1.8 3 LYS E C 13
ATOM 18103 O O . LYS E 2 3 ? -11.55 10.494 14.606 1 2.55 3 LYS E O 13
ATOM 18143 N N . ALA F 2 1 ? 14.141 7.856 8.755 1 0.96 1 ALA F N 13
ATOM 18144 C CA . ALA F 2 1 ? 13.176 8.178 9.833 1 1.33 1 ALA F CA 13
ATOM 18145 C C . ALA F 2 1 ? 11.797 7.568 9.6 1 1.47 1 ALA F C 13
ATOM 18146 O O . ALA F 2 1 ? 11.213 6.863 10.522 1 2.22 1 ALA F O 13
ATOM 18166 N N . LYS F 2 3 ? 8.507 7.068 11.501 1 1.36 3 LYS F N 13
ATOM 18167 C CA . LYS F 2 3 ? 8.065 6.424 12.726 1 1.66 3 LYS F CA 13
ATOM 18168 C C . LYS F 2 3 ? 6.511 6.405 12.919 1 1.8 3 LYS F C 13
ATOM 18169 O O . LYS F 2 3 ? 5.981 6.931 13.932 1 2.55 3 LYS F O 13
ATOM 18209 N N . ALA G 2 1 ? -16.783 -0.868 6.065 1 0.96 1 ALA G N 13
ATOM 18210 C CA . ALA G 2 1 ? -17.569 -0.637 7.292 1 1.33 1 ALA G CA 13
ATOM 18211 C C . ALA G 2 1 ? -17.941 -1.931 7.934 1 1.47 1 ALA G C 13
ATOM 18212 O O . ALA G 2 1 ? -17.565 -2.223 9.147 1 2.22 1 ALA G O 13
ATOM 18232 N N . LYS G 2 3 ? -18.949 -2.725 11.302 1 1.36 3 LYS G N 13
ATOM 18233 C CA . LYS G 2 3 ? -18.481 -2.756 12.677 1 1.66 3 LYS G CA 13
ATOM 18234 C C . LYS G 2 3 ? -18.735 -4.118 13.406 1 1.8 3 LYS G C 13
ATOM 18235 O O . LYS G 2 3 ? -18.972 -4.155 14.64 1 2.55 3 LYS G O 13
ATOM 18275 N N . ALA H 2 1 ? 9.003 -7.549 4.854 1 0.96 1 ALA H N 13
ATOM 18276 C CA . ALA H 2 1 ? 8.613 -6.988 6.167 1 1.33 1 ALA H CA 13
ATOM 18277 C C . ALA H 2 1 ? 7.223 -6.375 6.151 1 1.47 1 ALA H C 13
ATOM 18278 O O . ALA H 2 1 ? 6.249 -6.896 6.838 1 2.22 1 ALA H O 13
ATOM 18299 N N . LYS H 2 3 ? 2.146 -4.29 7.318 1 1.36 3 LYS H N 13
ATOM 18300 C CA . LYS H 2 3 ? 0.98 -4.676 8.087 1 1.66 3 LYS H CA 13
ATOM 18301 C C . LYS H 2 3 ? -0.201 -3.659 8.02 1 1.8 3 LYS H C 13
ATOM 18302 O O . LYS H 2 3 ? -0.196 -2.621 8.731 1 2.55 3 LYS H O 13
ATOM 18811 N N . ILE A 1 2 ? 11.352 8.453 -9.899 1 0 2 ILE A N 14
ATOM 18812 C CA . ILE A 1 2 ? 10.471 7.914 -8.872 1 0 2 ILE A CA 14
ATOM 18813 C C . ILE A 1 2 ? 9.112 7.562 -9.427 1 0 2 ILE A C 14
ATOM 18814 O O . ILE A 1 2 ? 8.671 8.182 -10.401 1 0 2 ILE A O 14
ATOM 18830 N N . SER A 1 3 ? 8.45 6.544 -8.847 1 0 3 SER A N 14
ATOM 18831 C CA . SER A 1 3 ? 7.114 6.217 -9.312 1 0 3 SER A CA 14
ATOM 18832 C C . SER A 1 3 ? 6.325 5.471 -8.284 1 0 3 SER A C 14
ATOM 18833 O O . SER A 1 3 ? 6.874 4.837 -7.353 1 0 3 SER A O 14
ATOM 18876 N N . ILE A 1 6 ? -0.321 6.599 -3.874 1 0 6 ILE A N 14
ATOM 18877 C CA . ILE A 1 6 ? -1.149 6.18 -2.727 1 0 6 ILE A CA 14
ATOM 18878 C C . ILE A 1 6 ? -2.598 6.708 -2.821 1 0 6 ILE A C 14
ATOM 18879 O O . ILE A 1 6 ? -2.822 7.906 -3.03 1 0 6 ILE A O 14
ATOM 18895 N N . SER A 1 7 ? -3.543 5.756 -2.703 1 0 7 SER A N 14
ATOM 18896 C CA . SER A 1 7 ? -5.017 5.99 -2.636 1 0 7 SER A CA 14
ATOM 18897 C C . SER A 1 7 ? -5.782 4.963 -3.446 1 0 7 SER A C 14
ATOM 18898 O O . SER A 1 7 ? -5.204 3.978 -3.867 1 0 7 SER A O 14
ATOM 18919 N N . ALA A 1 9 ? -9.48 4.368 -2.477 1 0 9 ALA A N 14
ATOM 18920 C CA . ALA A 1 9 ? -10.668 4.081 -1.708 1 0 9 ALA A CA 14
ATOM 18921 C C . ALA A 1 9 ? -11.906 4.414 -2.466 1 0 9 ALA A C 14
ATOM 18922 O O . ALA A 1 9 ? -12.689 3.546 -2.857 1 0 9 ALA A O 14
ATOM 18951 N N . ILE A 1 11 ? -11.692 6.988 -4.945 1 0 11 ILE A N 14
ATOM 18952 C CA . ILE A 1 11 ? -11.142 7.203 -6.26 1 0 11 ILE A CA 14
ATOM 18953 C C . ILE A 1 11 ? -10.114 6.129 -6.582 1 0 11 ILE A C 14
ATOM 18954 O O . ILE A 1 11 ? -9.979 5.682 -7.722 1 0 11 ILE A O 14
ATOM 18995 N N . ILE B 1 2 ? -7.377 0.441 -0.935 1 0 2 ILE B N 14
ATOM 18996 C CA . ILE B 1 2 ? -6.224 1.207 -1.265 1 0 2 ILE B CA 14
ATOM 18997 C C . ILE B 1 2 ? -5.343 0.434 -2.179 1 0 2 ILE B C 14
ATOM 18998 O O . ILE B 1 2 ? -5.504 -0.816 -2.342 1 0 2 ILE B O 14
ATOM 19014 N N . SER B 1 3 ? -4.52 1.236 -2.877 1 0 3 SER B N 14
ATOM 19015 C CA . SER B 1 3 ? -3.529 0.741 -3.75 1 0 3 SER B CA 14
ATOM 19016 C C . SER B 1 3 ? -2.473 1.712 -4.028 1 0 3 SER B C 14
ATOM 19017 O O . SER B 1 3 ? -2.701 2.932 -3.997 1 0 3 SER B O 14
ATOM 19060 N N . ILE B 1 6 ? 5.401 2.658 -3.447 1 0 6 ILE B N 14
ATOM 19061 C CA . ILE B 1 6 ? 6.584 3.508 -3.69 1 0 6 ILE B CA 14
ATOM 19062 C C . ILE B 1 6 ? 7.826 2.744 -4.091 1 0 6 ILE B C 14
ATOM 19063 O O . ILE B 1 6 ? 8.087 1.62 -3.577 1 0 6 ILE B O 14
ATOM 19079 N N . SER B 1 7 ? 8.481 3.391 -5.091 1 0 7 SER B N 14
ATOM 19080 C CA . SER B 1 7 ? 9.827 3.085 -5.637 1 0 7 SER B CA 14
ATOM 19081 C C . SER B 1 7 ? 9.921 3.144 -7.147 1 0 7 SER B C 14
ATOM 19082 O O . SER B 1 7 ? 9.078 3.791 -7.772 1 0 7 SER B O 14
ATOM 19103 N N . ALA B 1 9 ? 13.594 3.291 -8.649 1 0 9 ALA B N 14
ATOM 19104 C CA . ALA B 1 9 ? 14.921 3.743 -8.956 1 0 9 ALA B CA 14
ATOM 19105 C C . ALA B 1 9 ? 15.744 2.645 -9.5 1 0 9 ALA B C 14
ATOM 19106 O O . ALA B 1 9 ? 16.067 2.618 -10.684 1 0 9 ALA B O 14
ATOM 19135 N N . ILE B 1 11 ? 14.897 -0.64 -8.981 1 0 11 ILE B N 14
ATOM 19136 C CA . ILE B 1 11 ? 13.9 -1.576 -9.412 1 0 11 ILE B CA 14
ATOM 19137 C C . ILE B 1 11 ? 12.703 -0.829 -9.967 1 0 11 ILE B C 14
ATOM 19138 O O . ILE B 1 11 ? 12.134 -1.193 -10.993 1 0 11 ILE B O 14
ATOM 19179 N N . ILE C 1 2 ? 7.678 -0.896 -1.707 1 0 2 ILE C N 14
ATOM 19180 C CA . ILE C 1 2 ? 6.598 -1.806 -1.918 1 0 2 ILE C CA 14
ATOM 19181 C C . ILE C 1 2 ? 5.624 -1.2 -2.845 1 0 2 ILE C C 14
ATOM 19182 O O . ILE C 1 2 ? 5.596 0.045 -3.086 1 0 2 ILE C O 14
ATOM 19198 N N . SER C 1 3 ? 4.775 -2.062 -3.293 1 0 3 SER C N 14
ATOM 19199 C CA . SER C 1 3 ? 3.805 -1.67 -4.225 1 0 3 SER C CA 14
ATOM 19200 C C . SER C 1 3 ? 2.649 -2.615 -4.126 1 0 3 SER C C 14
ATOM 19201 O O . SER C 1 3 ? 2.827 -3.821 -3.774 1 0 3 SER C O 14
ATOM 19244 N N . ILE C 1 6 ? -4.937 -3.67 -1.484 1 0 6 ILE C N 14
ATOM 19245 C CA . ILE C 1 6 ? -5.965 -4.644 -1.06 1 0 6 ILE C CA 14
ATOM 19246 C C . ILE C 1 6 ? -7.382 -4.148 -1.259 1 0 6 ILE C C 14
ATOM 19247 O O . ILE C 1 6 ? -7.629 -2.914 -1.179 1 0 6 ILE C O 14
ATOM 19263 N N . SER C 1 7 ? -8.183 -5.101 -1.773 1 0 7 SER C N 14
ATOM 19264 C CA . SER C 1 7 ? -9.669 -5.048 -1.846 1 0 7 SER C CA 14
ATOM 19265 C C . SER C 1 7 ? -10.147 -4.88 -3.282 1 0 7 SER C C 14
ATOM 19266 O O . SER C 1 7 ? -9.356 -5.113 -4.169 1 0 7 SER C O 14
ATOM 19287 N N . ALA C 1 9 ? -13.97 -5.522 -3.899 1 0 9 ALA C N 14
ATOM 19288 C CA . ALA C 1 9 ? -15.353 -6.017 -3.954 1 0 9 ALA C CA 14
ATOM 19289 C C . ALA C 1 9 ? -16.362 -4.918 -4.188 1 0 9 ALA C C 14
ATOM 19290 O O . ALA C 1 9 ? -16.911 -4.832 -5.276 1 0 9 ALA C O 14
ATOM 19319 N N . ILE C 1 11 ? -15.753 -1.707 -4.084 1 0 11 ILE C N 14
ATOM 19320 C CA . ILE C 1 11 ? -15.016 -0.715 -4.811 1 0 11 ILE C CA 14
ATOM 19321 C C . ILE C 1 11 ? -13.94 -1.406 -5.619 1 0 11 ILE C C 14
ATOM 19322 O O . ILE C 1 11 ? -13.814 -1.284 -6.837 1 0 11 ILE C O 14
ATOM 19363 N N . ILE D 1 2 ? -11.868 -9.674 -5.468 1 0 2 ILE D N 14
ATOM 19364 C CA . ILE D 1 2 ? -10.781 -8.933 -4.857 1 0 2 ILE D CA 14
ATOM 19365 C C . ILE D 1 2 ? -9.678 -8.768 -5.825 1 0 2 ILE D C 14
ATOM 19366 O O . ILE D 1 2 ? -9.527 -9.536 -6.782 1 0 2 ILE D O 14
ATOM 19382 N N . SER D 1 3 ? -8.853 -7.823 -5.514 1 0 3 SER D N 14
ATOM 19383 C CA . SER D 1 3 ? -7.734 -7.569 -6.363 1 0 3 SER D CA 14
ATOM 19384 C C . SER D 1 3 ? -6.662 -6.881 -5.555 1 0 3 SER D C 14
ATOM 19385 O O . SER D 1 3 ? -6.954 -6.31 -4.463 1 0 3 SER D O 14
ATOM 19428 N N . ILE D 1 6 ? 0.839 -7.367 -2.373 1 0 6 ILE D N 14
ATOM 19429 C CA . ILE D 1 6 ? 1.883 -6.806 -1.509 1 0 6 ILE D CA 14
ATOM 19430 C C . ILE D 1 6 ? 3.28 -7.222 -1.978 1 0 6 ILE D C 14
ATOM 19431 O O . ILE D 1 6 ? 3.502 -8.393 -2.33 1 0 6 ILE D O 14
ATOM 19447 N N . SER D 1 7 ? 4.131 -6.201 -2.123 1 0 7 SER D N 14
ATOM 19448 C CA . SER D 1 7 ? 5.592 -6.352 -2.359 1 0 7 SER D CA 14
ATOM 19449 C C . SER D 1 7 ? 6.125 -5.473 -3.472 1 0 7 SER D C 14
ATOM 19450 O O . SER D 1 7 ? 5.389 -4.644 -4.053 1 0 7 SER D O 14
ATOM 19471 N N . ALA D 1 9 ? 9.948 -4.697 -3.041 1 0 9 ALA D N 14
ATOM 19472 C CA . ALA D 1 9 ? 11.282 -4.37 -2.525 1 0 9 ALA D CA 14
ATOM 19473 C C . ALA D 1 9 ? 12.398 -5.062 -3.282 1 0 9 ALA D C 14
ATOM 19474 O O . ALA D 1 9 ? 13.101 -4.404 -4.023 1 0 9 ALA D O 14
ATOM 19503 N N . ILE D 1 11 ? 11.835 -7.693 -5.213 1 0 11 ILE D N 14
ATOM 19504 C CA . ILE D 1 11 ? 11.155 -8.074 -6.434 1 0 11 ILE D CA 14
ATOM 19505 C C . ILE D 1 11 ? 10.146 -7.018 -6.823 1 0 11 ILE D C 14
ATOM 19506 O O . ILE D 1 11 ? 10.076 -6.569 -7.967 1 0 11 ILE D O 14
ATOM 19522 N N . ALA E 2 1 ? -13.699 11.965 5.084 1 0.96 1 ALA E N 14
ATOM 19523 C CA . ALA E 2 1 ? -14.79 11.795 6.067 1 1.33 1 ALA E CA 14
ATOM 19524 C C . ALA E 2 1 ? -15.789 10.742 5.565 1 1.47 1 ALA E C 14
ATOM 19525 O O . ALA E 2 1 ? -16.111 9.76 6.248 1 2.22 1 ALA E O 14
ATOM 19545 N N . LYS E 2 3 ? -18.955 8.99 6.797 1 1.36 3 LYS E N 14
ATOM 19546 C CA . LYS E 2 3 ? -19.355 8.076 7.857 1 1.66 3 LYS E CA 14
ATOM 19547 C C . LYS E 2 3 ? -20.828 7.579 7.751 1 1.8 3 LYS E C 14
ATOM 19548 O O . LYS E 2 3 ? -21.614 7.657 8.706 1 2.55 3 LYS E O 14
ATOM 19588 N N . ALA F 2 1 ? 21.79 1.946 -0.891 1 0.96 1 ALA F N 14
ATOM 19589 C CA . ALA F 2 1 ? 23.169 2.351 -1.086 1 1.33 1 ALA F CA 14
ATOM 19590 C C . ALA F 2 1 ? 23.52 2.344 -2.579 1 1.47 1 ALA F C 14
ATOM 19591 O O . ALA F 2 1 ? 22.79 1.835 -3.443 1 2.22 1 ALA F O 14
ATOM 19611 N N . LYS F 2 3 ? 23.757 6.857 -4.73 1 1.36 3 LYS F N 14
ATOM 19612 C CA . LYS F 2 3 ? 23.174 8.061 -4.094 1 1.66 3 LYS F CA 14
ATOM 19613 C C . LYS F 2 3 ? 24.151 9.269 -3.844 1 1.8 3 LYS F C 14
ATOM 19614 O O . LYS F 2 3 ? 25.134 9.17 -3.093 1 2.55 3 LYS F O 14
ATOM 19654 N N . ALA G 2 1 ? -18.249 -2.215 6.074 1 0.96 1 ALA G N 14
ATOM 19655 C CA . ALA G 2 1 ? -19.558 -2.384 6.748 1 1.33 1 ALA G CA 14
ATOM 19656 C C . ALA G 2 1 ? -20.464 -3.351 6 1 1.47 1 ALA G C 14
ATOM 19657 O O . ALA G 2 1 ? -20.022 -4.193 5.172 1 2.22 1 ALA G O 14
ATOM 19677 N N . LYS G 2 3 ? -20.317 -6.937 6.725 1 1.36 3 LYS G N 14
ATOM 19678 C CA . LYS G 2 3 ? -19.155 -7.818 6.748 1 1.66 3 LYS G CA 14
ATOM 19679 C C . LYS G 2 3 ? -19.501 -9.336 6.857 1 1.8 3 LYS G C 14
ATOM 19680 O O . LYS G 2 3 ? -19.249 -9.997 7.876 1 2.55 3 LYS G O 14
ATOM 19720 N N . ALA H 2 1 ? 14.786 -11.501 4.435 1 0.96 1 ALA H N 14
ATOM 19721 C CA . ALA H 2 1 ? 16.011 -11.263 5.234 1 1.33 1 ALA H CA 14
ATOM 19722 C C . ALA H 2 1 ? 16.784 -10.051 4.724 1 1.47 1 ALA H C 14
ATOM 19723 O O . ALA H 2 1 ? 16.299 -9.281 3.83 1 2.22 1 ALA H O 14
ATOM 19744 N N . LYS H 2 3 ? 21.417 -6.974 5.241 1 1.36 3 LYS H N 14
ATOM 19745 C CA . LYS H 2 3 ? 22.681 -7.298 5.893 1 1.66 3 LYS H CA 14
ATOM 19746 C C . LYS H 2 3 ? 23.789 -6.216 5.718 1 1.8 3 LYS H C 14
ATOM 19747 O O . LYS H 2 3 ? 23.989 -5.645 4.64 1 2.55 3 LYS H O 14
ATOM 20256 N N . ILE A 1 2 ? 11.651 9.655 -1.831 1 0 2 ILE A N 15
ATOM 20257 C CA . ILE A 1 2 ? 11.082 8.342 -2.038 1 0 2 ILE A CA 15
ATOM 20258 C C . ILE A 1 2 ? 10.084 8.284 -3.233 1 0 2 ILE A C 15
ATOM 20259 O O . ILE A 1 2 ? 9.594 9.335 -3.673 1 0 2 ILE A O 15
ATOM 20275 N N . SER A 1 3 ? 9.783 7.047 -3.724 1 0 3 SER A N 15
ATOM 20276 C CA . SER A 1 3 ? 8.87 6.806 -4.841 1 0 3 SER A CA 15
ATOM 20277 C C . SER A 1 3 ? 7.704 5.965 -4.424 1 0 3 SER A C 15
ATOM 20278 O O . SER A 1 3 ? 7.893 4.89 -3.845 1 0 3 SER A O 15
ATOM 20321 N N . ILE A 1 6 ? -0.379 6.141 -2.979 1 0 6 ILE A N 15
ATOM 20322 C CA . ILE A 1 6 ? -1.598 5.559 -2.478 1 0 6 ILE A CA 15
ATOM 20323 C C . ILE A 1 6 ? -2.737 5.786 -3.45 1 0 6 ILE A C 15
ATOM 20324 O O . ILE A 1 6 ? -2.696 6.711 -4.279 1 0 6 ILE A O 15
ATOM 20340 N N . SER A 1 7 ? -3.702 4.891 -3.324 1 0 7 SER A N 15
ATOM 20341 C CA . SER A 1 7 ? -4.979 4.931 -4.043 1 0 7 SER A CA 15
ATOM 20342 C C . SER A 1 7 ? -5.832 3.733 -3.66 1 0 7 SER A C 15
ATOM 20343 O O . SER A 1 7 ? -5.655 3.19 -2.569 1 0 7 SER A O 15
ATOM 20364 N N . ALA A 1 9 ? -8.931 3.575 -2.624 1 0 9 ALA A N 15
ATOM 20365 C CA . ALA A 1 9 ? -9.789 3.764 -1.466 1 0 9 ALA A CA 15
ATOM 20366 C C . ALA A 1 9 ? -11.215 3.422 -1.801 1 0 9 ALA A C 15
ATOM 20367 O O . ALA A 1 9 ? -11.715 2.352 -1.459 1 0 9 ALA A O 15
ATOM 20396 N N . ILE A 1 11 ? -12.257 3.631 -5.001 1 0 11 ILE A N 15
ATOM 20397 C CA . ILE A 1 11 ? -12.161 2.984 -6.296 1 0 11 ILE A CA 15
ATOM 20398 C C . ILE A 1 11 ? -10.876 2.137 -6.333 1 0 11 ILE A C 15
ATOM 20399 O O . ILE A 1 11 ? -10.799 1.132 -7.039 1 0 11 ILE A O 15
ATOM 20440 N N . ILE B 1 2 ? -6.571 -0.082 0.452 1 0 2 ILE B N 15
ATOM 20441 C CA . ILE B 1 2 ? -5.881 0.955 -0.28 1 0 2 ILE B CA 15
ATOM 20442 C C . ILE B 1 2 ? -4.871 0.292 -1.245 1 0 2 ILE B C 15
ATOM 20443 O O . ILE B 1 2 ? -4.568 -0.905 -1.087 1 0 2 ILE B O 15
ATOM 20459 N N . SER B 1 3 ? -4.362 1.047 -2.223 1 0 3 SER B N 15
ATOM 20460 C CA . SER B 1 3 ? -3.491 0.509 -3.232 1 0 3 SER B CA 15
ATOM 20461 C C . SER B 1 3 ? -2.321 1.423 -3.492 1 0 3 SER B C 15
ATOM 20462 O O . SER B 1 3 ? -2.507 2.581 -3.879 1 0 3 SER B O 15
ATOM 20505 N N . ILE B 1 6 ? 5.816 1.585 -1.64 1 0 6 ILE B N 15
ATOM 20506 C CA . ILE B 1 6 ? 7.057 2.311 -1.429 1 0 6 ILE B CA 15
ATOM 20507 C C . ILE B 1 6 ? 8.276 1.591 -2.024 1 0 6 ILE B C 15
ATOM 20508 O O . ILE B 1 6 ? 8.366 0.341 -1.974 1 0 6 ILE B O 15
ATOM 20524 N N . SER B 1 7 ? 9.187 2.405 -2.538 1 0 7 SER B N 15
ATOM 20525 C CA . SER B 1 7 ? 10.496 2.004 -3.091 1 0 7 SER B CA 15
ATOM 20526 C C . SER B 1 7 ? 11.204 3.225 -3.648 1 0 7 SER B C 15
ATOM 20527 O O . SER B 1 7 ? 10.547 4.22 -3.959 1 0 7 SER B O 15
ATOM 20548 N N . ALA B 1 9 ? 15.166 3.919 -2.442 1 0 9 ALA B N 15
ATOM 20549 C CA . ALA B 1 9 ? 16.329 4.351 -1.663 1 0 9 ALA B CA 15
ATOM 20550 C C . ALA B 1 9 ? 17.598 3.861 -2.317 1 0 9 ALA B C 15
ATOM 20551 O O . ALA B 1 9 ? 18.34 4.623 -2.931 1 0 9 ALA B O 15
ATOM 20580 N N . ILE B 1 11 ? 17.58 1.803 -4.711 1 0 11 ILE B N 15
ATOM 20581 C CA . ILE B 1 11 ? 17.239 1.776 -6.121 1 0 11 ILE B CA 15
ATOM 20582 C C . ILE B 1 11 ? 16.016 2.6 -6.402 1 0 11 ILE B C 15
ATOM 20583 O O . ILE B 1 11 ? 15.807 3.046 -7.521 1 0 11 ILE B O 15
ATOM 20624 N N . ILE C 1 2 ? 8.003 -2.529 -1.864 1 0 2 ILE C N 15
ATOM 20625 C CA . ILE C 1 2 ? 7.099 -3.275 -2.798 1 0 2 ILE C CA 15
ATOM 20626 C C . ILE C 1 2 ? 5.82 -2.454 -3.173 1 0 2 ILE C C 15
ATOM 20627 O O . ILE C 1 2 ? 5.534 -1.428 -2.522 1 0 2 ILE C O 15
ATOM 20643 N N . SER C 1 3 ? 5.043 -2.887 -4.199 1 0 3 SER C N 15
ATOM 20644 C CA . SER C 1 3 ? 3.849 -2.133 -4.593 1 0 3 SER C CA 15
ATOM 20645 C C . SER C 1 3 ? 2.602 -2.957 -4.911 1 0 3 SER C C 15
ATOM 20646 O O . SER C 1 3 ? 2.571 -3.759 -5.866 1 0 3 SER C O 15
ATOM 20689 N N . ILE C 1 6 ? -4.914 -3.906 -1.218 1 0 6 ILE C N 15
ATOM 20690 C CA . ILE C 1 6 ? -6.147 -4.668 -1.159 1 0 6 ILE C CA 15
ATOM 20691 C C . ILE C 1 6 ? -7.387 -3.82 -1.104 1 0 6 ILE C C 15
ATOM 20692 O O . ILE C 1 6 ? -7.404 -2.737 -0.474 1 0 6 ILE C O 15
ATOM 20708 N N . SER C 1 7 ? -8.4 -4.407 -1.709 1 0 7 SER C N 15
ATOM 20709 C CA . SER C 1 7 ? -9.761 -3.926 -1.717 1 0 7 SER C CA 15
ATOM 20710 C C . SER C 1 7 ? -10.612 -4.938 -2.441 1 0 7 SER C C 15
ATOM 20711 O O . SER C 1 7 ? -10.084 -5.863 -3.038 1 0 7 SER C O 15
ATOM 20732 N N . ALA C 1 9 ? -13.704 -6.418 -0.833 1 0 9 ALA C N 15
ATOM 20733 C CA . ALA C 1 9 ? -14.478 -7.289 0.046 1 0 9 ALA C CA 15
ATOM 20734 C C . ALA C 1 9 ? -15.893 -6.773 0.135 1 0 9 ALA C C 15
ATOM 20735 O O . ALA C 1 9 ? -16.848 -7.434 -0.267 1 0 9 ALA C O 15
ATOM 20764 N N . ILE C 1 11 ? -16.701 -3.665 -1.117 1 0 11 ILE C N 15
ATOM 20765 C CA . ILE C 1 11 ? -16.924 -3.025 -2.407 1 0 11 ILE C CA 15
ATOM 20766 C C . ILE C 1 11 ? -15.979 -3.627 -3.448 1 0 11 ILE C C 15
ATOM 20767 O O . ILE C 1 11 ? -16.231 -3.582 -4.652 1 0 11 ILE C O 15
ATOM 20808 N N . ILE D 1 2 ? -10.7 -10.883 -0.301 1 0 2 ILE D N 15
ATOM 20809 C CA . ILE D 1 2 ? -10.139 -9.611 -0.726 1 0 2 ILE D CA 15
ATOM 20810 C C . ILE D 1 2 ? -9.429 -9.739 -2.075 1 0 2 ILE D C 15
ATOM 20811 O O . ILE D 1 2 ? -9.074 -10.844 -2.499 1 0 2 ILE D O 15
ATOM 20827 N N . SER D 1 3 ? -9.244 -8.59 -2.727 1 0 3 SER D N 15
ATOM 20828 C CA . SER D 1 3 ? -8.571 -8.481 -3.992 1 0 3 SER D CA 15
ATOM 20829 C C . SER D 1 3 ? -7.439 -7.495 -3.908 1 0 3 SER D C 15
ATOM 20830 O O . SER D 1 3 ? -7.446 -6.591 -3.068 1 0 3 SER D O 15
ATOM 20873 N N . ILE D 1 6 ? 0.628 -7.588 -4.863 1 0 6 ILE D N 15
ATOM 20874 C CA . ILE D 1 6 ? 1.926 -6.938 -4.701 1 0 6 ILE D CA 15
ATOM 20875 C C . ILE D 1 6 ? 2.822 -7.197 -5.889 1 0 6 ILE D C 15
ATOM 20876 O O . ILE D 1 6 ? 2.631 -8.182 -6.622 1 0 6 ILE D O 15
ATOM 20892 N N . SER D 1 7 ? 3.744 -6.26 -6.058 1 0 7 SER D N 15
ATOM 20893 C CA . SER D 1 7 ? 4.852 -6.331 -7.035 1 0 7 SER D CA 15
ATOM 20894 C C . SER D 1 7 ? 5.522 -4.959 -7.195 1 0 7 SER D C 15
ATOM 20895 O O . SER D 1 7 ? 5.198 -4.041 -6.455 1 0 7 SER D O 15
ATOM 20916 N N . ALA D 1 9 ? 9.127 -4.472 -7.094 1 0 9 ALA D N 15
ATOM 20917 C CA . ALA D 1 9 ? 10.349 -4.384 -6.305 1 0 9 ALA D CA 15
ATOM 20918 C C . ALA D 1 9 ? 11.575 -4.448 -7.195 1 0 9 ALA D C 15
ATOM 20919 O O . ALA D 1 9 ? 12.359 -3.503 -7.281 1 0 9 ALA D O 15
ATOM 20948 N N . ILE D 1 11 ? 11.278 -5.319 -10.472 1 0 11 ILE D N 15
ATOM 20949 C CA . ILE D 1 11 ? 10.783 -4.776 -11.72 1 0 11 ILE D CA 15
ATOM 20950 C C . ILE D 1 11 ? 9.504 -3.968 -11.45 1 0 11 ILE D C 15
ATOM 20951 O O . ILE D 1 11 ? 9.113 -3.121 -12.25 1 0 11 ILE D O 15
ATOM 20967 N N . ALA E 2 1 ? -15.864 11.882 -5.513 1 0.96 1 ALA E N 15
ATOM 20968 C CA . ALA E 2 1 ? -17.067 12.606 -5.029 1 1.33 1 ALA E CA 15
ATOM 20969 C C . ALA E 2 1 ? -17.474 12.096 -3.66 1 1.47 1 ALA E C 15
ATOM 20970 O O . ALA E 2 1 ? -17.176 12.678 -2.604 1 2.22 1 ALA E O 15
ATOM 20990 N N . LYS E 2 3 ? -20.752 10.399 1.107 1 1.36 3 LYS E N 15
ATOM 20991 C CA . LYS E 2 3 ? -20.974 9.671 2.336 1 1.66 3 LYS E CA 15
ATOM 20992 C C . LYS E 2 3 ? -20.53 8.174 2.239 1 1.8 3 LYS E C 15
ATOM 20993 O O . LYS E 2 3 ? -21.259 7.233 2.599 1 2.55 3 LYS E O 15
ATOM 21033 N N . ALA F 2 1 ? 18.295 -4.165 -0.339 1 0.96 1 ALA F N 15
ATOM 21034 C CA . ALA F 2 1 ? 19.638 -4.727 -0.563 1 1.33 1 ALA F CA 15
ATOM 21035 C C . ALA F 2 1 ? 20.321 -4.172 -1.82 1 1.47 1 ALA F C 15
ATOM 21036 O O . ALA F 2 1 ? 19.732 -3.291 -2.524 1 2.22 1 ALA F O 15
ATOM 21056 N N . LYS F 2 3 ? 23.55 -0.073 -5.202 1 1.36 3 LYS F N 15
ATOM 21057 C CA . LYS F 2 3 ? 23.662 1.368 -5.28 1 1.66 3 LYS F CA 15
ATOM 21058 C C . LYS F 2 3 ? 25.117 1.856 -5.615 1 1.8 3 LYS F C 15
ATOM 21059 O O . LYS F 2 3 ? 25.325 2.452 -6.731 1 2.55 3 LYS F O 15
ATOM 21099 N N . ALA G 2 1 ? -13.038 -5.82 10.325 1 0.96 1 ALA G N 15
ATOM 21100 C CA . ALA G 2 1 ? -12.645 -5.411 11.685 1 1.33 1 ALA G CA 15
ATOM 21101 C C . ALA G 2 1 ? -11.554 -4.349 11.575 1 1.47 1 ALA G C 15
ATOM 21102 O O . ALA G 2 1 ? -11.436 -3.474 12.455 1 2.22 1 ALA G O 15
ATOM 21122 N N . LYS G 2 3 ? -7.27 -0.778 12.273 1 1.36 3 LYS G N 15
ATOM 21123 C CA . LYS G 2 3 ? -6.946 0.332 13.128 1 1.66 3 LYS G CA 15
ATOM 21124 C C . LYS G 2 3 ? -5.487 0.852 12.91 1 1.8 3 LYS G C 15
ATOM 21125 O O . LYS G 2 3 ? -4.688 1.029 13.845 1 2.55 3 LYS G O 15
ATOM 21165 N N . ALA H 2 1 ? 12.813 -16.373 -9.957 1 0.96 1 ALA H N 15
ATOM 21166 C CA . ALA H 2 1 ? 13.929 -17.349 -10.124 1 1.33 1 ALA H CA 15
ATOM 21167 C C . ALA H 2 1 ? 15.262 -16.605 -10.438 1 1.47 1 ALA H C 15
ATOM 21168 O O . ALA H 2 1 ? 16.248 -16.678 -9.673 1 2.22 1 ALA H O 15
ATOM 21189 N N . LYS H 2 3 ? 20.468 -14.323 -12.624 1 1.36 3 LYS H N 15
ATOM 21190 C CA . LYS H 2 3 ? 21.761 -13.783 -12.286 1 1.66 3 LYS H CA 15
ATOM 21191 C C . LYS H 2 3 ? 22.904 -14.325 -13.211 1 1.8 3 LYS H C 15
ATOM 21192 O O . LYS H 2 3 ? 23.904 -14.924 -12.769 1 2.55 3 LYS H O 15
ATOM 21701 N N . ILE A 1 2 ? 13.229 8.177 -6.222 1 0 2 ILE A N 16
ATOM 21702 C CA . ILE A 1 2 ? 12.135 7.384 -5.727 1 0 2 ILE A CA 16
ATOM 21703 C C . ILE A 1 2 ? 10.901 7.731 -6.426 1 0 2 ILE A C 16
ATOM 21704 O O . ILE A 1 2 ? 10.665 8.876 -6.817 1 0 2 ILE A O 16
ATOM 21720 N N . SER A 1 3 ? 10.064 6.756 -6.485 1 0 3 SER A N 16
ATOM 21721 C CA . SER A 1 3 ? 8.845 6.957 -7.144 1 0 3 SER A CA 16
ATOM 21722 C C . SER A 1 3 ? 7.777 6.203 -6.409 1 0 3 SER A C 16
ATOM 21723 O O . SER A 1 3 ? 8.089 5.383 -5.486 1 0 3 SER A O 16
ATOM 21766 N N . ILE A 1 6 ? 0.353 6.751 -3.036 1 0 6 ILE A N 16
ATOM 21767 C CA . ILE A 1 6 ? -0.817 6.24 -2.302 1 0 6 ILE A CA 16
ATOM 21768 C C . ILE A 1 6 ? -2.146 6.796 -2.844 1 0 6 ILE A C 16
ATOM 21769 O O . ILE A 1 6 ? -2.203 7.958 -3.287 1 0 6 ILE A O 16
ATOM 21785 N N . SER A 1 7 ? -3.121 5.879 -2.981 1 0 7 SER A N 16
ATOM 21786 C CA . SER A 1 7 ? -4.568 6.223 -3.185 1 0 7 SER A CA 16
ATOM 21787 C C . SER A 1 7 ? -5.491 5.056 -3.497 1 0 7 SER A C 16
ATOM 21788 O O . SER A 1 7 ? -5.07 3.884 -3.494 1 0 7 SER A O 16
ATOM 21809 N N . ALA A 1 9 ? -8.764 5.341 -1.946 1 0 9 ALA A N 16
ATOM 21810 C CA . ALA A 1 9 ? -9.746 5.482 -0.86 1 0 9 ALA A CA 16
ATOM 21811 C C . ALA A 1 9 ? -11.171 5.649 -1.321 1 0 9 ALA A C 16
ATOM 21812 O O . ALA A 1 9 ? -12.01 4.83 -0.991 1 0 9 ALA A O 16
ATOM 21841 N N . ILE A 1 11 ? -11.793 6.753 -4.582 1 0 11 ILE A N 16
ATOM 21842 C CA . ILE A 1 11 ? -11.663 6.491 -5.996 1 0 11 ILE A CA 16
ATOM 21843 C C . ILE A 1 11 ? -10.576 5.452 -6.228 1 0 11 ILE A C 16
ATOM 21844 O O . ILE A 1 11 ? -10.62 4.659 -7.169 1 0 11 ILE A O 16
ATOM 21885 N N . ILE B 1 2 ? -7.177 0.367 -1.574 1 0 2 ILE B N 16
ATOM 21886 C CA . ILE B 1 2 ? -5.942 1.016 -1.682 1 0 2 ILE B CA 16
ATOM 21887 C C . ILE B 1 2 ? -5.041 0.226 -2.487 1 0 2 ILE B C 16
ATOM 21888 O O . ILE B 1 2 ? -5.039 -1.038 -2.499 1 0 2 ILE B O 16
ATOM 21904 N N . SER B 1 3 ? -4.189 1.011 -3.014 1 0 3 SER B N 16
ATOM 21905 C CA . SER B 1 3 ? -3.272 0.563 -3.947 1 0 3 SER B CA 16
ATOM 21906 C C . SER B 1 3 ? -2.168 1.528 -4.006 1 0 3 SER B C 16
ATOM 21907 O O . SER B 1 3 ? -2.364 2.772 -3.83 1 0 3 SER B O 16
ATOM 21950 N N . ILE B 1 6 ? 5.666 2.476 -2.465 1 0 6 ILE B N 16
ATOM 21951 C CA . ILE B 1 6 ? 6.865 3.332 -2.444 1 0 6 ILE B CA 16
ATOM 21952 C C . ILE B 1 6 ? 8.205 2.613 -2.577 1 0 6 ILE B C 16
ATOM 21953 O O . ILE B 1 6 ? 8.277 1.358 -2.498 1 0 6 ILE B O 16
ATOM 21969 N N . SER B 1 7 ? 9.157 3.434 -3.043 1 0 7 SER B N 16
ATOM 21970 C CA . SER B 1 7 ? 10.624 3.188 -2.997 1 0 7 SER B CA 16
ATOM 21971 C C . SER B 1 7 ? 11.279 3.648 -4.273 1 0 7 SER B C 16
ATOM 21972 O O . SER B 1 7 ? 10.725 4.526 -4.943 1 0 7 SER B O 16
ATOM 21993 N N . ALA B 1 9 ? 14.801 4.524 -4.184 1 0 9 ALA B N 16
ATOM 21994 C CA . ALA B 1 9 ? 16.032 5.204 -3.784 1 0 9 ALA B CA 16
ATOM 21995 C C . ALA B 1 9 ? 17.268 4.549 -4.402 1 0 9 ALA B C 16
ATOM 21996 O O . ALA B 1 9 ? 17.922 5.141 -5.265 1 0 9 ALA B O 16
ATOM 22025 N N . ILE B 1 11 ? 17.098 1.248 -5.647 1 0 11 ILE B N 16
ATOM 22026 C CA . ILE B 1 11 ? 16.596 0.413 -6.724 1 0 11 ILE B CA 16
ATOM 22027 C C . ILE B 1 11 ? 15.473 1.113 -7.408 1 0 11 ILE B C 16
ATOM 22028 O O . ILE B 1 11 ? 15.262 1.084 -8.624 1 0 11 ILE B O 16
ATOM 22069 N N . ILE C 1 2 ? 7.595 -1.047 -3.714 1 0 2 ILE C N 16
ATOM 22070 C CA . ILE C 1 2 ? 6.544 -1.864 -3.23 1 0 2 ILE C CA 16
ATOM 22071 C C . ILE C 1 2 ? 5.273 -1.256 -3.535 1 0 2 ILE C C 16
ATOM 22072 O O . ILE C 1 2 ? 4.953 -0.075 -3.202 1 0 2 ILE C O 16
ATOM 22088 N N . SER C 1 3 ? 4.526 -2.161 -4.019 1 0 3 SER C N 16
ATOM 22089 C CA . SER C 1 3 ? 3.271 -1.877 -4.521 1 0 3 SER C CA 16
ATOM 22090 C C . SER C 1 3 ? 2.346 -2.934 -4.073 1 0 3 SER C C 16
ATOM 22091 O O . SER C 1 3 ? 2.768 -4.094 -3.762 1 0 3 SER C O 16
ATOM 22134 N N . ILE C 1 6 ? -5.315 -3.674 -1.319 1 0 6 ILE C N 16
ATOM 22135 C CA . ILE C 1 6 ? -6.455 -4.541 -1.007 1 0 6 ILE C CA 16
ATOM 22136 C C . ILE C 1 6 ? -7.824 -4.032 -1.425 1 0 6 ILE C C 16
ATOM 22137 O O . ILE C 1 6 ? -7.982 -2.84 -1.801 1 0 6 ILE C O 16
ATOM 22153 N N . SER C 1 7 ? -8.68 -5.056 -1.613 1 0 7 SER C N 16
ATOM 22154 C CA . SER C 1 7 ? -10.153 -4.94 -1.709 1 0 7 SER C CA 16
ATOM 22155 C C . SER C 1 7 ? -10.774 -6.217 -2.224 1 0 7 SER C C 16
ATOM 22156 O O . SER C 1 7 ? -10.066 -7.237 -2.361 1 0 7 SER C O 16
ATOM 22177 N N . ALA C 1 9 ? -14.023 -7.187 -0.785 1 0 9 ALA C N 16
ATOM 22178 C CA . ALA C 1 9 ? -15.033 -7.557 0.203 1 0 9 ALA C CA 16
ATOM 22179 C C . ALA C 1 9 ? -16.414 -7.703 -0.435 1 0 9 ALA C C 16
ATOM 22180 O O . ALA C 1 9 ? -16.927 -8.814 -0.554 1 0 9 ALA C O 16
ATOM 22209 N N . ILE C 1 11 ? -17.081 -6.032 -3.463 1 0 11 ILE C N 16
ATOM 22210 C CA . ILE C 1 11 ? -16.835 -5.935 -4.886 1 0 11 ILE C CA 16
ATOM 22211 C C . ILE C 1 11 ? -15.599 -6.691 -5.241 1 0 11 ILE C C 16
ATOM 22212 O O . ILE C 1 11 ? -15.399 -7.226 -6.337 1 0 11 ILE C O 16
ATOM 22253 N N . ILE D 1 2 ? -11.79 -11.006 -0.464 1 0 2 ILE D N 16
ATOM 22254 C CA . ILE D 1 2 ? -10.836 -9.953 -0.685 1 0 2 ILE D CA 16
ATOM 22255 C C . ILE D 1 2 ? -9.593 -10.51 -1.231 1 0 2 ILE D C 16
ATOM 22256 O O . ILE D 1 2 ? -9.067 -11.524 -0.76 1 0 2 ILE D O 16
ATOM 22272 N N . SER D 1 3 ? -9.059 -9.78 -2.153 1 0 3 SER D N 16
ATOM 22273 C CA . SER D 1 3 ? -7.87 -10.232 -2.766 1 0 3 SER D CA 16
ATOM 22274 C C . SER D 1 3 ? -6.841 -9.13 -2.724 1 0 3 SER D C 16
ATOM 22275 O O . SER D 1 3 ? -7.175 -7.953 -2.371 1 0 3 SER D O 16
ATOM 22318 N N . ILE D 1 6 ? 0.745 -7.082 -0.545 1 0 6 ILE D N 16
ATOM 22319 C CA . ILE D 1 6 ? 1.783 -6.089 -0.357 1 0 6 ILE D CA 16
ATOM 22320 C C . ILE D 1 6 ? 3.1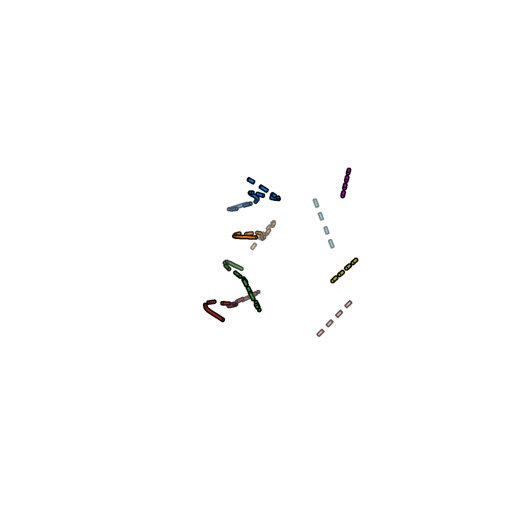96 -6.649 -0.488 1 0 6 ILE D C 16
ATOM 22321 O O . ILE D 1 6 ? 3.435 -7.8 -0.1 1 0 6 ILE D O 16
ATOM 22337 N N . SER D 1 7 ? 4.039 -5.888 -1.21 1 0 7 SER D N 16
ATOM 22338 C CA . SER D 1 7 ? 5.516 -6.092 -1.223 1 0 7 SER D CA 16
ATOM 22339 C C . SER D 1 7 ? 6.236 -5.485 -2.412 1 0 7 SER D C 16
ATOM 22340 O O . SER D 1 7 ? 5.613 -4.973 -3.36 1 0 7 SER D O 16
ATOM 22361 N N . ALA D 1 9 ? 9.604 -3.61 -1.7 1 0 9 ALA D N 16
ATOM 22362 C CA . ALA D 1 9 ? 10.592 -2.698 -1.233 1 0 9 ALA D CA 16
ATOM 22363 C C . ALA D 1 9 ? 11.973 -3.123 -1.682 1 0 9 ALA D C 16
ATOM 22364 O O . ALA D 1 9 ? 12.578 -2.442 -2.467 1 0 9 ALA D O 16
ATOM 22393 N N . ILE D 1 11 ? 12.594 -6.641 -2.607 1 0 11 ILE D N 16
ATOM 22394 C CA . ILE D 1 11 ? 12.308 -7.665 -3.614 1 0 11 ILE D CA 16
ATOM 22395 C C . ILE D 1 11 ? 11.14 -7.193 -4.46 1 0 11 ILE D C 16
ATOM 22396 O O . ILE D 1 11 ? 11.056 -7.402 -5.676 1 0 11 ILE D O 16
ATOM 22412 N N . ALA E 2 1 ? -11.584 12.801 5.056 1 0.96 1 ALA E N 16
ATOM 22413 C CA . ALA E 2 1 ? -12.063 12.379 6.397 1 1.33 1 ALA E CA 16
ATOM 22414 C C . ALA E 2 1 ? -13.335 11.559 6.255 1 1.47 1 ALA E C 16
ATOM 22415 O O . ALA E 2 1 ? -13.323 10.39 5.79 1 2.22 1 ALA E O 16
ATOM 22435 N N . LYS E 2 3 ? -13.406 8.146 7.963 1 1.36 3 LYS E N 16
ATOM 22436 C CA . LYS E 2 3 ? -12.682 6.882 8.045 1 1.66 3 LYS E CA 16
ATOM 22437 C C . LYS E 2 3 ? -13.518 5.645 7.57 1 1.8 3 LYS E C 16
ATOM 22438 O O . LYS E 2 3 ? -13.457 4.536 8.115 1 2.55 3 LYS E O 16
ATOM 22478 N N . ALA F 2 1 ? 17.878 7.679 2.378 1 0.96 1 ALA F N 16
ATOM 22479 C CA . ALA F 2 1 ? 17.586 9.138 2.212 1 1.33 1 ALA F CA 16
ATOM 22480 C C . ALA F 2 1 ? 17.221 9.522 0.759 1 1.47 1 ALA F C 16
ATOM 22481 O O . ALA F 2 1 ? 16.186 10.169 0.505 1 2.22 1 ALA F O 16
ATOM 22501 N N . LYS F 2 3 ? 15.768 12.66 -0.703 1 1.36 3 LYS F N 16
ATOM 22502 C CA . LYS F 2 3 ? 14.624 13.54 -0.594 1 1.66 3 LYS F CA 16
ATOM 22503 C C . LYS F 2 3 ? 14.257 14.205 -1.958 1 1.8 3 LYS F C 16
ATOM 22504 O O . LYS F 2 3 ? 13.976 15.401 -2.076 1 2.55 3 LYS F O 16
ATOM 22544 N N . ALA G 2 1 ? -18.384 -4.295 6.395 1 0.96 1 ALA G N 16
ATOM 22545 C CA . ALA G 2 1 ? -18.593 -5.561 7.093 1 1.33 1 ALA G CA 16
ATOM 22546 C C . ALA G 2 1 ? -18.449 -6.859 6.171 1 1.47 1 ALA G C 16
ATOM 22547 O O . ALA G 2 1 ? -19.104 -7.02 5.2 1 2.22 1 ALA G O 16
ATOM 22567 N N . LYS G 2 3 ? -14.439 -10.081 8.386 1 1.36 3 LYS G N 16
ATOM 22568 C CA . LYS G 2 3 ? -13.188 -10.55 8.901 1 1.66 3 LYS G CA 16
ATOM 22569 C C . LYS G 2 3 ? -12.674 -11.785 8.101 1 1.8 3 LYS G C 16
ATOM 22570 O O . LYS G 2 3 ? -12.446 -12.88 8.618 1 2.55 3 LYS G O 16
ATOM 22610 N N . ALA H 2 1 ? 13.875 -4.809 7.559 1 0.96 1 ALA H N 16
ATOM 22611 C CA . ALA H 2 1 ? 14.738 -3.928 8.37 1 1.33 1 ALA H CA 16
ATOM 22612 C C . ALA H 2 1 ? 14.034 -2.586 8.577 1 1.47 1 ALA H C 16
ATOM 22613 O O . ALA H 2 1 ? 13.016 -2.263 7.915 1 2.22 1 ALA H O 16
ATOM 22634 N N . LYS H 2 3 ? 9.928 -0.701 9.563 1 1.36 3 LYS H N 16
ATOM 22635 C CA . LYS H 2 3 ? 8.545 -0.388 9.208 1 1.66 3 LYS H CA 16
ATOM 22636 C C . LYS H 2 3 ? 7.76 0.347 10.345 1 1.8 3 LYS H C 16
ATOM 22637 O O . LYS H 2 3 ? 6.66 -0.026 10.764 1 2.55 3 LYS H O 16
ATOM 23146 N N . ILE A 1 2 ? 13.883 8.728 -4.272 1 0 2 ILE A N 17
ATOM 23147 C CA . ILE A 1 2 ? 12.766 8.046 -3.714 1 0 2 ILE A CA 17
ATOM 23148 C C . ILE A 1 2 ? 11.498 8.537 -4.298 1 0 2 ILE A C 17
ATOM 23149 O O . ILE A 1 2 ? 11.222 9.737 -4.383 1 0 2 ILE A O 17
ATOM 23165 N N . SER A 1 3 ? 10.714 7.594 -4.664 1 0 3 SER A N 17
ATOM 23166 C CA . SER A 1 3 ? 9.485 7.925 -5.27 1 0 3 SER A CA 17
ATOM 23167 C C . SER A 1 3 ? 8.464 6.893 -4.905 1 0 3 SER A C 17
ATOM 23168 O O . SER A 1 3 ? 8.795 5.806 -4.373 1 0 3 SER A O 17
ATOM 23211 N N . ILE A 1 6 ? 0.832 6.059 -2.015 1 0 6 ILE A N 17
ATOM 23212 C CA . ILE A 1 6 ? -0.422 5.343 -1.718 1 0 6 ILE A CA 17
ATOM 23213 C C . ILE A 1 6 ? -1.639 6.091 -2.256 1 0 6 ILE A C 17
ATOM 23214 O O . ILE A 1 6 ? -1.523 7.248 -2.694 1 0 6 ILE A O 17
ATOM 23230 N N . SER A 1 7 ? -2.735 5.306 -2.406 1 0 7 SER A N 17
ATOM 23231 C CA . SER A 1 7 ? -4.092 5.886 -2.64 1 0 7 SER A CA 17
ATOM 23232 C C . SER A 1 7 ? -5.218 4.879 -2.395 1 0 7 SER A C 17
ATOM 23233 O O . SER A 1 7 ? -5.022 3.598 -2.59 1 0 7 SER A O 17
ATOM 23254 N N . ALA A 1 9 ? -7.489 4.784 0.759 1 0 9 ALA A N 17
ATOM 23255 C CA . ALA A 1 9 ? -8.015 4.52 2.089 1 0 9 ALA A CA 17
ATOM 23256 C C . ALA A 1 9 ? -9.445 5.011 2.257 1 0 9 ALA A C 17
ATOM 23257 O O . ALA A 1 9 ? -10.301 4.251 2.691 1 0 9 ALA A O 17
ATOM 23286 N N . ILE A 1 11 ? -10.875 7.391 -0.297 1 0 11 ILE A N 17
ATOM 23287 C CA . ILE A 1 11 ? -11.299 7.584 -1.687 1 0 11 ILE A CA 17
ATOM 23288 C C . ILE A 1 11 ? -10.668 6.493 -2.529 1 0 11 ILE A C 17
ATOM 23289 O O . ILE A 1 11 ? -11.153 6.087 -3.587 1 0 11 ILE A O 17
ATOM 23330 N N . ILE B 1 2 ? -8.026 -0.5 -2.922 1 0 2 ILE B N 17
ATOM 23331 C CA . ILE B 1 2 ? -6.869 0.255 -3.298 1 0 2 ILE B CA 17
ATOM 23332 C C . ILE B 1 2 ? -5.644 -0.501 -3.136 1 0 2 ILE B C 17
ATOM 23333 O O . ILE B 1 2 ? -5.63 -1.675 -2.728 1 0 2 ILE B O 17
ATOM 23349 N N . SER B 1 3 ? -4.629 0.221 -3.439 1 0 3 SER B N 17
ATOM 23350 C CA . SER B 1 3 ? -3.325 -0.3 -3.424 1 0 3 SER B CA 17
ATOM 23351 C C . SER B 1 3 ? -2.37 0.826 -3.318 1 0 3 SER B C 17
ATOM 23352 O O . SER B 1 3 ? -2.758 2.039 -3.2 1 0 3 SER B O 17
ATOM 23395 N N . ILE B 1 6 ? 5.583 1.957 -2.1 1 0 6 ILE B N 17
ATOM 23396 C CA . ILE B 1 6 ? 6.799 2.732 -2.073 1 0 6 ILE B CA 17
ATOM 23397 C C . ILE B 1 6 ? 7.994 1.997 -2.612 1 0 6 ILE B C 17
ATOM 23398 O O . ILE B 1 6 ? 7.97 0.757 -2.824 1 0 6 ILE B O 17
ATOM 23414 N N . SER B 1 7 ? 8.914 2.867 -3.019 1 0 7 SER B N 17
ATOM 23415 C CA . SER B 1 7 ? 10.291 2.511 -3.344 1 0 7 SER B CA 17
ATOM 23416 C C . SER B 1 7 ? 11.197 3.735 -3.551 1 0 7 SER B C 17
ATOM 23417 O O . SER B 1 7 ? 10.795 4.884 -3.361 1 0 7 SER B O 17
ATOM 23438 N N . ALA B 1 9 ? 14.282 4.307 -1.64 1 0 9 ALA B N 17
ATOM 23439 C CA . ALA B 1 9 ? 15.252 4.635 -0.551 1 0 9 ALA B CA 17
ATOM 23440 C C . ALA B 1 9 ? 16.683 4.213 -0.893 1 0 9 ALA B C 17
ATOM 23441 O O . ALA B 1 9 ? 17.606 5.017 -0.822 1 0 9 ALA B O 17
ATOM 23470 N N . ILE B 1 11 ? 17.263 1.862 -3.684 1 0 11 ILE B N 17
ATOM 23471 C CA . ILE B 1 11 ? 17.235 1.748 -5.128 1 0 11 ILE B CA 17
ATOM 23472 C C . ILE B 1 11 ? 16.356 2.812 -5.71 1 0 11 ILE B C 17
ATOM 23473 O O . ILE B 1 11 ? 16.458 3.21 -6.869 1 0 11 ILE B O 17
ATOM 23514 N N . ILE C 1 2 ? 7.756 -2.218 -2.944 1 0 2 ILE C N 17
ATOM 23515 C CA . ILE C 1 2 ? 6.604 -3.002 -2.668 1 0 2 ILE C CA 17
ATOM 23516 C C . ILE C 1 2 ? 5.375 -2.255 -2.912 1 0 2 ILE C C 17
ATOM 23517 O O . ILE C 1 2 ? 5.284 -1.032 -2.716 1 0 2 ILE C O 17
ATOM 23533 N N . SER C 1 3 ? 4.434 -3.033 -3.334 1 0 3 SER C N 17
ATOM 23534 C CA . SER C 1 3 ? 3.149 -2.546 -3.645 1 0 3 SER C CA 17
ATOM 23535 C C . SER C 1 3 ? 2.172 -3.649 -3.675 1 0 3 SER C C 17
ATOM 23536 O O . SER C 1 3 ? 2.531 -4.833 -3.83 1 0 3 SER C O 17
ATOM 23579 N N . ILE C 1 6 ? -5.779 -4.491 -2.059 1 0 6 ILE C N 17
ATOM 23580 C CA . ILE C 1 6 ? -6.93 -5.343 -2.006 1 0 6 ILE C CA 17
ATOM 23581 C C . ILE C 1 6 ? -8.078 -4.837 -2.79 1 0 6 ILE C C 17
ATOM 23582 O O . ILE C 1 6 ? -8.298 -3.594 -2.904 1 0 6 ILE C O 17
ATOM 23598 N N . SER C 1 7 ? -8.656 -5.863 -3.426 1 0 7 SER C N 17
ATOM 23599 C CA . SER C 1 7 ? -9.946 -5.809 -4.122 1 0 7 SER C CA 17
ATOM 23600 C C . SER C 1 7 ? -10.771 -7.104 -3.892 1 0 7 SER C C 17
ATOM 23601 O O . SER C 1 7 ? -10.244 -8.107 -3.388 1 0 7 SER C O 17
ATOM 23622 N N . ALA C 1 9 ? -13.89 -7.382 -1.926 1 0 9 ALA C N 17
ATOM 23623 C CA . ALA C 1 9 ? -14.574 -7.489 -0.654 1 0 9 ALA C CA 17
ATOM 23624 C C . ALA C 1 9 ? -16.059 -7.61 -0.895 1 0 9 ALA C C 17
ATOM 23625 O O . ALA C 1 9 ? -16.632 -8.699 -0.883 1 0 9 ALA C O 17
ATOM 23654 N N . ILE C 1 11 ? -17.398 -6.162 -3.691 1 0 11 ILE C N 17
ATOM 23655 C CA . ILE C 1 11 ? -17.46 -6.315 -5.126 1 0 11 ILE C CA 17
ATOM 23656 C C . ILE C 1 11 ? -16.371 -7.269 -5.575 1 0 11 ILE C C 17
ATOM 23657 O O . ILE C 1 11 ? -16.513 -7.984 -6.565 1 0 11 ILE C O 17
ATOM 23698 N N . ILE D 1 2 ? -12.598 -10.962 1.259 1 0 2 ILE D N 17
ATOM 23699 C CA . ILE D 1 2 ? -11.63 -9.997 0.739 1 0 2 ILE D CA 17
ATOM 23700 C C . ILE D 1 2 ? -10.413 -10.649 0.121 1 0 2 ILE D C 17
ATOM 23701 O O . ILE D 1 2 ? -9.983 -11.717 0.57 1 0 2 ILE D O 17
ATOM 23717 N N . SER D 1 3 ? -9.867 -10.032 -0.924 1 0 3 SER D N 17
ATOM 23718 C CA . SER D 1 3 ? -8.624 -10.556 -1.48 1 0 3 SER D CA 17
ATOM 23719 C C . SER D 1 3 ? -7.678 -9.469 -1.923 1 0 3 SER D C 17
ATOM 23720 O O . SER D 1 3 ? -8.076 -8.313 -2.155 1 0 3 SER D O 17
ATOM 23763 N N . ILE D 1 6 ? 0.692 -8.323 -1.723 1 0 6 ILE D N 17
ATOM 23764 C CA . ILE D 1 6 ? 1.835 -7.477 -2.135 1 0 6 ILE D CA 17
ATOM 23765 C C . ILE D 1 6 ? 2.8 -8.203 -3.077 1 0 6 ILE D C 17
ATOM 23766 O O . ILE D 1 6 ? 2.695 -9.426 -3.257 1 0 6 ILE D O 17
ATOM 23782 N N . SER D 1 7 ? 3.565 -7.376 -3.831 1 0 7 SER D N 17
ATOM 23783 C CA . SER D 1 7 ? 4.746 -7.869 -4.572 1 0 7 SER D CA 17
ATOM 23784 C C . SER D 1 7 ? 5.697 -6.738 -5.004 1 0 7 SER D C 17
ATOM 23785 O O . SER D 1 7 ? 5.361 -5.532 -4.955 1 0 7 SER D O 17
ATOM 23806 N N . ALA D 1 9 ? 8.939 -6.567 -3.542 1 0 9 ALA D N 17
ATOM 23807 C CA . ALA D 1 9 ? 9.989 -6.457 -2.5 1 0 9 ALA D CA 17
ATOM 23808 C C . ALA D 1 9 ? 11.383 -6.754 -3.039 1 0 9 ALA D C 17
ATOM 23809 O O . ALA D 1 9 ? 12.157 -5.83 -3.26 1 0 9 ALA D O 17
ATOM 23838 N N . ILE D 1 11 ? 11.745 -8.892 -5.705 1 0 11 ILE D N 17
ATOM 23839 C CA . ILE D 1 11 ? 11.499 -9.143 -7.113 1 0 11 ILE D CA 17
ATOM 23840 C C . ILE D 1 11 ? 10.586 -8.075 -7.655 1 0 11 ILE D C 17
ATOM 23841 O O . ILE D 1 11 ? 10.731 -7.558 -8.762 1 0 11 ILE D O 17
ATOM 23857 N N . ALA E 2 1 ? -6.89 10.252 10.307 1 0.96 1 ALA E N 17
ATOM 23858 C CA . ALA E 2 1 ? -7.395 9.725 11.603 1 1.33 1 ALA E CA 17
ATOM 23859 C C . ALA E 2 1 ? -8.934 9.687 11.604 1 1.47 1 ALA E C 17
ATOM 23860 O O . ALA E 2 1 ? -9.58 8.696 12.029 1 2.22 1 ALA E O 17
ATOM 23880 N N . LYS E 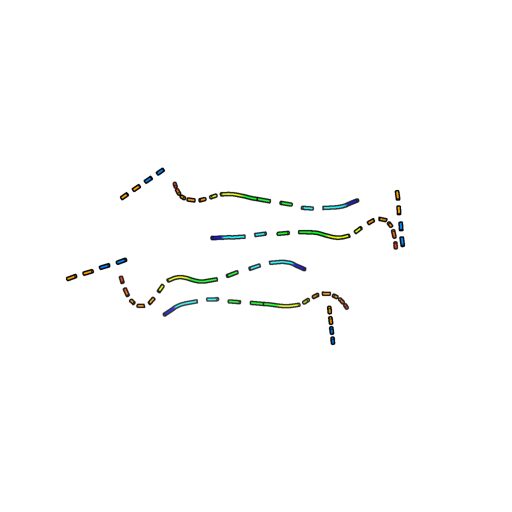2 3 ? -10.598 9.006 14.625 1 1.36 3 LYS E N 17
ATOM 23881 C CA . LYS E 2 3 ? -10.387 7.971 15.599 1 1.66 3 LYS E CA 17
ATOM 23882 C C . LYS E 2 3 ? -11.726 7.353 16.119 1 1.8 3 LYS E C 17
ATOM 23883 O O . LYS E 2 3 ? -12.024 7.302 17.33 1 2.55 3 LYS E O 17
ATOM 23923 N N . ALA F 2 1 ? 15.311 -0.635 6.54 1 0.96 1 ALA F N 17
ATOM 23924 C CA . ALA F 2 1 ? 15.987 0.105 7.656 1 1.33 1 ALA F CA 17
ATOM 23925 C C . ALA F 2 1 ? 17.139 0.966 7.125 1 1.47 1 ALA F C 17
ATOM 23926 O O . ALA F 2 1 ? 17.258 2.18 7.329 1 2.22 1 ALA F O 17
ATOM 23946 N N . LYS F 2 3 ? 19.431 3.809 8.41 1 1.36 3 LYS F N 17
ATOM 23947 C CA . LYS F 2 3 ? 19.491 5.194 8.817 1 1.66 3 LYS F CA 17
ATOM 23948 C C . LYS F 2 3 ? 20.733 5.945 8.234 1 1.8 3 LYS F C 17
ATOM 23949 O O . LYS F 2 3 ? 21.433 6.718 8.923 1 2.55 3 LYS F O 17
ATOM 23989 N N . ALA G 2 1 ? -15.931 -2.732 6.801 1 0.96 1 ALA G N 17
ATOM 23990 C CA . ALA G 2 1 ? -15.829 -3.486 8.085 1 1.33 1 ALA G CA 17
ATOM 23991 C C . ALA G 2 1 ? -15.743 -5.004 7.8 1 1.47 1 ALA G C 17
ATOM 23992 O O . ALA G 2 1 ? -14.658 -5.618 7.82 1 2.22 1 ALA G O 17
ATOM 24012 N N . LYS G 2 3 ? -13.754 -7.419 9.732 1 1.36 3 LYS G N 17
ATOM 24013 C CA . LYS G 2 3 ? -12.412 -7.601 10.224 1 1.66 3 LYS G CA 17
ATOM 24014 C C . LYS G 2 3 ? -11.978 -9.101 10.208 1 1.8 3 LYS G C 17
ATOM 24015 O O . LYS G 2 3 ? -11.19 -9.577 11.058 1 2.55 3 LYS G O 17
ATOM 24055 N N . ALA H 2 1 ? 13.264 -13.804 2.909 1 0.96 1 ALA H N 17
ATOM 24056 C CA . ALA H 2 1 ? 14.476 -13.486 3.716 1 1.33 1 ALA H CA 17
ATOM 24057 C C . ALA H 2 1 ? 15.545 -12.79 2.842 1 1.47 1 ALA H C 17
ATOM 24058 O O . ALA H 2 1 ? 15.639 -11.538 2.764 1 2.22 1 ALA H O 17
ATOM 24079 N N . LYS H 2 3 ? 18.078 -10.971 4.574 1 1.36 3 LYS H N 17
ATOM 24080 C CA . LYS H 2 3 ? 17.427 -10.344 5.694 1 1.66 3 LYS H CA 17
ATOM 24081 C C . LYS H 2 3 ? 18.331 -10.174 6.966 1 1.8 3 LYS H C 17
ATOM 24082 O O . LYS H 2 3 ? 18.373 -11.013 7.88 1 2.55 3 LYS H O 17
ATOM 24591 N N . ILE A 1 2 ? 9.011 6.63 5.716 1 0 2 ILE A N 18
ATOM 24592 C CA . ILE A 1 2 ? 8.517 5.839 4.612 1 0 2 ILE A CA 18
ATOM 24593 C C . ILE A 1 2 ? 8.259 6.705 3.4 1 0 2 ILE A C 18
ATOM 24594 O O . ILE A 1 2 ? 7.9 7.875 3.57 1 0 2 ILE A O 18
ATOM 24610 N N . SER A 1 3 ? 8.489 6.178 2.169 1 0 3 SER A N 18
ATOM 24611 C CA . SER A 1 3 ? 8.198 6.988 1 1 0 3 SER A CA 18
ATOM 24612 C C . SER A 1 3 ? 7.446 6.204 -0.028 1 0 3 SER A C 18
ATOM 24613 O O . SER A 1 3 ? 7.831 5.077 -0.409 1 0 3 SER A O 18
ATOM 24656 N N . ILE A 1 6 ? -0.639 6.209 -2.033 1 0 6 ILE A N 18
ATOM 24657 C CA . ILE A 1 6 ? -1.881 5.443 -2.311 1 0 6 ILE A CA 18
ATOM 24658 C C . ILE A 1 6 ? -2.832 6.146 -3.308 1 0 6 ILE A C 18
ATOM 24659 O O . ILE A 1 6 ? -2.912 7.382 -3.336 1 0 6 ILE A O 18
ATOM 24675 N N . SER A 1 7 ? -3.531 5.283 -4.098 1 0 7 SER A N 18
ATOM 24676 C CA . SER A 1 7 ? -4.609 5.629 -5.072 1 0 7 SER A CA 18
ATOM 24677 C C . SER A 1 7 ? -5.441 4.429 -5.44 1 0 7 SER A C 18
ATOM 24678 O O . SER A 1 7 ? -5.006 3.317 -5.14 1 0 7 SER A O 18
ATOM 24699 N N . ALA A 1 9 ? -8.851 3.817 -4.444 1 0 9 ALA A N 18
ATOM 24700 C CA . ALA A 1 9 ? -9.73 3.419 -3.388 1 0 9 ALA A CA 18
ATOM 24701 C C . ALA A 1 9 ? -11.121 3.394 -3.898 1 0 9 ALA A C 18
ATOM 24702 O O . ALA A 1 9 ? -11.782 2.364 -3.934 1 0 9 ALA A O 18
ATOM 24731 N N . ILE A 1 11 ? -11.789 5.507 -6.828 1 0 11 ILE A N 18
ATOM 24732 C CA . ILE A 1 11 ? -11.549 5.657 -8.247 1 0 11 ILE A CA 18
ATOM 24733 C C . ILE A 1 11 ? -10.324 4.832 -8.613 1 0 11 ILE A C 18
ATOM 24734 O O . ILE A 1 11 ? -10.17 4.348 -9.736 1 0 11 ILE A O 18
ATOM 24775 N N . ILE B 1 2 ? -7.232 0.322 -0.96 1 0 2 ILE B N 18
ATOM 24776 C CA . ILE B 1 2 ? -6.34 1.257 -1.625 1 0 2 ILE B CA 18
ATOM 24777 C C . ILE B 1 2 ? -5.095 0.64 -2.332 1 0 2 ILE B C 18
ATOM 24778 O O . ILE B 1 2 ? -4.683 -0.513 -2.035 1 0 2 ILE B O 18
ATOM 24794 N N . SER B 1 3 ? -4.343 1.502 -3.074 1 0 3 SER B N 18
ATOM 24795 C CA . SER B 1 3 ? -3.237 1 -3.846 1 0 3 SER B CA 18
ATOM 24796 C C . SER B 1 3 ? -2.072 1.967 -4.046 1 0 3 SER B C 18
ATOM 24797 O O . SER B 1 3 ? -2.234 3.126 -4.495 1 0 3 SER B O 18
ATOM 24840 N N . ILE B 1 6 ? 5.711 1.551 -0.963 1 0 6 ILE B N 18
ATOM 24841 C CA . ILE B 1 6 ? 6.781 2.202 -0.311 1 0 6 ILE B CA 18
ATOM 24842 C C . ILE B 1 6 ? 8.169 1.701 -0.599 1 0 6 ILE B C 18
ATOM 24843 O O . ILE B 1 6 ? 8.432 0.46 -0.781 1 0 6 ILE B O 18
ATOM 24859 N N . SER B 1 7 ? 8.981 2.758 -0.73 1 0 7 SER B N 18
ATOM 24860 C CA . SER B 1 7 ? 10.445 2.728 -0.781 1 0 7 SER B CA 18
ATOM 24861 C C . SER B 1 7 ? 11.05 3.893 -0.04 1 0 7 SER B C 18
ATOM 24862 O O . SER B 1 7 ? 10.305 4.843 0.304 1 0 7 SER B O 18
ATOM 24883 N N . ALA B 1 9 ? 13.022 3.666 3.064 1 0 9 ALA B N 18
ATOM 24884 C CA . ALA B 1 9 ? 13.088 3.517 4.497 1 0 9 ALA B CA 18
ATOM 24885 C C . ALA B 1 9 ? 14.481 3.793 4.968 1 0 9 ALA B C 18
ATOM 24886 O O . ALA B 1 9 ? 14.765 4.794 5.623 1 0 9 ALA B O 18
ATOM 24915 N N . ILE B 1 11 ? 17.196 3.133 2.564 1 0 11 ILE B N 18
ATOM 24916 C CA . ILE B 1 11 ? 17.796 3.681 1.349 1 0 11 ILE B CA 18
ATOM 24917 C C . ILE B 1 11 ? 16.799 4.565 0.62 1 0 11 ILE B C 18
ATOM 24918 O O . ILE B 1 11 ? 17.163 5.435 -0.17 1 0 11 ILE B O 18
ATOM 24959 N N . ILE C 1 2 ? 8.112 -2.678 -1.561 1 0 2 ILE C N 18
ATOM 24960 C CA . ILE C 1 2 ? 6.987 -3.383 -2.152 1 0 2 ILE C CA 18
ATOM 24961 C C . ILE C 1 2 ? 6.036 -2.462 -2.787 1 0 2 ILE C C 18
ATOM 24962 O O . ILE C 1 2 ? 5.993 -1.245 -2.494 1 0 2 ILE C O 18
ATOM 24978 N N . SER C 1 3 ? 5.215 -3.047 -3.607 1 0 3 SER C N 18
ATOM 24979 C CA . SER C 1 3 ? 4.296 -2.275 -4.31 1 0 3 SER C CA 18
ATOM 24980 C C . SER C 1 3 ? 3.02 -3.048 -4.36 1 0 3 SER C C 18
ATOM 24981 O O . SER C 1 3 ? 3.023 -4.314 -4.273 1 0 3 SER C O 18
ATOM 25024 N N . ILE C 1 6 ? -4.537 -3.725 -1.548 1 0 6 ILE C N 18
ATOM 25025 C CA . ILE C 1 6 ? -5.59 -4.655 -1.16 1 0 6 ILE C CA 18
ATOM 25026 C C . ILE C 1 6 ? -6.916 -3.992 -1.021 1 0 6 ILE C C 18
ATOM 25027 O O . ILE C 1 6 ? -6.99 -2.776 -0.862 1 0 6 ILE C O 18
ATOM 25043 N N . SER C 1 7 ? -7.911 -4.808 -1.334 1 0 7 SER C N 18
ATOM 25044 C CA . SER C 1 7 ? -9.339 -4.506 -1.096 1 0 7 SER C CA 18
ATOM 25045 C C . SER C 1 7 ? -10.279 -5.674 -1.347 1 0 7 SER C C 18
ATOM 25046 O O . SER C 1 7 ? -10.395 -6.116 -2.535 1 0 7 SER C O 18
ATOM 25067 N N . ALA C 1 9 ? -11.531 -7.622 2.241 1 0 9 ALA C N 18
ATOM 25068 C CA . ALA C 1 9 ? -11.45 -8.405 3.456 1 0 9 ALA C CA 18
ATOM 25069 C C . ALA C 1 9 ? -12.812 -8.785 3.914 1 0 9 ALA C C 18
ATOM 25070 O O . ALA C 1 9 ? -13.213 -9.941 3.81 1 0 9 ALA C O 18
ATOM 25099 N N . ILE C 1 11 ? -15.491 -6.73 2.98 1 0 11 ILE C N 18
ATOM 25100 C CA . ILE C 1 11 ? -16.263 -6.286 1.85 1 0 11 ILE C CA 18
ATOM 25101 C C . ILE C 1 11 ? -15.477 -6.54 0.57 1 0 11 ILE C C 18
ATOM 25102 O O . ILE C 1 11 ? -16.061 -6.72 -0.496 1 0 11 ILE C O 18
ATOM 25143 N N . ILE D 1 2 ? -12.3 -9.038 -4.725 1 0 2 ILE D N 18
ATOM 25144 C CA . ILE D 1 2 ? -11.186 -8.296 -4.124 1 0 2 ILE D CA 18
ATOM 25145 C C . ILE D 1 2 ? -10.219 -7.685 -5.147 1 0 2 ILE D C 18
ATOM 25146 O O . ILE D 1 2 ? -9.848 -8.36 -6.115 1 0 2 ILE D O 18
ATOM 25162 N N . SER D 1 3 ? -9.815 -6.389 -4.952 1 0 3 SER D N 18
ATOM 25163 C CA . SER D 1 3 ? -8.878 -5.769 -5.895 1 0 3 SER D CA 18
ATOM 25164 C C . SER D 1 3 ? -7.541 -5.397 -5.32 1 0 3 SER D C 18
ATOM 25165 O O . SER D 1 3 ? -7.411 -5.093 -4.098 1 0 3 SER D O 18
ATOM 25208 N N . ILE D 1 6 ? -0.063 -7.93 -5.237 1 0 6 ILE D N 18
ATOM 25209 C CA . ILE D 1 6 ? 1.037 -8.073 -4.305 1 0 6 ILE D CA 18
ATOM 25210 C C . ILE D 1 6 ? 2.405 -8.266 -4.979 1 0 6 ILE D C 18
ATOM 25211 O O . ILE D 1 6 ? 2.487 -8.945 -6.016 1 0 6 ILE D O 18
ATOM 25227 N N . SER D 1 7 ? 3.399 -7.497 -4.477 1 0 7 SER D N 18
ATOM 25228 C CA . SER D 1 7 ? 4.84 -7.705 -4.757 1 0 7 SER D CA 18
ATOM 25229 C C . SER D 1 7 ? 5.778 -7.055 -3.81 1 0 7 SER D C 18
ATOM 25230 O O . SER D 1 7 ? 5.62 -5.882 -3.461 1 0 7 SER D O 18
ATOM 25251 N N . ALA D 1 9 ? 7.755 -9.657 -1.346 1 0 9 ALA D N 18
ATOM 25252 C CA . ALA D 1 9 ? 7.877 -10.606 -0.228 1 0 9 ALA D CA 18
ATOM 25253 C C . ALA D 1 9 ? 9.312 -11.019 -0.013 1 0 9 ALA D C 18
ATOM 25254 O O . ALA D 1 9 ? 9.869 -10.807 1.054 1 0 9 ALA D O 18
ATOM 25283 N N . ILE D 1 11 ? 11.525 -10.292 -2.453 1 0 11 ILE D N 18
ATOM 25284 C CA . ILE D 1 11 ? 12.165 -9.222 -3.142 1 0 11 ILE D CA 18
ATOM 25285 C C . ILE D 1 11 ? 11.343 -7.969 -2.957 1 0 11 ILE D C 18
ATOM 25286 O O . ILE D 1 11 ? 11.845 -6.895 -2.635 1 0 11 ILE D O 18
ATOM 25302 N N . ALA E 2 1 ? -16.427 4.55 0.528 1 0.96 1 ALA E N 18
ATOM 25303 C CA . ALA E 2 1 ? -17.036 3.236 0.535 1 1.33 1 ALA E CA 18
ATOM 25304 C C . ALA E 2 1 ? -16.71 2.378 -0.783 1 1.47 1 ALA E C 18
ATOM 25305 O O . ALA E 2 1 ? -15.93 1.466 -0.806 1 2.22 1 ALA E O 18
ATOM 25325 N N . LYS E 2 3 ? -15.014 1.118 -6.097 1 1.36 3 LYS E N 18
ATOM 25326 C CA . LYS E 2 3 ? -13.899 0.954 -6.947 1 1.66 3 LYS E CA 18
ATOM 25327 C C . LYS E 2 3 ? -14.308 0.752 -8.438 1 1.8 3 LYS E C 18
ATOM 25328 O O . LYS E 2 3 ? -14.905 -0.28 -8.83 1 2.55 3 LYS E O 18
ATOM 25368 N N . ALA F 2 1 ? 15.93 -2.921 8.284 1 0.96 1 ALA F N 18
ATOM 25369 C CA . ALA F 2 1 ? 15.51 -2.813 9.705 1 1.33 1 ALA F CA 18
ATOM 25370 C C . ALA F 2 1 ? 14.864 -1.45 9.959 1 1.47 1 ALA F C 18
ATOM 25371 O O . ALA F 2 1 ? 15.091 -0.45 9.182 1 2.22 1 ALA F O 18
ATOM 25391 N N . LYS F 2 3 ? 12.355 -1.642 14.308 1 1.36 3 LYS F N 18
ATOM 25392 C CA . LYS F 2 3 ? 11.322 -2.288 15.108 1 1.66 3 LYS F CA 18
ATOM 25393 C C . LYS F 2 3 ? 10.956 -1.561 16.442 1 1.8 3 LYS F C 18
ATOM 25394 O O . LYS F 2 3 ? 11.161 -2.076 17.566 1 2.55 3 LYS F O 18
ATOM 25434 N N . ALA G 2 1 ? -15.464 -1.811 10.814 1 0.96 1 ALA G N 18
ATOM 25435 C CA . ALA G 2 1 ? -16.508 -2.084 11.8 1 1.33 1 ALA G CA 18
ATOM 25436 C C . ALA G 2 1 ? -17.758 -2.613 11.065 1 1.47 1 ALA G C 18
ATOM 25437 O O . ALA G 2 1 ? -18.159 -3.791 11.187 1 2.22 1 ALA G O 18
ATOM 25457 N N . LYS G 2 3 ? -20.703 -5.908 9.744 1 1.36 3 LYS G N 18
ATOM 25458 C CA . LYS G 2 3 ? -20.407 -7.329 9.921 1 1.66 3 LYS G CA 18
ATOM 25459 C C . LYS G 2 3 ? -21.575 -8.319 9.603 1 1.8 3 LYS G C 18
ATOM 25460 O O . LYS G 2 3 ? -22.217 -8.907 10.511 1 2.55 3 LYS G O 18
ATOM 25500 N N . ALA H 2 1 ? 9.181 -20.313 -2.926 1 0.96 1 ALA H N 18
ATOM 25501 C CA . ALA H 2 1 ? 10.272 -21.114 -2.332 1 1.33 1 ALA H CA 18
ATOM 25502 C C . ALA H 2 1 ? 11.609 -20.473 -2.768 1 1.47 1 ALA H C 18
ATOM 25503 O O . ALA H 2 1 ? 12.312 -19.794 -1.986 1 2.22 1 ALA H O 18
ATOM 25524 N N . LYS H 2 3 ? 14.308 -20.86 -0.507 1 1.36 3 LYS H N 18
ATOM 25525 C CA . LYS H 2 3 ? 14.596 -20.609 0.9 1 1.66 3 LYS H CA 18
ATOM 25526 C C . LYS H 2 3 ? 15.995 -19.979 1.194 1 1.8 3 LYS H C 18
ATOM 25527 O O . LYS H 2 3 ? 16.969 -20.672 1.583 1 2.55 3 LYS H O 18
ATOM 26036 N N . ILE A 1 2 ? 13.376 7.802 -4.694 1 0 2 ILE A N 19
ATOM 26037 C CA . ILE A 1 2 ? 12.239 7.178 -4.075 1 0 2 ILE A CA 19
ATOM 26038 C C . ILE A 1 2 ? 11.018 7.91 -4.397 1 0 2 ILE A C 19
ATOM 26039 O O . ILE A 1 2 ? 10.919 9.135 -4.272 1 0 2 ILE A O 19
ATOM 26055 N N . SER A 1 3 ? 10.061 7.135 -4.736 1 0 3 SER A N 19
ATOM 26056 C CA . SER A 1 3 ? 8.823 7.703 -5.102 1 0 3 SER A CA 19
ATOM 26057 C C . SER A 1 3 ? 7.738 6.719 -4.792 1 0 3 SER A C 19
ATOM 26058 O O . SER A 1 3 ? 8.033 5.548 -4.376 1 0 3 SER A O 19
ATOM 26101 N N . ILE A 1 6 ? 0.983 5.322 -0.659 1 0 6 ILE A N 19
ATOM 26102 C CA . ILE A 1 6 ? 0.001 4.427 -0.061 1 0 6 ILE A CA 19
ATOM 26103 C C . ILE A 1 6 ? -1.297 5.135 0.275 1 0 6 ILE A C 19
ATOM 26104 O O . ILE A 1 6 ? -1.324 6.369 0.443 1 0 6 ILE A O 19
ATOM 26120 N N . SER A 1 7 ? -2.354 4.342 0.189 1 0 7 SER A N 19
ATOM 26121 C CA . SER A 1 7 ? -3.693 4.685 0.72 1 0 7 SER A CA 19
ATOM 26122 C C . SER A 1 7 ? -4.811 4.409 -0.237 1 0 7 SER A C 19
ATOM 26123 O O . SER A 1 7 ? -4.733 3.504 -1.111 1 0 7 SER A O 19
ATOM 26144 N N . ALA A 1 9 ? -8.219 3.821 1.05 1 0 9 ALA A N 19
ATOM 26145 C CA . ALA A 1 9 ? -9.388 3.224 1.648 1 0 9 ALA A CA 19
ATOM 26146 C C . ALA A 1 9 ? -10.331 4.313 2.055 1 0 9 ALA A C 19
ATOM 26147 O O . ALA A 1 9 ? -11.242 4.626 1.288 1 0 9 ALA A O 19
ATOM 26176 N N . ILE A 1 11 ? -9.99 7.27 1.881 1 0 11 ILE A N 19
ATOM 26177 C CA . ILE A 1 11 ? -9.919 8.371 0.913 1 0 11 ILE A CA 19
ATOM 26178 C C . ILE A 1 11 ? -9.239 7.947 -0.363 1 0 11 ILE A C 19
ATOM 26179 O O . ILE A 1 11 ? -9.45 8.481 -1.457 1 0 11 ILE A O 19
ATOM 26220 N N . ILE B 1 2 ? -6.344 -0.295 0.052 1 0 2 ILE B N 19
ATOM 26221 C CA . ILE B 1 2 ? -5.045 0.256 -0.09 1 0 2 ILE B CA 19
ATOM 26222 C C . ILE B 1 2 ? -4.381 -0.287 -1.261 1 0 2 ILE B C 19
ATOM 26223 O O . ILE B 1 2 ? -4.465 -1.495 -1.606 1 0 2 ILE B O 19
ATOM 26239 N N . SER B 1 3 ? -3.656 0.624 -1.792 1 0 3 SER B N 19
ATOM 26240 C CA . SER B 1 3 ? -2.985 0.411 -2.994 1 0 3 SER B CA 19
ATOM 26241 C C . SER B 1 3 ? -1.83 1.32 -3.039 1 0 3 SER B C 19
ATOM 26242 O O . SER B 1 3 ? -1.843 2.433 -2.427 1 0 3 SER B O 19
ATOM 26285 N N . ILE B 1 6 ? 6.073 1.973 -2.376 1 0 6 ILE B N 19
ATOM 26286 C CA . ILE B 1 6 ? 7.281 2.81 -2.22 1 0 6 ILE B CA 19
ATOM 26287 C C . ILE B 1 6 ? 8.597 2.115 -2.492 1 0 6 ILE B C 19
ATOM 26288 O O . ILE B 1 6 ? 8.68 0.863 -2.592 1 0 6 ILE B O 19
ATOM 26304 N N . SER B 1 7 ? 9.541 3.006 -2.799 1 0 7 SER B N 19
ATOM 26305 C CA . SER B 1 7 ? 10.993 2.746 -2.835 1 0 7 SER B CA 19
ATOM 26306 C C . SER B 1 7 ? 11.623 3.335 -4.077 1 0 7 SER B C 19
ATOM 26307 O O . SER B 1 7 ? 11.101 4.309 -4.627 1 0 7 SER B O 19
ATOM 26328 N N . ALA B 1 9 ? 15.123 4.028 -3.961 1 0 9 ALA B N 19
ATOM 26329 C CA . ALA B 1 9 ? 16.185 4.826 -3.453 1 0 9 ALA B CA 19
ATOM 26330 C C . ALA B 1 9 ? 17.498 4.465 -4.129 1 0 9 ALA B C 19
ATOM 26331 O O . ALA B 1 9 ? 17.948 5.181 -5.008 1 0 9 ALA B O 19
ATOM 26360 N N . ILE B 1 11 ? 17.785 1.544 -5.55 1 0 11 ILE B N 19
ATOM 26361 C CA . ILE B 1 11 ? 17.291 0.79 -6.705 1 0 11 ILE B CA 19
ATOM 26362 C C . ILE B 1 11 ? 16.04 1.393 -7.262 1 0 11 ILE B C 19
ATOM 26363 O O . ILE B 1 11 ? 15.852 1.542 -8.471 1 0 11 ILE B O 19
ATOM 26404 N N . ILE C 1 2 ? 7.763 -1.716 -4.144 1 0 2 ILE C N 19
ATOM 26405 C CA . ILE C 1 2 ? 6.567 -2.355 -3.762 1 0 2 ILE C CA 19
ATOM 26406 C C . ILE C 1 2 ? 5.431 -1.495 -4.065 1 0 2 ILE C C 19
ATOM 26407 O O . ILE C 1 2 ? 5.415 -0.26 -3.851 1 0 2 ILE C O 19
ATOM 26423 N N . SER C 1 3 ? 4.463 -2.228 -4.473 1 0 3 SER C N 19
ATOM 26424 C CA . SER C 1 3 ? 3.282 -1.668 -4.948 1 0 3 SER C CA 19
ATOM 26425 C C . SER C 1 3 ? 2.211 -2.677 -4.869 1 0 3 SER C C 19
ATOM 26426 O O . SER C 1 3 ? 2.472 -3.919 -4.756 1 0 3 SER C O 19
ATOM 26469 N N . ILE C 1 6 ? -5.002 -4.253 -1.853 1 0 6 ILE C N 19
ATOM 26470 C CA . ILE C 1 6 ? -6.169 -5.128 -1.816 1 0 6 ILE C CA 19
ATOM 26471 C C . ILE C 1 6 ? -7.449 -4.49 -1.333 1 0 6 ILE C C 19
ATOM 26472 O O . ILE C 1 6 ? -7.445 -3.372 -0.74 1 0 6 ILE C O 19
ATOM 26488 N N . SER C 1 7 ? -8.508 -5.171 -1.792 1 0 7 SER C N 19
ATOM 26489 C CA . SER C 1 7 ? -9.914 -5.014 -1.371 1 0 7 SER C CA 19
ATOM 26490 C C . SER C 1 7 ? -10.828 -5.446 -2.498 1 0 7 SER C C 19
ATOM 26491 O O . SER C 1 7 ? -10.353 -6.045 -3.471 1 0 7 SER C O 19
ATOM 26512 N N . ALA C 1 9 ? -13.89 -7.001 -1.517 1 0 9 ALA C N 19
ATOM 26513 C CA . ALA C 1 9 ? -14.784 -7.946 -0.84 1 0 9 ALA C CA 19
ATOM 26514 C C . ALA C 1 9 ? -16.249 -7.554 -1.027 1 0 9 ALA C C 19
ATOM 26515 O O . ALA C 1 9 ? -16.962 -8.165 -1.821 1 0 9 ALA C O 19
ATOM 26544 N N . ILE C 1 11 ? -17.036 -4.221 -1.546 1 0 11 ILE C N 19
ATOM 26545 C CA . ILE C 1 11 ? -16.98 -3.071 -2.446 1 0 11 ILE C CA 19
ATOM 26546 C C . ILE C 1 11 ? -15.994 -3.332 -3.548 1 0 11 ILE C C 19
ATOM 26547 O O . ILE C 1 11 ? -16.076 -2.821 -4.665 1 0 11 ILE C O 19
ATOM 26588 N N . ILE D 1 2 ? -13.049 -9.307 -5.36 1 0 2 ILE D N 19
ATOM 26589 C CA . ILE D 1 2 ? -11.805 -8.889 -4.773 1 0 2 ILE D CA 19
ATOM 26590 C C . ILE D 1 2 ? -10.739 -8.889 -5.779 1 0 2 ILE D C 19
ATOM 26591 O O . ILE D 1 2 ? -10.536 -9.841 -6.539 1 0 2 ILE D O 19
ATOM 26607 N N . SER D 1 3 ? -10.015 -7.835 -5.724 1 0 3 SER D N 19
ATOM 26608 C CA . SER D 1 3 ? -8.963 -7.681 -6.654 1 0 3 SER D CA 19
ATOM 26609 C C . SER D 1 3 ? -7.805 -7.02 -5.966 1 0 3 SER D C 19
ATOM 26610 O O . SER D 1 3 ? -7.966 -6.451 -4.835 1 0 3 SER D O 19
ATOM 26653 N N . ILE D 1 6 ? -0.027 -7.761 -3.729 1 0 6 ILE D N 19
ATOM 26654 C CA . ILE D 1 6 ? 1.175 -7.215 -3.108 1 0 6 ILE D CA 19
ATOM 26655 C C . ILE D 1 6 ? 2.433 -7.894 -3.612 1 0 6 ILE D C 19
ATOM 26656 O O . ILE D 1 6 ? 2.426 -9.116 -3.876 1 0 6 ILE D O 19
ATOM 26672 N N . SER D 1 7 ? 3.421 -7.039 -3.889 1 0 7 SER D N 19
ATOM 26673 C CA . SER D 1 7 ? 4.82 -7.454 -4.146 1 0 7 SER D CA 19
ATOM 26674 C C . SER D 1 7 ? 5.67 -6.353 -4.778 1 0 7 SER D C 19
ATOM 26675 O O . SER D 1 7 ? 5.181 -5.23 -5.065 1 0 7 SER D O 19
ATOM 26696 N N . ALA D 1 9 ? 9.118 -5.961 -3.315 1 0 9 ALA D N 19
ATOM 26697 C CA . ALA D 1 9 ? 10.145 -5.609 -2.341 1 0 9 ALA D CA 19
ATOM 26698 C C . ALA D 1 9 ? 11.473 -6.252 -2.613 1 0 9 ALA D C 19
ATOM 26699 O O . ALA D 1 9 ? 12.46 -5.551 -2.778 1 0 9 ALA D O 19
ATOM 26728 N N . ILE D 1 11 ? 11.816 -8.337 -5.067 1 0 11 ILE D N 19
ATOM 26729 C CA . ILE D 1 11 ? 11.777 -8.438 -6.515 1 0 11 ILE D CA 19
ATOM 26730 C C . ILE D 1 11 ? 10.768 -7.458 -7.092 1 0 11 ILE D C 19
ATOM 26731 O O . ILE D 1 11 ? 10.919 -6.935 -8.197 1 0 11 ILE D O 19
ATOM 26747 N N . ALA E 2 1 ? -5.623 -2.089 10.209 1 0.96 1 ALA E N 19
ATOM 26748 C CA . ALA E 2 1 ? -4.708 -2.202 11.402 1 1.33 1 ALA E CA 19
ATOM 26749 C C . ALA E 2 1 ? -3.181 -2.334 11.032 1 1.47 1 ALA E C 19
ATOM 26750 O O . ALA E 2 1 ? -2.502 -1.337 10.664 1 2.22 1 ALA E O 19
ATOM 26770 N N . LYS E 2 3 ? -1.595 -1.413 13.423 1 1.36 3 LYS E N 19
ATOM 26771 C CA . LYS E 2 3 ? -2.291 -0.321 14.084 1 1.66 3 LYS E CA 19
ATOM 26772 C C . LYS E 2 3 ? -1.375 0.885 14.431 1 1.8 3 LYS E C 19
ATOM 26773 O O . LYS E 2 3 ? -1.441 1.477 15.528 1 2.55 3 LYS E O 19
ATOM 26813 N N . ALA F 2 1 ? 16.604 4.429 4.774 1 0.96 1 ALA F N 19
ATOM 26814 C CA . ALA F 2 1 ? 15.84 5.558 5.385 1 1.33 1 ALA F CA 19
ATOM 26815 C C . ALA F 2 1 ? 15.183 6.479 4.318 1 1.47 1 ALA F C 19
ATOM 26816 O O . ALA F 2 1 ? 13.943 6.535 4.144 1 2.22 1 ALA F O 19
ATOM 26836 N N . LYS F 2 3 ? 12.572 8.796 5.181 1 1.36 3 LYS F N 19
ATOM 26837 C CA . LYS F 2 3 ? 11.363 8.629 5.959 1 1.66 3 LYS F CA 19
ATOM 26838 C C . LYS F 2 3 ? 10.174 9.514 5.482 1 1.8 3 LYS F C 19
ATOM 26839 O O . LYS F 2 3 ? 9.818 10.543 6.087 1 2.55 3 LYS F O 19
ATOM 26879 N N . ALA G 2 1 ? -15.656 -9.94 7.204 1 0.96 1 ALA G N 19
ATOM 26880 C CA . ALA G 2 1 ? -15.372 -11.4 7.355 1 1.33 1 ALA G CA 19
ATOM 26881 C C . ALA G 2 1 ? -15.211 -12.092 5.982 1 1.47 1 ALA G C 19
ATOM 26882 O O . ALA G 2 1 ? -14.109 -12.577 5.589 1 2.22 1 ALA G O 19
ATOM 26902 N N . LYS G 2 3 ? -13.687 -15.245 5.818 1 1.36 3 LYS G N 19
ATOM 26903 C CA . LYS G 2 3 ? -12.414 -15.862 6.134 1 1.66 3 LYS G CA 19
ATOM 26904 C C . LYS G 2 3 ? -11.82 -16.69 4.959 1 1.8 3 LYS G C 19
ATOM 26905 O O . LYS G 2 3 ? -11.425 -17.863 5.1 1 2.55 3 LYS G O 19
ATOM 26945 N N . ALA H 2 1 ? 10.178 -15.28 3.849 1 0.96 1 ALA H N 19
ATOM 26946 C CA . ALA H 2 1 ? 11.332 -15.381 4.791 1 1.33 1 ALA H CA 19
ATOM 26947 C C . ALA H 2 1 ? 12.66 -15.182 4.037 1 1.47 1 ALA H C 19
ATOM 26948 O O . ALA H 2 1 ? 13.537 -14.354 4.408 1 2.22 1 ALA H O 19
ATOM 26969 N N . LYS H 2 3 ? 15.523 -15.562 5.747 1 1.36 3 LYS H N 19
ATOM 26970 C CA . LYS H 2 3 ? 15.881 -14.949 7.018 1 1.66 3 LYS H CA 19
ATOM 26971 C C . LYS H 2 3 ? 17.395 -14.582 7.134 1 1.8 3 LYS H C 19
ATOM 26972 O O . LYS H 2 3 ? 18.053 -14.811 8.163 1 2.55 3 LYS H O 19
ATOM 27481 N N . ILE A 1 2 ? 13.799 5.562 -7.651 1 0 2 ILE A N 20
ATOM 27482 C CA . ILE A 1 2 ? 12.623 4.786 -7.4 1 0 2 ILE A CA 20
ATOM 27483 C C . ILE A 1 2 ? 11.473 5.706 -7.115 1 0 2 ILE A C 20
ATOM 27484 O O . ILE A 1 2 ? 11.657 6.927 -7.05 1 0 2 ILE A O 20
ATOM 27500 N N . SER A 1 3 ? 10.307 5.125 -6.909 1 0 3 SER A N 20
ATOM 27501 C CA . SER A 1 3 ? 9.129 5.905 -6.741 1 0 3 SER A CA 20
ATOM 27502 C C . SER A 1 3 ? 8.037 5.019 -6.165 1 0 3 SER A C 20
ATOM 27503 O O . SER A 1 3 ? 8.274 3.989 -5.495 1 0 3 SER A O 20
ATOM 27546 N N . ILE A 1 6 ? 0.575 6.107 -2.85 1 0 6 ILE A N 20
ATOM 27547 C CA . ILE A 1 6 ? -0.571 5.554 -2.19 1 0 6 ILE A CA 20
ATOM 27548 C C . ILE A 1 6 ? -1.913 5.952 -2.781 1 0 6 ILE A C 20
ATOM 27549 O O . ILE A 1 6 ? -2.067 7.112 -3.182 1 0 6 ILE A O 20
ATOM 27565 N N . SER A 1 7 ? -2.788 4.938 -3.029 1 0 7 SER A N 20
ATOM 27566 C CA . SER A 1 7 ? -4.203 5.227 -3.311 1 0 7 SER A CA 20
ATOM 27567 C C . SER A 1 7 ? -5.104 4.056 -2.997 1 0 7 SER A C 20
ATOM 27568 O O . SER A 1 7 ? -4.878 2.904 -3.394 1 0 7 SER A O 20
ATOM 27589 N N . ALA A 1 9 ? -7.242 4.165 0.268 1 0 9 ALA A N 20
ATOM 27590 C CA . ALA A 1 9 ? -7.863 4.267 1.533 1 0 9 ALA A CA 20
ATOM 27591 C C . ALA A 1 9 ? -9.36 4.401 1.311 1 0 9 ALA A C 20
ATOM 27592 O O . ALA A 1 9 ? -10.044 3.386 1.27 1 0 9 ALA A O 20
ATOM 27621 N N . ILE A 1 11 ? -11.024 5.429 -1.546 1 0 11 ILE A N 20
ATOM 27622 C CA . ILE A 1 11 ? -11.45 4.931 -2.889 1 0 11 ILE A CA 20
ATOM 27623 C C . ILE A 1 11 ? -10.441 3.928 -3.408 1 0 11 ILE A C 20
ATOM 27624 O O . ILE A 1 11 ? -10.668 3.137 -4.333 1 0 11 ILE A O 20
ATOM 27665 N N . ILE B 1 2 ? -7.809 -1.472 -4.582 1 0 2 ILE B N 20
ATOM 27666 C CA . ILE B 1 2 ? -6.801 -0.422 -4.386 1 0 2 ILE B CA 20
ATOM 27667 C C . ILE B 1 2 ? -5.365 -0.917 -4.5 1 0 2 ILE B C 20
ATOM 27668 O O . ILE B 1 2 ? -5.079 -2.101 -4.203 1 0 2 ILE B O 20
ATOM 27684 N N . SER B 1 3 ? -4.446 0.031 -4.773 1 0 3 SER B N 20
ATOM 27685 C CA . SER B 1 3 ? -3.084 -0.33 -5.012 1 0 3 SER B CA 20
ATOM 27686 C C . SER B 1 3 ? -2.158 0.737 -4.572 1 0 3 SER B C 20
ATOM 27687 O O . SER B 1 3 ? -2.569 1.849 -4.144 1 0 3 SER B O 20
ATOM 27730 N N . ILE B 1 6 ? 5.649 1.61 -2.088 1 0 6 ILE B N 20
ATOM 27731 C CA . ILE B 1 6 ? 6.727 2.401 -1.606 1 0 6 ILE B CA 20
ATOM 27732 C C . ILE B 1 6 ? 8.081 2.06 -2.204 1 0 6 ILE B C 20
ATOM 27733 O O . ILE B 1 6 ? 8.448 0.844 -2.229 1 0 6 ILE B O 20
ATOM 27749 N N . SER B 1 7 ? 8.684 3.136 -2.825 1 0 7 SER B N 20
ATOM 27750 C CA . SER B 1 7 ? 10.118 3.186 -3.282 1 0 7 SER B CA 20
ATOM 27751 C C . SER B 1 7 ? 10.713 4.612 -3.388 1 0 7 SER B C 20
ATOM 27752 O O . SER B 1 7 ? 10.873 5.113 -4.509 1 0 7 SER B O 20
ATOM 27773 N N . ALA B 1 9 ? 12.883 5.733 -0.085 1 0 9 ALA B N 20
ATOM 27774 C CA . ALA B 1 9 ? 13.429 5.881 1.245 1 0 9 ALA B CA 20
ATOM 27775 C C . ALA B 1 9 ? 14.881 6.201 1.149 1 0 9 ALA B C 20
ATOM 27776 O O . ALA B 1 9 ? 15.307 7.314 1.442 1 0 9 ALA B O 20
ATOM 27805 N N . ILE B 1 11 ? 16.662 5.875 -1.609 1 0 11 ILE B N 20
ATOM 27806 C CA . ILE B 1 11 ? 16.742 6.506 -2.866 1 0 11 ILE B CA 20
ATOM 27807 C C . ILE B 1 11 ? 15.455 7.221 -3.122 1 0 11 ILE B C 20
ATOM 27808 O O . ILE B 1 11 ? 15.449 8.358 -3.594 1 0 11 ILE B O 20
ATOM 27849 N N . ILE C 1 2 ? 8.284 -2.441 -2.941 1 0 2 ILE C N 20
ATOM 27850 C CA . ILE C 1 2 ? 7.178 -3.353 -2.814 1 0 2 ILE C CA 20
ATOM 27851 C C . ILE C 1 2 ? 5.924 -2.7 -3.327 1 0 2 ILE C C 20
ATOM 27852 O O . ILE C 1 2 ? 5.806 -1.467 -3.203 1 0 2 ILE C O 20
ATOM 27868 N N . SER C 1 3 ? 5.045 -3.474 -4.011 1 0 3 SER C N 20
ATOM 27869 C CA . SER C 1 3 ? 3.8 -2.912 -4.496 1 0 3 SER C CA 20
ATOM 27870 C C . SER C 1 3 ? 2.652 -3.826 -4.266 1 0 3 SER C C 20
ATOM 27871 O O . SER C 1 3 ? 2.783 -5.049 -4.346 1 0 3 SER C O 20
ATOM 27914 N N . ILE C 1 6 ? -5.158 -3.747 -1.484 1 0 6 ILE C N 20
ATOM 27915 C CA . ILE C 1 6 ? -6.24 -4.488 -0.814 1 0 6 ILE C CA 20
ATOM 27916 C C . ILE C 1 6 ? -7.438 -4.53 -1.722 1 0 6 ILE C C 20
ATOM 27917 O O . ILE C 1 6 ? -7.545 -3.73 -2.677 1 0 6 ILE C O 20
ATOM 27933 N N . SER C 1 7 ? -8.21 -5.573 -1.5 1 0 7 SER C N 20
ATOM 27934 C CA . SER C 1 7 ? -9.504 -5.815 -2.153 1 0 7 SER C CA 20
ATOM 27935 C C . SER C 1 7 ? -10.198 -6.978 -1.503 1 0 7 SER C C 20
ATOM 27936 O O . SER C 1 7 ? -9.565 -7.804 -0.86 1 0 7 SER C O 20
ATOM 27957 N N . ALA C 1 9 ? -12.993 -6.673 0.721 1 0 9 ALA C N 20
ATOM 27958 C CA . ALA C 1 9 ? -13.573 -6.349 2.022 1 0 9 ALA C CA 20
ATOM 27959 C C . ALA C 1 9 ? -14.997 -6.827 2.047 1 0 9 ALA C C 20
ATOM 27960 O O . ALA C 1 9 ? -15.35 -7.78 2.735 1 0 9 ALA C O 20
ATOM 27989 N N . ILE C 1 11 ? -16.746 -6.881 -1.19 1 0 11 ILE C N 20
ATOM 27990 C CA . ILE C 1 11 ? -16.752 -7.625 -2.455 1 0 11 ILE C CA 20
ATOM 27991 C C . ILE C 1 11 ? -15.547 -8.539 -2.504 1 0 11 ILE C C 20
ATOM 27992 O O . ILE C 1 11 ? -15.592 -9.659 -3.013 1 0 11 ILE C O 20
ATOM 28033 N N . ILE D 1 2 ? -10.72 -9.024 4.759 1 0 2 ILE D N 20
ATOM 28034 C CA . ILE D 1 2 ? -10.011 -8.18 3.836 1 0 2 ILE D CA 20
ATOM 28035 C C . ILE D 1 2 ? -8.934 -8.978 3.155 1 0 2 ILE D C 20
ATOM 28036 O O . ILE D 1 2 ? -8.44 -9.958 3.725 1 0 2 ILE D O 20
ATOM 28052 N N . SER D 1 3 ? -8.614 -8.622 1.923 1 0 3 SER D N 20
ATOM 28053 C CA . SER D 1 3 ? -7.554 -9.297 1.24 1 0 3 SER D CA 20
ATOM 28054 C C . SER D 1 3 ? -6.782 -8.372 0.388 1 0 3 SER D C 20
ATOM 28055 O O . SER D 1 3 ? -7.151 -7.225 0.192 1 0 3 SER D O 20
ATOM 28098 N N . ILE D 1 6 ? 0.843 -8.471 -2.777 1 0 6 ILE D N 20
ATOM 28099 C CA . ILE D 1 6 ? 1.954 -7.697 -3.317 1 0 6 ILE D CA 20
ATOM 28100 C C . ILE D 1 6 ? 2.543 -8.246 -4.605 1 0 6 ILE D C 20
ATOM 28101 O O . ILE D 1 6 ? 2.605 -9.469 -4.8 1 0 6 ILE D O 20
ATOM 28117 N N . SER D 1 7 ? 2.849 -7.297 -5.498 1 0 7 SER D N 20
ATOM 28118 C CA . SER D 1 7 ? 3.662 -7.531 -6.704 1 0 7 SER D CA 20
ATOM 28119 C C . SER D 1 7 ? 4.412 -6.248 -7.11 1 0 7 SER D C 20
ATOM 28120 O O . SER D 1 7 ? 4.62 -5.353 -6.261 1 0 7 SER D O 20
ATOM 28141 N N . ALA D 1 9 ? 7.57 -5.81 -7.636 1 0 9 ALA D N 20
ATOM 28142 C CA . ALA D 1 9 ? 8.887 -5.689 -7.058 1 0 9 ALA D CA 20
ATOM 28143 C C . ALA D 1 9 ? 9.926 -5.475 -8.121 1 0 9 ALA D C 20
ATOM 28144 O O . ALA D 1 9 ? 10.414 -4.365 -8.325 1 0 9 ALA D O 20
ATOM 28173 N N . ILE D 1 11 ? 9.412 -6.803 -11.325 1 0 11 ILE D N 20
ATOM 28174 C CA . ILE D 1 11 ? 8.587 -6.637 -12.501 1 0 11 ILE D CA 20
ATOM 28175 C C . ILE D 1 11 ? 7.363 -5.785 -12.169 1 0 11 ILE D C 20
ATOM 28176 O O . ILE D 1 11 ? 6.818 -5.087 -13.025 1 0 11 ILE D O 20
ATOM 28192 N N . ALA E 2 1 ? -9.959 13.548 3.041 1 0.96 1 ALA E N 20
ATOM 28193 C CA . ALA E 2 1 ? -10.695 14.161 4.169 1 1.33 1 ALA E CA 20
ATOM 28194 C C . ALA E 2 1 ? -9.984 13.928 5.515 1 1.47 1 ALA E C 20
ATOM 28195 O O . ALA E 2 1 ? -8.875 14.404 5.771 1 2.22 1 ALA E O 20
ATOM 28215 N N . LYS E 2 3 ? -8.248 16.121 7.748 1 1.36 3 LYS E N 20
ATOM 28216 C CA . LYS E 2 3 ? -7.116 17.025 7.752 1 1.66 3 LYS E CA 20
ATOM 28217 C C . LYS E 2 3 ? -6.472 17.188 9.167 1 1.8 3 LYS E C 20
ATOM 28218 O O . LYS E 2 3 ? -6.345 18.287 9.734 1 2.55 3 LYS E O 20
ATOM 28258 N N . ALA F 2 1 ? 19.918 1.539 4.236 1 0.96 1 ALA F N 20
ATOM 28259 C CA . ALA F 2 1 ? 20.57 2.153 5.426 1 1.33 1 ALA F CA 20
ATOM 28260 C C . ALA F 2 1 ? 20.066 3.592 5.665 1 1.47 1 ALA F C 20
ATOM 28261 O O . ALA F 2 1 ? 19.08 3.81 6.392 1 2.22 1 ALA F O 20
ATOM 28281 N N . LYS F 2 3 ? 18.147 8.391 7.527 1 1.36 3 LYS F N 20
ATOM 28282 C CA . LYS F 2 3 ? 17.13 8.772 8.471 1 1.66 3 LYS F CA 20
ATOM 28283 C C . LYS F 2 3 ? 17.234 10.265 8.933 1 1.8 3 LYS F C 20
ATOM 28284 O O . LYS F 2 3 ? 17.678 10.603 10.049 1 2.55 3 LYS F O 20
ATOM 28324 N N . ALA G 2 1 ? -19.326 -1.733 5.574 1 0.96 1 ALA G N 20
ATOM 28325 C CA . ALA G 2 1 ? -19.306 -2.238 6.974 1 1.33 1 ALA G CA 20
ATOM 28326 C C . ALA G 2 1 ? -18.822 -3.695 7.03 1 1.47 1 ALA G C 20
ATOM 28327 O O . ALA G 2 1 ? -17.679 -4.014 7.43 1 2.22 1 ALA G O 20
ATOM 28347 N N . LYS G 2 3 ? -18.456 -4.627 9.998 1 1.36 3 LYS G N 20
ATOM 28348 C CA . LYS G 2 3 ? -17.837 -3.706 10.942 1 1.66 3 LYS G CA 20
ATOM 28349 C C . LYS G 2 3 ? -16.801 -4.374 11.924 1 1.8 3 LYS G C 20
ATOM 28350 O O . LYS G 2 3 ? -17.044 -4.615 13.119 1 2.55 3 LYS G O 20
ATOM 28390 N N . ALA H 2 1 ? 16.339 -12.101 -8.411 1 0.96 1 ALA H N 20
ATOM 28391 C CA . ALA H 2 1 ? 17.723 -11.596 -8.348 1 1.33 1 ALA H CA 20
ATOM 28392 C C . ALA H 2 1 ? 18.39 -11.693 -9.729 1 1.47 1 ALA H C 20
ATOM 28393 O O . ALA H 2 1 ? 17.749 -12.12 -10.718 1 2.22 1 ALA H O 20
ATOM 28414 N N . LYS H 2 3 ? 18.79 -7.927 -11.344 1 1.36 3 LYS H N 20
ATOM 28415 C CA . LYS H 2 3 ? 18.303 -6.931 -10.409 1 1.66 3 LYS H CA 20
ATOM 28416 C C . LYS H 2 3 ? 18.395 -5.457 -10.932 1 1.8 3 LYS H C 20
ATOM 28417 O O . LYS H 2 3 ? 19.241 -4.64 -10.524 1 2.55 3 LYS H O 20
ATOM 28926 N N . ILE A 1 2 ? 13.168 8.363 -1.371 1 0 2 ILE A N 21
ATOM 28927 C CA . ILE A 1 2 ? 12.177 7.308 -1.358 1 0 2 ILE A CA 21
ATOM 28928 C C . ILE A 1 2 ? 10.764 7.865 -1.073 1 0 2 ILE A C 21
ATOM 28929 O O . ILE A 1 2 ? 10.583 8.549 -0.066 1 0 2 ILE A O 21
ATOM 28945 N N . SER A 1 3 ? 9.748 7.599 -1.935 1 0 3 SER A N 21
ATOM 28946 C CA . SER A 1 3 ? 8.449 8.195 -1.711 1 0 3 SER A CA 21
ATOM 28947 C C . SER A 1 3 ? 7.347 7.374 -2.391 1 0 3 SER A C 21
ATOM 28948 O O . SER A 1 3 ? 7.618 6.417 -3.11 1 0 3 SER A O 21
ATOM 28991 N N . ILE A 1 6 ? -0.682 5.852 -0.869 1 0 6 ILE A N 21
ATOM 28992 C CA . ILE A 1 6 ? -1.847 5.011 -0.972 1 0 6 ILE A CA 21
ATOM 28993 C C . ILE A 1 6 ? -3.035 5.848 -1.409 1 0 6 ILE A C 21
ATOM 28994 O O . ILE A 1 6 ? -3.212 6.95 -0.881 1 0 6 ILE A O 21
ATOM 29010 N N . SER A 1 7 ? -3.772 5.345 -2.419 1 0 7 SER A N 21
ATOM 29011 C CA . SER A 1 7 ? -5.031 5.974 -2.92 1 0 7 SER A CA 21
ATOM 29012 C C . SER A 1 7 ? -5.827 5.01 -3.781 1 0 7 SER A C 21
ATOM 29013 O O . SER A 1 7 ? -5.466 3.832 -3.834 1 0 7 SER A O 21
ATOM 29034 N N . ALA A 1 9 ? -9.545 5.147 -3.509 1 0 9 ALA A N 21
ATOM 29035 C CA . ALA A 1 9 ? -10.782 4.915 -2.801 1 0 9 ALA A CA 21
ATOM 29036 C C . ALA A 1 9 ? -11.972 5.234 -3.632 1 0 9 ALA A C 21
ATOM 29037 O O . ALA A 1 9 ? -12.714 4.352 -4.05 1 0 9 ALA A O 21
ATOM 29066 N N . ILE A 1 11 ? -11.677 7.572 -6.14 1 0 11 ILE A N 21
ATOM 29067 C CA . ILE A 1 11 ? -11.041 7.829 -7.395 1 0 11 ILE A CA 21
ATOM 29068 C C . ILE A 1 11 ? -9.907 6.817 -7.605 1 0 11 ILE A C 21
ATOM 29069 O O . ILE A 1 11 ? -9.649 6.374 -8.723 1 0 11 ILE A O 21
ATOM 29110 N N . ILE B 1 2 ? -8.37 -0.712 -2.115 1 0 2 ILE B N 21
ATOM 29111 C CA . ILE B 1 2 ? -7.322 0.339 -2.079 1 0 2 ILE B CA 21
ATOM 29112 C C . ILE B 1 2 ? -5.921 -0.18 -2.555 1 0 2 ILE B C 21
ATOM 29113 O O . ILE B 1 2 ? -5.581 -1.358 -2.369 1 0 2 ILE B O 21
ATOM 29129 N N . SER B 1 3 ? -5.059 0.695 -3.118 1 0 3 SER B N 21
ATOM 29130 C CA . SER B 1 3 ? -3.823 0.197 -3.676 1 0 3 SER B CA 21
ATOM 29131 C C . SER B 1 3 ? -2.8 1.31 -3.778 1 0 3 SER B C 21
ATOM 29132 O O . SER B 1 3 ? -3.159 2.514 -3.903 1 0 3 SER B O 21
ATOM 29175 N N . ILE B 1 6 ? 5.378 2.246 -2.49 1 0 6 ILE B N 21
ATOM 29176 C CA . ILE B 1 6 ? 6.548 3.048 -2.464 1 0 6 ILE B CA 21
ATOM 29177 C C . ILE B 1 6 ? 7.587 2.528 -3.405 1 0 6 ILE B C 21
ATOM 29178 O O . ILE B 1 6 ? 7.879 1.297 -3.424 1 0 6 ILE B O 21
ATOM 29194 N N . SER B 1 7 ? 8.084 3.506 -4.182 1 0 7 SER B N 21
ATOM 29195 C CA . SER B 1 7 ? 9.158 3.369 -5.15 1 0 7 SER B CA 21
ATOM 29196 C C . SER B 1 7 ? 9.816 4.76 -5.345 1 0 7 SER B C 21
ATOM 29197 O O . SER B 1 7 ? 9.545 5.618 -4.519 1 0 7 SER B O 21
ATOM 29218 N N . ALA B 1 9 ? 13.6 5.195 -6.074 1 0 9 ALA B N 21
ATOM 29219 C CA . ALA B 1 9 ? 15.007 5.208 -5.707 1 0 9 ALA B CA 21
ATOM 29220 C C . ALA B 1 9 ? 15.895 5.582 -6.839 1 0 9 ALA B C 21
ATOM 29221 O O . ALA B 1 9 ? 16.533 6.634 -6.857 1 0 9 ALA B O 21
ATOM 29250 N N . ILE B 1 11 ? 14.809 5.126 -10.063 1 0 11 ILE B N 21
ATOM 29251 C CA . ILE B 1 11 ? 13.883 5.601 -11.024 1 0 11 ILE B CA 21
ATOM 29252 C C . ILE B 1 11 ? 12.698 6.33 -10.297 1 0 11 ILE B C 21
ATOM 29253 O O . ILE B 1 11 ? 12.129 7.273 -10.841 1 0 11 ILE B O 21
ATOM 29294 N N . ILE C 1 2 ? 8.338 -1.443 -2.713 1 0 2 ILE C N 21
ATOM 29295 C CA . ILE C 1 2 ? 7.199 -2.108 -2.079 1 0 2 ILE C CA 21
ATOM 29296 C C . ILE C 1 2 ? 5.872 -1.635 -2.664 1 0 2 ILE C C 21
ATOM 29297 O O . ILE C 1 2 ? 5.707 -0.432 -2.974 1 0 2 ILE C O 21
ATOM 29313 N N . SER C 1 3 ? 4.93 -2.61 -2.786 1 0 3 SER C N 21
ATOM 29314 C CA . SER C 1 3 ? 3.611 -2.401 -3.328 1 0 3 SER C CA 21
ATOM 29315 C C . SER C 1 3 ? 2.608 -3.41 -2.914 1 0 3 SER C C 21
ATOM 29316 O O . SER C 1 3 ? 2.957 -4.467 -2.403 1 0 3 SER C O 21
ATOM 29359 N N . ILE C 1 6 ? -5.279 -3.826 -1.378 1 0 6 ILE C N 21
ATOM 29360 C CA . ILE C 1 6 ? -6.477 -4.554 -1.117 1 0 6 ILE C CA 21
ATOM 29361 C C . ILE C 1 6 ? -7.555 -4.423 -2.207 1 0 6 ILE C C 21
ATOM 29362 O O . ILE C 1 6 ? -7.769 -3.342 -2.718 1 0 6 ILE C O 21
ATOM 29378 N N . SER C 1 7 ? -8.212 -5.537 -2.532 1 0 7 SER C N 21
ATOM 29379 C CA . SER C 1 7 ? -9.4 -5.572 -3.455 1 0 7 SER C CA 21
ATOM 29380 C C . SER C 1 7 ? -10.104 -6.9 -3.408 1 0 7 SER C C 21
ATOM 29381 O O . SER C 1 7 ? -9.685 -7.772 -2.672 1 0 7 SER C O 21
ATOM 29402 N N . ALA C 1 9 ? -13.831 -6.797 -3.817 1 0 9 ALA C N 21
ATOM 29403 C CA . ALA C 1 9 ? -15.184 -6.485 -3.385 1 0 9 ALA C CA 21
ATOM 29404 C C . ALA C 1 9 ? -16.194 -7.188 -4.171 1 0 9 ALA C C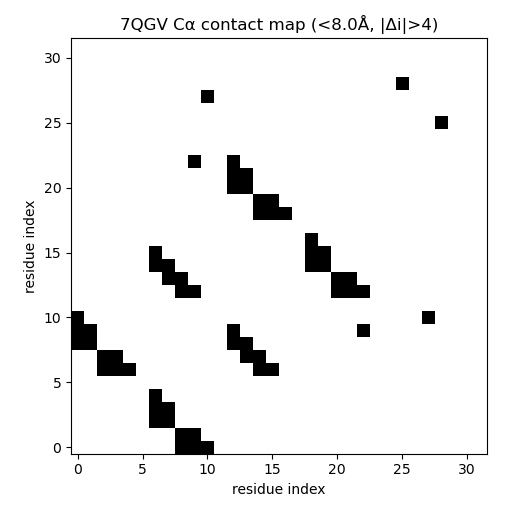 21
ATOM 29405 O O . ALA C 1 9 ? -16.961 -8.004 -3.67 1 0 9 ALA C O 21
ATOM 29434 N N . ILE C 1 11 ? -15.408 -8.117 -7.54 1 0 11 ILE C N 21
ATOM 29435 C CA . ILE C 1 11 ? -14.561 -8.972 -8.291 1 0 11 ILE C CA 21
ATOM 29436 C C . ILE C 1 11 ? -13.465 -9.543 -7.368 1 0 11 ILE C C 21
ATOM 29437 O O . ILE C 1 11 ? -13.121 -10.719 -7.462 1 0 11 ILE C O 21
ATOM 29478 N N . ILE D 1 2 ? -12.769 -10.262 -0.147 1 0 2 ILE D N 21
ATOM 29479 C CA . ILE D 1 2 ? -11.766 -9.237 -0.302 1 0 2 ILE D CA 21
ATOM 29480 C C . ILE D 1 2 ? -10.443 -9.67 0.317 1 0 2 ILE D C 21
ATOM 29481 O O . ILE D 1 2 ? -10.433 -10.229 1.41 1 0 2 ILE D O 21
ATOM 29497 N N . SER D 1 3 ? -9.332 -9.452 -0.393 1 0 3 SER D N 21
ATOM 29498 C CA . SER D 1 3 ? -8.031 -9.793 0.105 1 0 3 SER D CA 21
ATOM 29499 C C . SER D 1 3 ? -6.996 -8.933 -0.515 1 0 3 SER D C 21
ATOM 29500 O O . SER D 1 3 ? -7.269 -8.263 -1.504 1 0 3 SER D O 21
ATOM 29543 N N . ILE D 1 6 ? 0.712 -6.453 1.483 1 0 6 ILE D N 21
ATOM 29544 C CA . ILE D 1 6 ? 1.883 -5.594 1.253 1 0 6 ILE D CA 21
ATOM 29545 C C . ILE D 1 6 ? 3.152 -6.446 1.227 1 0 6 ILE D C 21
ATOM 29546 O O . ILE D 1 6 ? 3.439 -7.15 2.203 1 0 6 ILE D O 21
ATOM 29562 N N . SER D 1 7 ? 3.841 -6.397 0.079 1 0 7 SER D N 21
ATOM 29563 C CA . SER D 1 7 ? 5.153 -7.062 -0.163 1 0 7 SER D CA 21
ATOM 29564 C C . SER D 1 7 ? 6.053 -6.216 -1.057 1 0 7 SER D C 21
ATOM 29565 O O . SER D 1 7 ? 5.578 -5.314 -1.727 1 0 7 SER D O 21
ATOM 29586 N N . ALA D 1 9 ? 9.843 -5.836 0.144 1 0 9 ALA D N 21
ATOM 29587 C CA . ALA D 1 9 ? 11.037 -5.474 0.909 1 0 9 ALA D CA 21
ATOM 29588 C C . ALA D 1 9 ? 12.282 -5.666 0.126 1 0 9 ALA D C 21
ATOM 29589 O O . ALA D 1 9 ? 12.839 -4.739 -0.456 1 0 9 ALA D O 21
ATOM 29618 N N . ILE D 1 11 ? 12.433 -8.298 -1.933 1 0 11 ILE D N 21
ATOM 29619 C CA . ILE D 1 11 ? 11.903 -8.838 -3.149 1 0 11 ILE D CA 21
ATOM 29620 C C . ILE D 1 11 ? 10.751 -7.958 -3.648 1 0 11 ILE D C 21
ATOM 29621 O O . ILE D 1 11 ? 10.576 -7.755 -4.85 1 0 11 ILE D O 21
ATOM 29637 N N . ALA E 2 1 ? -17.183 11.987 -1.253 1 0.96 1 ALA E N 21
ATOM 29638 C CA . ALA E 2 1 ? -18.63 11.574 -1.254 1 1.33 1 ALA E CA 21
ATOM 29639 C C . ALA E 2 1 ? -19.279 11.362 -2.615 1 1.47 1 ALA E C 21
ATOM 29640 O O . ALA E 2 1 ? -19.768 10.268 -2.993 1 2.22 1 ALA E O 21
ATOM 29660 N N . LYS E 2 3 ? -18.619 9.707 -7.727 1 1.36 3 LYS E N 21
ATOM 29661 C CA . LYS E 2 3 ? -18.234 8.542 -8.457 1 1.66 3 LYS E CA 21
ATOM 29662 C C . LYS E 2 3 ? -17.967 8.829 -9.964 1 1.8 3 LYS E C 21
ATOM 29663 O O . LYS E 2 3 ? -18.647 8.361 -10.88 1 2.55 3 LYS E O 21
ATOM 29703 N N . ALA F 2 1 ? 21.075 -2.119 -8.098 1 0.96 1 ALA F N 21
ATOM 29704 C CA . ALA F 2 1 ? 22.452 -1.777 -8.429 1 1.33 1 ALA F CA 21
ATOM 29705 C C . ALA F 2 1 ? 22.659 -0.433 -9.136 1 1.47 1 ALA F C 21
ATOM 29706 O O . ALA F 2 1 ? 21.918 0.509 -8.989 1 2.22 1 ALA F O 21
ATOM 29726 N N . LYS F 2 3 ? 23.469 3.098 -7.628 1 1.36 3 LYS F N 21
ATOM 29727 C CA . LYS F 2 3 ? 22.993 4.11 -6.743 1 1.66 3 LYS F CA 21
ATOM 29728 C C . LYS F 2 3 ? 23.215 5.546 -7.324 1 1.8 3 LYS F C 21
ATOM 29729 O O . LYS F 2 3 ? 24.027 6.355 -6.863 1 2.55 3 LYS F O 21
ATOM 29769 N N . ALA G 2 1 ? -22.229 -3.16 -5.571 1 0.96 1 ALA G N 21
ATOM 29770 C CA . ALA G 2 1 ? -23.067 -3.633 -4.428 1 1.33 1 ALA G CA 21
ATOM 29771 C C . ALA G 2 1 ? -22.414 -4.828 -3.805 1 1.47 1 ALA G C 21
ATOM 29772 O O . ALA G 2 1 ? -21.636 -4.703 -2.853 1 2.22 1 ALA G O 21
ATOM 29792 N N . LYS G 2 3 ? -21.817 -6.546 -0.427 1 1.36 3 LYS G N 21
ATOM 29793 C CA . LYS G 2 3 ? -21.166 -6.216 0.798 1 1.66 3 LYS 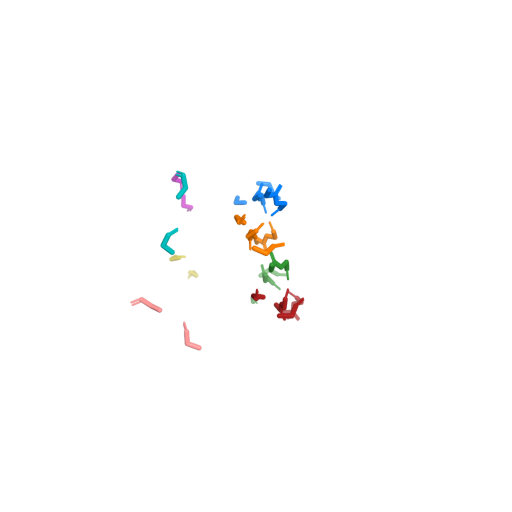G CA 21
ATOM 29794 C C . LYS G 2 3 ? -21.657 -7.08 2.012 1 1.8 3 LYS G C 21
ATOM 29795 O O . LYS G 2 3 ? -22.561 -6.733 2.772 1 2.55 3 LYS G O 21
ATOM 29835 N N . ALA H 2 1 ? 13.028 -14.66 -0.121 1 0.96 1 ALA H N 21
ATOM 29836 C CA . ALA H 2 1 ? 14.359 -14.729 -0.825 1 1.33 1 ALA H CA 21
ATOM 29837 C C . ALA H 2 1 ? 14.324 -14.823 -2.335 1 1.47 1 ALA H C 21
ATOM 29838 O O . ALA H 2 1 ? 15.363 -14.846 -3.056 1 2.22 1 ALA H O 21
ATOM 29859 N N . LYS H 2 3 ? 11.523 -12.459 -7.199 1 1.36 3 LYS H N 21
ATOM 29860 C CA . LYS H 2 3 ? 10.933 -11.411 -7.957 1 1.66 3 LYS H CA 21
ATOM 29861 C C . LYS H 2 3 ? 10.586 -11.863 -9.425 1 1.8 3 LYS H C 21
ATOM 29862 O O . LYS H 2 3 ? 11.432 -12.318 -10.207 1 2.55 3 LYS H O 21
ATOM 30371 N N . ILE A 1 2 ? 12.848 10.002 -3.329 1 0 2 ILE A N 22
ATOM 30372 C CA . ILE A 1 2 ? 11.966 8.839 -3.329 1 0 2 ILE A CA 22
ATOM 30373 C C . ILE A 1 2 ? 10.605 9.174 -2.672 1 0 2 ILE A C 22
ATOM 30374 O O . ILE A 1 2 ? 10.581 9.673 -1.55 1 0 2 ILE A O 22
ATOM 30390 N N . SER A 1 3 ? 9.455 8.952 -3.371 1 0 3 SER A N 22
ATOM 30391 C CA . SER A 1 3 ? 8.17 9.32 -2.788 1 0 3 SER A CA 22
ATOM 30392 C C . SER A 1 3 ? 7.033 8.48 -3.371 1 0 3 SER A C 22
ATOM 30393 O O . SER A 1 3 ? 7.232 7.668 -4.28 1 0 3 SER A O 22
ATOM 30436 N N . ILE A 1 6 ? -0.673 6.219 -1.132 1 0 6 ILE A N 22
ATOM 30437 C CA . ILE A 1 6 ? -1.794 5.357 -1.346 1 0 6 ILE A CA 22
ATOM 30438 C C . ILE A 1 6 ? -3.061 6.138 -1.655 1 0 6 ILE A C 22
ATOM 30439 O O . ILE A 1 6 ? -3.4 7.072 -0.923 1 0 6 ILE A O 22
ATOM 30455 N N . SER A 1 7 ? -3.716 5.733 -2.753 1 0 7 SER A N 22
ATOM 30456 C CA . SER A 1 7 ? -5.002 6.294 -3.208 1 0 7 SER A CA 22
ATOM 30457 C C . SER A 1 7 ? -5.794 5.245 -3.998 1 0 7 SER A C 22
ATOM 30458 O O . SER A 1 7 ? -5.484 4.041 -3.893 1 0 7 SER A O 22
ATOM 30479 N N . ALA A 1 9 ? -9.339 4.96 -3.766 1 0 9 ALA A N 22
ATOM 30480 C CA . ALA A 1 9 ? -10.45 4.492 -2.979 1 0 9 ALA A CA 22
ATOM 30481 C C . ALA A 1 9 ? -11.735 4.718 -3.668 1 0 9 ALA A C 22
ATOM 30482 O O . ALA A 1 9 ? -12.408 3.78 -4.089 1 0 9 ALA A O 22
ATOM 30511 N N . ILE A 1 11 ? -11.983 7.242 -5.991 1 0 11 ILE A N 22
ATOM 30512 C CA . ILE A 1 11 ? -11.46 7.645 -7.253 1 0 11 ILE A CA 22
ATOM 30513 C C . ILE A 1 11 ? -10.24 6.786 -7.614 1 0 11 ILE A C 22
ATOM 30514 O O . ILE A 1 11 ? -10.044 6.447 -8.776 1 0 11 ILE A O 22
ATOM 30555 N N . ILE B 1 2 ? -7.76 0.256 -1.626 1 0 2 ILE B N 22
ATOM 30556 C CA . ILE B 1 2 ? -6.58 1.018 -1.317 1 0 2 ILE B CA 22
ATOM 30557 C C . ILE B 1 2 ? -5.365 0.476 -2.092 1 0 2 ILE B C 22
ATOM 30558 O O . ILE B 1 2 ? -5.195 -0.76 -2.181 1 0 2 ILE B O 22
ATOM 30574 N N . SER B 1 3 ? -4.571 1.417 -2.697 1 0 3 SER B N 22
ATOM 30575 C CA . SER B 1 3 ? -3.435 1.085 -3.54 1 0 3 SER B CA 22
ATOM 30576 C C . SER B 1 3 ? -2.51 2.271 -3.675 1 0 3 SER B C 22
ATOM 30577 O O . SER B 1 3 ? -2.899 3.419 -3.476 1 0 3 SER B O 22
ATOM 30620 N N . ILE B 1 6 ? 5.501 3.555 -4.58 1 0 6 ILE B N 22
ATOM 30621 C CA . ILE B 1 6 ? 6.581 4.462 -4.692 1 0 6 ILE B CA 22
ATOM 30622 C C . ILE B 1 6 ? 7.136 4.469 -6.052 1 0 6 ILE B C 22
ATOM 30623 O O . ILE B 1 6 ? 7.216 3.39 -6.706 1 0 6 ILE B O 22
ATOM 30639 N N . SER B 1 7 ? 7.432 5.719 -6.447 1 0 7 SER B N 22
ATOM 30640 C CA . SER B 1 7 ? 8.109 6.084 -7.681 1 0 7 SER B CA 22
ATOM 30641 C C . SER B 1 7 ? 8.628 7.572 -7.572 1 0 7 SER B C 22
ATOM 30642 O O . SER B 1 7 ? 8.766 8.037 -6.431 1 0 7 SER B O 22
ATOM 30663 N N . ALA B 1 9 ? 11.785 8.863 -9.052 1 0 9 ALA B N 22
ATOM 30664 C CA . ALA B 1 9 ? 13.237 8.915 -9.092 1 0 9 ALA B CA 22
ATOM 30665 C C . ALA B 1 9 ? 13.771 9.752 -10.217 1 0 9 ALA B C 22
ATOM 30666 O O . ALA B 1 9 ? 14.306 10.835 -10.005 1 0 9 ALA B O 22
ATOM 30695 N N . ILE B 1 11 ? 11.922 10.389 -12.892 1 0 11 ILE B N 22
ATOM 30696 C CA . ILE B 1 11 ? 10.744 11.061 -13.309 1 0 11 ILE B CA 22
ATOM 30697 C C . ILE B 1 11 ? 9.851 11.363 -12.06 1 0 11 ILE B C 22
ATOM 30698 O O . ILE B 1 11 ? 9.279 12.456 -11.961 1 0 11 ILE B O 22
ATOM 30739 N N . ILE C 1 2 ? 7.291 0.04 -6.847 1 0 2 ILE C N 22
ATOM 30740 C CA . ILE C 1 2 ? 6.624 -0.804 -5.861 1 0 2 ILE C CA 22
ATOM 30741 C C . ILE C 1 2 ? 5.3 -0.228 -5.571 1 0 2 ILE C C 22
ATOM 30742 O O . ILE C 1 2 ? 5.171 0.971 -5.281 1 0 2 ILE C O 22
ATOM 30758 N N . SER C 1 3 ? 4.341 -1.112 -5.571 1 0 3 SER C N 22
ATOM 30759 C CA . SER C 1 3 ? 2.981 -0.71 -5.443 1 0 3 SER C CA 22
ATOM 30760 C C . SER C 1 3 ? 2.152 -1.844 -4.957 1 0 3 SER C C 22
ATOM 30761 O O . SER C 1 3 ? 2.639 -2.986 -4.761 1 0 3 SER C O 22
ATOM 30804 N N . ILE C 1 6 ? -4.805 -3.657 -1.363 1 0 6 ILE C N 22
ATOM 30805 C CA . ILE C 1 6 ? -5.777 -4.609 -0.966 1 0 6 ILE C CA 22
ATOM 30806 C C . ILE C 1 6 ? -7.143 -4.191 -1.452 1 0 6 ILE C C 22
ATOM 30807 O O . ILE C 1 6 ? -7.311 -3.01 -1.852 1 0 6 ILE C O 22
ATOM 30823 N N . SER C 1 7 ? -7.98 -5.222 -1.651 1 0 7 SER C N 22
ATOM 30824 C CA . SER C 1 7 ? -9.452 -5.082 -1.78 1 0 7 SER C CA 22
ATOM 30825 C C . SER C 1 7 ? -10.181 -6.389 -2.236 1 0 7 SER C C 22
ATOM 30826 O O . SER C 1 7 ? -9.589 -7.527 -2.156 1 0 7 SER C O 22
ATOM 30847 N N . ALA C 1 9 ? -13.537 -6.943 -0.979 1 0 9 ALA C N 22
ATOM 30848 C CA . ALA C 1 9 ? -14.643 -7.156 -0.051 1 0 9 ALA C CA 22
ATOM 30849 C C . ALA C 1 9 ? -15.971 -7.193 -0.731 1 0 9 ALA C C 22
ATOM 30850 O O . ALA C 1 9 ? -16.625 -8.231 -0.778 1 0 9 ALA C O 22
ATOM 30879 N N . ILE C 1 11 ? -16.585 -6.072 -3.971 1 0 11 ILE C N 22
ATOM 30880 C CA . ILE C 1 11 ? -16.273 -6.444 -5.313 1 0 11 ILE C CA 22
ATOM 30881 C C . ILE C 1 11 ? -15.021 -7.306 -5.32 1 0 11 ILE C C 22
ATOM 30882 O O . ILE C 1 11 ? -14.943 -8.347 -5.971 1 0 11 ILE C O 22
ATOM 30923 N N . ILE D 1 2 ? -10.82 -12.572 -1.394 1 0 2 ILE D N 22
ATOM 30924 C CA . ILE D 1 2 ? -10.248 -11.254 -1.57 1 0 2 ILE D CA 22
ATOM 30925 C C . ILE D 1 2 ? -9.052 -11.086 -0.716 1 0 2 ILE D C 22
ATOM 30926 O O . ILE D 1 2 ? -8.928 -11.718 0.35 1 0 2 ILE D O 22
ATOM 30942 N N . SER D 1 3 ? -8.185 -10.245 -1.168 1 0 3 SER D N 22
ATOM 30943 C CA . SER D 1 3 ? -6.97 -10.061 -0.452 1 0 3 SER D CA 22
ATOM 30944 C C . SER D 1 3 ? -6.145 -9.014 -1.142 1 0 3 SER D C 22
ATOM 30945 O O . SER D 1 3 ? -6.639 -8.256 -2.011 1 0 3 SER D O 22
ATOM 30988 N N . ILE D 1 6 ? 1.527 -5.775 -0.932 1 0 6 ILE D N 22
ATOM 30989 C CA . ILE D 1 6 ? 2.505 -4.87 -1.499 1 0 6 ILE D CA 22
ATOM 30990 C C . ILE D 1 6 ? 3.783 -5.587 -1.836 1 0 6 ILE D C 22
ATOM 30991 O O . ILE D 1 6 ? 4.061 -6.66 -1.274 1 0 6 ILE D O 22
ATOM 31007 N N . SER D 1 7 ? 4.45 -5.051 -2.846 1 0 7 SER D N 22
ATOM 31008 C CA . SER D 1 7 ? 5.827 -5.417 -3.168 1 0 7 SER D CA 22
ATOM 31009 C C . SER D 1 7 ? 6.342 -4.652 -4.382 1 0 7 SER D C 22
ATOM 31010 O O . SER D 1 7 ? 5.647 -3.806 -4.977 1 0 7 SER D O 22
ATOM 31031 N N . ALA D 1 9 ? 9.99 -3.519 -4.267 1 0 9 ALA D N 22
ATOM 31032 C CA . ALA D 1 9 ? 11.131 -2.691 -3.858 1 0 9 ALA D CA 22
ATOM 31033 C C . ALA D 1 9 ? 12.384 -3.177 -4.55 1 0 9 ALA D C 22
ATOM 31034 O O . ALA D 1 9 ? 12.843 -2.564 -5.513 1 0 9 ALA D O 22
ATOM 31063 N N . ILE D 1 11 ? 12.555 -6.279 -5.783 1 0 11 ILE D N 22
ATOM 31064 C CA . ILE D 1 11 ? 11.995 -7.055 -6.882 1 0 11 ILE D CA 22
ATOM 31065 C C . ILE D 1 11 ? 10.715 -6.424 -7.398 1 0 11 ILE D C 22
ATOM 31066 O O . ILE D 1 11 ? 10.46 -6.378 -8.602 1 0 11 ILE D O 22
ATOM 31082 N N . ALA E 2 1 ? -16.612 10.342 -2.089 1 0.96 1 ALA E N 22
ATOM 31083 C CA . ALA E 2 1 ? -17.936 9.761 -2.431 1 1.33 1 ALA E CA 22
ATOM 31084 C C . ALA E 2 1 ? -18.052 9.577 -3.968 1 1.47 1 ALA E C 22
ATOM 31085 O O . ALA E 2 1 ? -17.039 9.605 -4.684 1 2.22 1 ALA E O 22
ATOM 31105 N N . LYS E 2 3 ? -17.465 5.989 -7.451 1 1.36 3 LYS E N 22
ATOM 31106 C CA . LYS E 2 3 ? -16.632 4.816 -7.539 1 1.66 3 LYS E CA 22
ATOM 31107 C C . LYS E 2 3 ? -16.183 4.422 -8.981 1 1.8 3 LYS E C 22
ATOM 31108 O O . LYS E 2 3 ? -16.313 5.229 -9.944 1 2.55 3 LYS E O 22
ATOM 31148 N N . ALA F 2 1 ? 19.324 2.437 -11.376 1 0.96 1 ALA F N 22
ATOM 31149 C CA . ALA F 2 1 ? 20.692 2.366 -10.831 1 1.33 1 ALA F CA 22
ATOM 31150 C C . ALA F 2 1 ? 20.973 3.624 -9.972 1 1.47 1 ALA F C 22
ATOM 31151 O O . ALA F 2 1 ? 21.879 3.65 -9.137 1 2.22 1 ALA F O 22
ATOM 31171 N N . LYS F 2 3 ? 22.533 5.084 -6.354 1 1.36 3 LYS F N 22
ATOM 31172 C CA . LYS F 2 3 ? 23.004 4.378 -5.21 1 1.66 3 LYS F CA 22
ATOM 31173 C C . LYS F 2 3 ? 22.856 5.207 -3.893 1 1.8 3 LYS F C 22
ATOM 31174 O O . LYS F 2 3 ? 23.834 5.563 -3.206 1 2.55 3 LYS F O 22
ATOM 31214 N N . ALA G 2 1 ? -18.556 -2.038 5.181 1 0.96 1 ALA G N 22
ATOM 31215 C CA . ALA G 2 1 ? -19.625 -2.594 6.025 1 1.33 1 ALA G CA 22
ATOM 31216 C C . ALA G 2 1 ? -19.888 -4.122 5.803 1 1.47 1 ALA G C 22
ATOM 31217 O O . ALA G 2 1 ? -19.187 -4.84 5.062 1 2.22 1 ALA G O 22
ATOM 31237 N N . LYS G 2 3 ? -19.075 -7.78 6.199 1 1.36 3 LYS G N 22
ATOM 31238 C CA . LYS G 2 3 ? -17.753 -7.776 6.741 1 1.66 3 LYS G CA 22
ATOM 31239 C C . LYS G 2 3 ? -17.078 -9.184 6.646 1 1.8 3 LYS G C 22
ATOM 31240 O O . LYS G 2 3 ? -16.367 -9.646 7.564 1 2.55 3 LYS G O 22
ATOM 31280 N N . ALA H 2 1 ? 14.003 -3.284 4.6 1 0.96 1 ALA H N 22
ATOM 31281 C CA . ALA H 2 1 ? 13.557 -2.906 5.958 1 1.33 1 ALA H CA 22
ATOM 31282 C C . ALA H 2 1 ? 12.067 -2.702 6.025 1 1.47 1 ALA H C 22
ATOM 31283 O O . ALA H 2 1 ? 11.206 -3.513 5.679 1 2.22 1 ALA H O 22
ATOM 31304 N N . LYS H 2 3 ? 8.316 -4.333 7.384 1 1.36 3 LYS H N 22
ATOM 31305 C CA . LYS H 2 3 ? 7.358 -5.387 7.271 1 1.66 3 LYS H CA 22
ATOM 31306 C C . LYS H 2 3 ? 5.973 -5.086 7.95 1 1.8 3 LYS H C 22
ATOM 31307 O O . LYS H 2 3 ? 5.85 -4.87 9.168 1 2.55 3 LYS H O 22
ATOM 31816 N N . ILE A 1 2 ? 12.468 8.121 -4.87 1 0 2 ILE A N 23
ATOM 31817 C CA . ILE A 1 2 ? 11.409 7.135 -4.746 1 0 2 ILE A CA 23
ATOM 31818 C C . ILE A 1 2 ? 10.097 7.805 -4.848 1 0 2 ILE A C 23
ATOM 31819 O O . ILE A 1 2 ? 9.969 9.028 -4.683 1 0 2 ILE A O 23
ATOM 31835 N N . SER A 1 3 ? 9.125 7.003 -5.065 1 0 3 SER A N 23
ATOM 31836 C CA . SER A 1 3 ? 7.807 7.513 -5.17 1 0 3 SER A CA 23
ATOM 31837 C C . SER A 1 3 ? 6.848 6.463 -4.694 1 0 3 SER A C 23
ATOM 31838 O O . SER A 1 3 ? 7.259 5.286 -4.447 1 0 3 SER A O 23
ATOM 31881 N N . ILE A 1 6 ? 1.067 4.538 0.659 1 0 6 ILE A N 23
ATOM 31882 C CA . ILE A 1 6 ? 0.243 3.564 1.354 1 0 6 ILE A CA 23
ATOM 31883 C C . ILE A 1 6 ? -1.075 4.15 1.858 1 0 6 ILE A C 23
ATOM 31884 O O . ILE A 1 6 ? -1.134 5.352 2.151 1 0 6 ILE A O 23
ATOM 31900 N N . SER A 1 7 ? -2.128 3.326 1.781 1 0 7 SER A N 23
ATOM 31901 C CA . SER A 1 7 ? -3.424 3.585 2.46 1 0 7 SER A CA 23
ATOM 31902 C C . SER A 1 7 ? -4.637 3.649 1.535 1 0 7 SER A C 23
ATOM 31903 O O . SER A 1 7 ? -4.582 3.187 0.37 1 0 7 SER A O 23
ATOM 31924 N N . ALA A 1 9 ? -7.953 2.941 3.339 1 0 9 ALA A N 23
ATOM 31925 C CA . ALA A 1 9 ? -9.034 2.329 4.139 1 0 9 ALA A CA 23
ATOM 31926 C C . ALA A 1 9 ? -10.107 3.334 4.521 1 0 9 ALA A C 23
ATOM 31927 O O . ALA A 1 9 ? -11.11 3.452 3.84 1 0 9 ALA A O 23
ATOM 31956 N N . ILE A 1 11 ? -9.57 6.481 4.769 1 0 11 ILE A N 23
ATOM 31957 C CA . ILE A 1 11 ? -9.278 7.627 3.933 1 0 11 ILE A CA 23
ATOM 31958 C C . ILE A 1 11 ? -8.924 7.145 2.534 1 0 11 ILE A C 23
ATOM 31959 O O . ILE A 1 11 ? -9.51 7.57 1.537 1 0 11 ILE A O 23
ATOM 32000 N N . ILE B 1 2 ? -6.619 -1.311 1.526 1 0 2 ILE B N 23
ATOM 32001 C CA . ILE B 1 2 ? -5.554 -0.372 1.254 1 0 2 ILE B CA 23
ATOM 32002 C C . ILE B 1 2 ? -4.845 -0.788 0.032 1 0 2 ILE B C 23
ATOM 32003 O O . ILE B 1 2 ? -4.885 -1.955 -0.39 1 0 2 ILE B O 23
ATOM 32019 N N . SER B 1 3 ? -4.114 0.11 -0.484 1 0 3 SER B N 23
ATOM 32020 C CA . SER B 1 3 ? -3.463 -0.183 -1.687 1 0 3 SER B CA 23
ATOM 32021 C C . SER B 1 3 ? -2.267 0.698 -1.82 1 0 3 SER B C 23
ATOM 32022 O O . SER B 1 3 ? -2.17 1.735 -1.103 1 0 3 SER B O 23
ATOM 32065 N N . ILE B 1 6 ? 5.742 1.402 -1.677 1 0 6 ILE B N 23
ATOM 32066 C CA . ILE B 1 6 ? 6.876 2.247 -1.524 1 0 6 ILE B CA 23
ATOM 32067 C C . ILE B 1 6 ? 8.192 1.791 -2.137 1 0 6 ILE B C 23
ATOM 32068 O O . ILE B 1 6 ? 8.516 0.567 -2.096 1 0 6 ILE B O 23
ATOM 32084 N N . SER B 1 7 ? 8.846 2.763 -2.809 1 0 7 SER B N 23
ATOM 32085 C CA . SER B 1 7 ? 10.28 2.645 -3.187 1 0 7 SER B CA 23
ATOM 32086 C C . SER B 1 7 ? 10.546 3.061 -4.6 1 0 7 SER B C 23
ATOM 32087 O O . SER B 1 7 ? 9.715 3.728 -5.231 1 0 7 SER B O 23
ATOM 32108 N N . ALA B 1 9 ? 14.179 3.944 -5.571 1 0 9 ALA B N 23
ATOM 32109 C CA . ALA B 1 9 ? 15.541 4.448 -5.647 1 0 9 ALA B CA 23
ATOM 32110 C C . ALA B 1 9 ? 16.431 3.487 -6.437 1 0 9 ALA B C 23
ATOM 32111 O O . ALA B 1 9 ? 16.71 3.733 -7.591 1 0 9 ALA B O 23
ATOM 32140 N N . ILE B 1 11 ? 15.679 0.2 -6.923 1 0 11 ILE B N 23
ATOM 32141 C CA . ILE B 1 11 ? 14.772 -0.683 -7.646 1 0 11 ILE B CA 23
ATOM 32142 C C . ILE B 1 11 ? 13.59 0.134 -8.115 1 0 11 ILE B C 23
ATOM 32143 O O . ILE B 1 11 ? 13.117 0.035 -9.25 1 0 11 ILE B O 23
ATOM 32184 N N . ILE C 1 2 ? 8.169 -2.639 -1.64 1 0 2 ILE C N 23
ATOM 32185 C CA . ILE C 1 2 ? 6.998 -3.347 -2.141 1 0 2 ILE C CA 23
ATOM 32186 C C . ILE C 1 2 ? 6.047 -2.429 -2.813 1 0 2 ILE C C 23
ATOM 32187 O O . ILE C 1 2 ? 6.129 -1.192 -2.709 1 0 2 ILE C O 23
ATOM 32203 N N . SER C 1 3 ? 5.152 -3.021 -3.52 1 0 3 SER C N 23
ATOM 32204 C CA . SER C 1 3 ? 4.159 -2.246 -4.165 1 0 3 SER C CA 23
ATOM 32205 C C . SER C 1 3 ? 2.943 -3.079 -4.421 1 0 3 SER C C 23
ATOM 32206 O O . SER C 1 3 ? 3.05 -4.304 -4.675 1 0 3 SER C O 23
ATOM 32249 N N . ILE C 1 6 ? -4.802 -4.274 -1.748 1 0 6 ILE C N 23
ATOM 32250 C CA . ILE C 1 6 ? -6.049 -4.996 -1.782 1 0 6 ILE C CA 23
ATOM 32251 C C . ILE C 1 6 ? -7.34 -4.238 -1.514 1 0 6 ILE C C 23
ATOM 32252 O O . ILE C 1 6 ? -7.467 -3.486 -0.508 1 0 6 ILE C O 23
ATOM 32268 N N . SER C 1 7 ? -8.258 -4.473 -2.44 1 0 7 SER C N 23
ATOM 32269 C CA . SER C 1 7 ? -9.677 -4.056 -2.372 1 0 7 SER C CA 23
ATOM 32270 C C . SER C 1 7 ? -10.206 -3.808 -3.767 1 0 7 SER C C 23
ATOM 32271 O O . SER C 1 7 ? -9.51 -4.135 -4.74 1 0 7 SER C O 23
ATOM 32292 N N . ALA C 1 9 ? -14.088 -3.887 -4.294 1 0 9 ALA C N 23
ATOM 32293 C CA . ALA C 1 9 ? -15.438 -4.388 -4.319 1 0 9 ALA C CA 23
ATOM 32294 C C . ALA C 1 9 ? -16.382 -3.258 -3.939 1 0 9 ALA C C 23
ATOM 32295 O O . ALA C 1 9 ? -17.116 -2.725 -4.769 1 0 9 ALA C O 23
ATOM 32324 N N . ILE C 1 11 ? -15.3 -0.394 -2.75 1 0 11 ILE C N 23
ATOM 32325 C CA . ILE C 1 11 ? -14.624 0.806 -3.249 1 0 11 ILE C CA 23
ATOM 32326 C C . ILE C 1 11 ? -13.629 0.394 -4.331 1 0 11 ILE C C 23
ATOM 32327 O O . ILE C 1 11 ? -13.283 1.175 -5.221 1 0 11 ILE C O 23
ATOM 32368 N N . ILE D 1 2 ? -12.311 -9.228 -5.084 1 0 2 ILE D N 23
ATOM 32369 C CA . ILE D 1 2 ? -11.24 -8.429 -4.537 1 0 2 ILE D CA 23
ATOM 32370 C C . ILE D 1 2 ? -10.28 -8.035 -5.623 1 0 2 ILE D C 23
ATOM 32371 O O . ILE D 1 2 ? -10.323 -8.624 -6.712 1 0 2 ILE D O 23
ATOM 32387 N N . SER D 1 3 ? -9.466 -7.009 -5.404 1 0 3 SER D N 23
ATOM 32388 C CA . SER D 1 3 ? -8.495 -6.683 -6.431 1 0 3 SER D CA 23
ATOM 32389 C C . SER D 1 3 ? -7.225 -6.11 -5.867 1 0 3 SER D C 23
ATOM 32390 O O . SER D 1 3 ? -7.241 -5.436 -4.826 1 0 3 SER D O 23
ATOM 32433 N N . ILE D 1 6 ? 0.482 -8.271 -4.124 1 0 6 ILE D N 23
ATOM 32434 C CA . ILE D 1 6 ? 1.706 -7.939 -3.372 1 0 6 ILE D CA 23
ATOM 32435 C C . ILE D 1 6 ? 2.974 -8.422 -4.036 1 0 6 ILE D C 23
ATOM 32436 O O . ILE D 1 6 ? 3.025 -9.575 -4.518 1 0 6 ILE D O 23
ATOM 32452 N N . SER D 1 7 ? 3.898 -7.475 -4.171 1 0 7 SER D N 23
ATOM 32453 C CA . SER D 1 7 ? 5.299 -7.758 -4.519 1 0 7 SER D CA 23
ATOM 32454 C C . SER D 1 7 ? 6.045 -6.495 -4.946 1 0 7 SER D C 23
ATOM 32455 O O . SER D 1 7 ? 5.592 -5.359 -4.694 1 0 7 SER D O 23
ATOM 32476 N N . ALA D 1 9 ? 9.946 -6.77 -4.899 1 0 9 ALA D N 23
ATOM 32477 C CA . ALA D 1 9 ? 11.267 -6.908 -4.282 1 0 9 ALA D CA 23
ATOM 32478 C C . ALA D 1 9 ? 12.337 -6.954 -5.346 1 0 9 ALA D C 23
ATOM 32479 O O . ALA D 1 9 ? 12.97 -5.951 -5.678 1 0 9 ALA D O 23
ATOM 32508 N N . ILE D 1 11 ? 11.552 -8.114 -8.273 1 0 11 ILE D N 23
ATOM 32509 C CA . ILE D 1 11 ? 10.813 -7.75 -9.456 1 0 11 ILE D CA 23
ATOM 32510 C C . ILE D 1 11 ? 9.78 -6.678 -9.125 1 0 11 ILE D C 23
ATOM 32511 O O . ILE D 1 11 ? 9.458 -5.843 -9.966 1 0 11 ILE D O 23
ATOM 32527 N N . ALA E 2 1 ? -7.414 4.126 14.592 1 0.96 1 ALA E N 23
ATOM 32528 C CA . ALA E 2 1 ? -8.021 3.393 15.719 1 1.33 1 ALA E CA 23
ATOM 32529 C C . ALA E 2 1 ? -9.041 2.436 15.218 1 1.47 1 ALA E C 23
ATOM 32530 O O . ALA E 2 1 ? -8.917 1.825 14.119 1 2.22 1 ALA E O 23
ATOM 32550 N N . LYS E 2 3 ? -8.185 -1.32 14.88 1 1.36 3 LYS E N 23
ATOM 32551 C CA . LYS E 2 3 ? -7.115 -2.099 14.274 1 1.66 3 LYS E CA 23
ATOM 32552 C C . LYS E 2 3 ? -7.619 -3.402 13.543 1 1.8 3 LYS E C 23
ATOM 32553 O O . LYS E 2 3 ? -7.102 -4.517 13.723 1 2.55 3 LYS E O 23
ATOM 32593 N N . ALA F 2 1 ? 21.818 1.205 0.533 1 0.96 1 ALA F N 23
ATOM 32594 C CA . ALA F 2 1 ? 22.93 2.025 0.999 1 1.33 1 ALA F CA 23
ATOM 32595 C C . ALA F 2 1 ? 22.926 3.398 0.292 1 1.47 1 ALA F C 23
ATOM 32596 O O . ALA F 2 1 ? 23.485 3.501 -0.829 1 2.22 1 ALA F O 23
ATOM 32616 N N . LYS F 2 3 ? 19.419 8.232 1.51 1 1.36 3 LYS F N 23
ATOM 32617 C CA . LYS F 2 3 ? 18.577 9.39 1.314 1 1.66 3 LYS F CA 23
ATOM 32618 C C . LYS F 2 3 ? 19.368 10.625 0.73 1 1.8 3 LYS F C 23
ATOM 32619 O O . LYS F 2 3 ? 19.221 11.785 1.161 1 2.55 3 LYS F O 23
ATOM 32659 N N . ALA G 2 1 ? -19.164 -8.402 2.778 1 0.96 1 ALA G N 23
ATOM 32660 C CA . ALA G 2 1 ? -19.653 -9.701 3.322 1 1.33 1 ALA G CA 23
ATOM 32661 C C . ALA G 2 1 ? -18.727 -10.857 2.935 1 1.47 1 ALA G C 23
ATOM 32662 O O . ALA G 2 1 ? -17.479 -10.701 2.896 1 2.22 1 ALA G O 23
ATOM 32682 N N . LYS G 2 3 ? -16.727 -16.345 3.183 1 1.36 3 LYS G N 23
ATOM 32683 C CA . LYS G 2 3 ? -16.019 -17.618 2.988 1 1.66 3 LYS G CA 23
ATOM 32684 C C . LYS G 2 3 ? -16.971 -18.876 3.196 1 1.8 3 LYS G C 23
ATOM 32685 O O . LYS G 2 3 ? -17.087 -19.737 2.262 1 2.55 3 LYS G O 23
ATOM 32725 N N . ALA H 2 1 ? 15.688 -14.822 -0.27 1 0.96 1 ALA H N 23
ATOM 32726 C CA . ALA H 2 1 ? 17.117 -14.904 0.081 1 1.33 1 ALA H CA 23
ATOM 32727 C C . ALA H 2 1 ? 17.524 -13.637 0.812 1 1.47 1 ALA H C 23
ATOM 32728 O O . ALA H 2 1 ? 16.987 -13.345 1.915 1 2.22 1 ALA H O 23
ATOM 32749 N N . LYS H 2 3 ? 18.444 -13.685 4.543 1 1.36 3 LYS H N 23
ATOM 32750 C CA . LYS H 2 3 ? 17.917 -14.144 5.826 1 1.66 3 LYS H CA 23
ATOM 32751 C C . LYS H 2 3 ? 18.239 -13.196 7.05 1 1.8 3 LYS H C 23
ATOM 32752 O O . LYS H 2 3 ? 18.73 -13.618 8.112 1 2.55 3 LYS H O 23
ATOM 33261 N N . ILE A 1 2 ? 13.178 7.356 -5.574 1 0 2 ILE A N 24
ATOM 33262 C CA . ILE A 1 2 ? 12.175 6.568 -4.908 1 0 2 ILE A CA 24
ATOM 33263 C C . ILE A 1 2 ? 10.942 7.36 -4.755 1 0 2 ILE A C 24
ATOM 33264 O O . ILE A 1 2 ? 10.963 8.588 -4.527 1 0 2 ILE A O 24
ATOM 33280 N N . SER A 1 3 ? 9.868 6.648 -4.772 1 0 3 SER A N 24
ATOM 33281 C CA . SER A 1 3 ? 8.618 7.302 -4.649 1 0 3 SER A CA 24
ATOM 33282 C C . SER A 1 3 ? 7.607 6.306 -4.164 1 0 3 SER A C 24
ATOM 33283 O O . SER A 1 3 ? 7.966 5.105 -3.909 1 0 3 SER A O 24
ATOM 33326 N N . ILE A 1 6 ? 1.535 4.843 1.041 1 0 6 ILE A N 24
ATOM 33327 C CA . ILE A 1 6 ? 0.535 3.99 1.656 1 0 6 ILE A CA 24
ATOM 33328 C C . ILE A 1 6 ? -0.741 4.72 2.07 1 0 6 ILE A C 24
ATOM 33329 O O . ILE A 1 6 ? -0.678 5.896 2.47 1 0 6 ILE A O 24
ATOM 33345 N N . SER A 1 7 ? -1.88 4.057 1.787 1 0 7 SER A N 24
ATOM 33346 C CA . SER A 1 7 ? -3.218 4.445 2.335 1 0 7 SER A CA 24
ATOM 33347 C C . SER A 1 7 ? -4.307 4.571 1.265 1 0 7 SER A C 24
ATOM 33348 O O . SER A 1 7 ? -4.265 3.899 0.209 1 0 7 SER A O 24
ATOM 33369 N N . ALA A 1 9 ? -7.846 4.404 2.339 1 0 9 ALA A N 24
ATOM 33370 C CA . ALA A 1 9 ? -9.027 3.768 2.824 1 0 9 ALA A CA 24
ATOM 33371 C C . ALA A 1 9 ? -10.007 4.8 3.396 1 0 9 ALA A C 24
ATOM 33372 O O . ALA A 1 9 ? -11.143 4.848 2.971 1 0 9 ALA A O 24
ATOM 33401 N N . ILE A 1 11 ? -9.288 8.069 3.217 1 0 11 ILE A N 24
ATOM 33402 C CA . ILE A 1 11 ? -9.104 9.183 2.287 1 0 11 ILE A CA 24
ATOM 33403 C C . ILE A 1 11 ? -8.376 8.672 1.054 1 0 11 ILE A C 24
ATOM 33404 O O . ILE A 1 11 ? -8.562 9.133 -0.079 1 0 11 ILE A O 24
ATOM 33445 N N . ILE B 1 2 ? -6.819 0.116 0.362 1 0 2 ILE B N 24
ATOM 33446 C CA . ILE B 1 2 ? -5.531 0.713 0.393 1 0 2 ILE B CA 24
ATOM 33447 C C . ILE B 1 2 ? -4.7 0.13 -0.662 1 0 2 ILE B C 24
ATOM 33448 O O . ILE B 1 2 ? -4.888 -1.045 -1.122 1 0 2 ILE B O 24
ATOM 33464 N N . SER B 1 3 ? -3.731 0.924 -0.995 1 0 3 SER B N 24
ATOM 33465 C CA . SER B 1 3 ? -2.852 0.553 -2.006 1 0 3 SER B CA 24
ATOM 33466 C C . SER B 1 3 ? -1.643 1.41 -1.895 1 0 3 SER B C 24
ATOM 33467 O O . SER B 1 3 ? -1.646 2.442 -1.126 1 0 3 SER B O 24
ATOM 33510 N N . ILE B 1 6 ? 6.569 1.415 -1.669 1 0 6 ILE B N 24
ATOM 33511 C CA . ILE B 1 6 ? 7.835 2.159 -1.485 1 0 6 ILE B CA 24
ATOM 33512 C C . ILE B 1 6 ? 9.022 1.59 -2.211 1 0 6 ILE B C 24
ATOM 33513 O O . ILE B 1 6 ? 9.106 0.355 -2.423 1 0 6 ILE B O 24
ATOM 33529 N N . SER B 1 7 ? 9.788 2.557 -2.73 1 0 7 SER B N 24
ATOM 33530 C CA . SER B 1 7 ? 11.159 2.408 -3.256 1 0 7 SER B CA 24
ATOM 33531 C C . SER B 1 7 ? 11.197 2.709 -4.741 1 0 7 SER B C 24
ATOM 33532 O O . SER B 1 7 ? 10.32 3.446 -5.252 1 0 7 SER B O 24
ATOM 33553 N N . ALA B 1 9 ? 14.508 3.504 -6.134 1 0 9 ALA B N 24
ATOM 33554 C CA . ALA B 1 9 ? 15.75 4.252 -6.33 1 0 9 ALA B CA 24
ATOM 33555 C C . ALA B 1 9 ? 16.759 3.455 -7.15 1 0 9 ALA B C 24
ATOM 33556 O O . ALA B 1 9 ? 17.094 3.833 -8.266 1 0 9 ALA B O 24
ATOM 33585 N N . ILE B 1 11 ? 16.228 0.283 -7.924 1 0 11 ILE B N 24
ATOM 33586 C CA . ILE B 1 11 ? 15.443 -0.632 -8.738 1 0 11 ILE B CA 24
ATOM 33587 C C . ILE B 1 11 ? 14.059 -0.085 -8.918 1 0 11 ILE B C 24
ATOM 33588 O O . ILE B 1 11 ? 13.342 -0.34 -9.891 1 0 11 ILE B O 24
ATOM 33629 N N . ILE C 1 2 ? 7.898 -2.286 -3.864 1 0 2 ILE C N 24
ATOM 33630 C CA . ILE C 1 2 ? 6.737 -2.809 -3.254 1 0 2 ILE C CA 24
ATOM 33631 C C . ILE C 1 2 ? 5.636 -1.885 -3.452 1 0 2 ILE C C 24
ATOM 33632 O O . ILE C 1 2 ? 5.704 -0.65 -3.205 1 0 2 ILE C O 24
ATOM 33648 N N . SER C 1 3 ? 4.596 -2.554 -3.766 1 0 3 SER C N 24
ATOM 33649 C CA . SER C 1 3 ? 3.414 -1.922 -4.097 1 0 3 SER C CA 24
ATOM 33650 C C . SER C 1 3 ? 2.318 -2.908 -4.073 1 0 3 SER C C 24
ATOM 33651 O O . SER C 1 3 ? 2.537 -4.14 -3.874 1 0 3 SER C O 24
ATOM 33694 N N . ILE C 1 6 ? -5.217 -3.849 -1.517 1 0 6 ILE C N 24
ATOM 33695 C CA . ILE C 1 6 ? -6.439 -4.642 -1.507 1 0 6 ILE C CA 24
ATOM 33696 C C . ILE C 1 6 ? -7.688 -3.829 -1.636 1 0 6 ILE C C 24
ATOM 33697 O O . ILE C 1 6 ? -7.708 -2.613 -1.258 1 0 6 ILE C O 24
ATOM 33713 N N . SER C 1 7 ? -8.636 -4.518 -2.331 1 0 7 SER C N 24
ATOM 33714 C CA . SER C 1 7 ? -10.054 -4.138 -2.47 1 0 7 SER C CA 24
ATOM 33715 C C . SER C 1 7 ? -10.563 -4.072 -3.911 1 0 7 SER C C 24
ATOM 33716 O O . SER C 1 7 ? -9.98 -4.657 -4.857 1 0 7 SER C O 24
ATOM 33737 N N . ALA C 1 9 ? -14.208 -4.426 -4.2 1 0 9 ALA C N 24
ATOM 33738 C CA . ALA C 1 9 ? -15.541 -5.039 -4.096 1 0 9 ALA C CA 24
ATOM 33739 C C . ALA C 1 9 ? -16.657 -4.004 -4.166 1 0 9 ALA C C 24
ATOM 33740 O O . ALA C 1 9 ? -17.503 -4.068 -5.048 1 0 9 ALA C O 24
ATOM 33769 N N . ILE C 1 11 ? -15.97 -0.622 -4.129 1 0 11 ILE C N 24
ATOM 33770 C CA . ILE C 1 11 ? -15.408 0.446 -4.951 1 0 11 ILE C CA 24
ATOM 33771 C C . ILE C 1 11 ? -14.248 -0.094 -5.765 1 0 11 ILE C C 24
ATOM 33772 O O . ILE C 1 11 ? -13.913 0.397 -6.845 1 0 11 ILE C O 24
ATOM 33813 N N . ILE D 1 2 ? -13.139 -8.525 -5.467 1 0 2 ILE D N 24
ATOM 33814 C CA . ILE D 1 2 ? -11.964 -7.855 -4.972 1 0 2 ILE D CA 24
ATOM 33815 C C . ILE D 1 2 ? -10.763 -8.371 -5.658 1 0 2 ILE D C 24
ATOM 33816 O O . ILE D 1 2 ? -10.668 -9.564 -6.013 1 0 2 ILE D O 24
ATOM 33832 N N . SER D 1 3 ? -9.806 -7.508 -5.763 1 0 3 SER D N 24
ATOM 33833 C CA . SER D 1 3 ? -8.615 -7.909 -6.43 1 0 3 SER D CA 24
ATOM 33834 C C . SER D 1 3 ? -7.445 -7.184 -5.821 1 0 3 SER D C 24
ATOM 33835 O O . SER D 1 3 ? -7.633 -6.327 -4.893 1 0 3 SER D O 24
ATOM 33878 N N . ILE D 1 6 ? -0.117 -7.743 -2.419 1 0 6 ILE D N 24
ATOM 33879 C CA . ILE D 1 6 ? 0.992 -7.17 -1.677 1 0 6 ILE D CA 24
ATOM 33880 C C . ILE D 1 6 ? 2.331 -7.868 -1.915 1 0 6 ILE D C 24
ATOM 33881 O O . ILE D 1 6 ? 2.4 -9.113 -1.825 1 0 6 ILE D O 24
ATOM 33897 N N . SER D 1 7 ? 3.304 -7.067 -2.39 1 0 7 SER D N 24
ATOM 33898 C CA . SER D 1 7 ? 4.738 -7.46 -2.449 1 0 7 SER D CA 24
ATOM 33899 C C . SER D 1 7 ? 5.523 -6.696 -3.516 1 0 7 SER D C 24
ATOM 33900 O O . SER D 1 7 ? 5.067 -5.658 -4.05 1 0 7 SER D O 24
ATOM 33921 N N . ALA D 1 9 ? 9.085 -6.328 -2.708 1 0 9 ALA D N 24
ATOM 33922 C CA . ALA D 1 9 ? 10.274 -5.874 -1.983 1 0 9 ALA D CA 24
ATOM 33923 C C . ALA D 1 9 ? 11.519 -6.203 -2.734 1 0 9 ALA D C 24
ATOM 33924 O O . ALA D 1 9 ? 12.061 -5.362 -3.386 1 0 9 ALA D O 24
ATOM 33953 N N . ILE D 1 11 ? 11.606 -8.909 -4.801 1 0 11 ILE D N 24
ATOM 33954 C CA . ILE D 1 11 ? 11.148 -9.529 -6.033 1 0 11 ILE D CA 24
ATOM 33955 C C . ILE D 1 11 ? 9.919 -8.805 -6.534 1 0 11 ILE D C 24
ATOM 33956 O O . ILE D 1 11 ? 9.603 -8.796 -7.725 1 0 11 ILE D O 24
ATOM 33972 N N . ALA E 2 1 ? -4.675 8.779 11.826 1 0.96 1 ALA E N 24
ATOM 33973 C CA . ALA E 2 1 ? -4.673 8.579 13.303 1 1.33 1 ALA E CA 24
ATOM 33974 C C . ALA E 2 1 ? -5.293 7.18 13.685 1 1.47 1 ALA E C 24
ATOM 33975 O O . ALA E 2 1 ? -4.648 6.111 13.566 1 2.22 1 ALA E O 24
ATOM 33995 N N . LYS E 2 3 ? -3.746 5.712 16.078 1 1.36 3 LYS E N 24
ATOM 33996 C CA . LYS E 2 3 ? -2.297 5.688 16.091 1 1.66 3 LYS E CA 24
ATOM 33997 C C . LYS E 2 3 ? -1.697 4.426 16.774 1 1.8 3 LYS E C 24
ATOM 33998 O O . LYS E 2 3 ? -0.907 4.495 17.749 1 2.55 3 LYS E O 24
ATOM 34038 N N . ALA F 2 1 ? 18.432 7.433 -0.524 1 0.96 1 ALA F N 24
ATOM 34039 C CA . ALA F 2 1 ? 17.956 8.844 -0.468 1 1.33 1 ALA F CA 24
ATOM 34040 C C . ALA F 2 1 ? 17.165 9.241 -1.774 1 1.47 1 ALA F C 24
ATOM 34041 O O . ALA F 2 1 ? 17.109 8.449 -2.765 1 2.22 1 ALA F O 24
ATOM 34061 N N . LYS F 2 3 ? 12.138 12.079 -1.419 1 1.36 3 LYS F N 24
ATOM 34062 C CA . LYS F 2 3 ? 10.709 12.303 -1.417 1 1.66 3 LYS F CA 24
ATOM 34063 C C . LYS F 2 3 ? 10.208 13.217 -2.567 1 1.8 3 LYS F C 24
ATOM 34064 O O . LYS F 2 3 ? 10.019 14.447 -2.416 1 2.55 3 LYS F O 24
ATOM 34104 N N . ALA G 2 1 ? -12.494 -10.179 4.294 1 0.96 1 ALA G N 24
ATOM 34105 C CA . ALA G 2 1 ? -11.515 -10.509 5.367 1 1.33 1 ALA G CA 24
ATOM 34106 C C . ALA G 2 1 ? -10.226 -11.21 4.781 1 1.47 1 ALA G C 24
ATOM 34107 O O . ALA G 2 1 ? -9.947 -11.143 3.55 1 2.22 1 ALA G O 24
ATOM 34127 N N . LYS G 2 3 ? -5.892 -11.403 8.026 1 1.36 3 LYS G N 24
ATOM 34128 C CA . LYS G 2 3 ? -4.614 -10.849 8.43 1 1.66 3 LYS G CA 24
ATOM 34129 C C . LYS G 2 3 ? -3.392 -11.675 7.947 1 1.8 3 LYS G C 24
ATOM 34130 O O . LYS G 2 3 ? -2.52 -12.115 8.737 1 2.55 3 LYS G O 24
ATOM 34170 N N . ALA H 2 1 ? 13.926 -8.448 5.284 1 0.96 1 ALA H N 24
ATOM 34171 C CA . ALA H 2 1 ? 14.265 -7.394 6.268 1 1.33 1 ALA H CA 24
ATOM 34172 C C . ALA H 2 1 ? 13.668 -6.013 5.853 1 1.47 1 ALA H C 24
ATOM 34173 O O . ALA H 2 1 ? 12.55 -5.907 5.291 1 2.22 1 ALA H O 24
ATOM 34194 N N . LYS H 2 3 ? 10.276 -3.088 6.902 1 1.36 3 LYS H N 24
ATOM 34195 C CA . LYS H 2 3 ? 8.846 -2.821 6.839 1 1.66 3 LYS H CA 24
ATOM 34196 C C . LYS H 2 3 ? 8.42 -1.561 7.633 1 1.8 3 LYS H C 24
ATOM 34197 O O . LYS H 2 3 ? 8.015 -0.521 7.024 1 2.55 3 LYS H O 24
ATOM 34706 N N . ILE A 1 2 ? 12.859 8.006 -2.345 1 0 2 ILE A N 25
ATOM 34707 C CA . ILE A 1 2 ? 11.659 7.349 -1.907 1 0 2 ILE A CA 25
ATOM 34708 C C . ILE A 1 2 ? 10.685 7.29 -2.997 1 0 2 ILE A C 25
ATOM 34709 O O . ILE A 1 2 ? 10.319 8.299 -3.605 1 0 2 ILE A O 25
ATOM 34725 N N . SER A 1 3 ? 10.215 6.116 -3.203 1 0 3 SER A N 25
ATOM 34726 C CA . SER A 1 3 ? 9.28 5.93 -4.234 1 0 3 SER A CA 25
ATOM 34727 C C . SER A 1 3 ? 8.072 5.243 -3.667 1 0 3 SER A C 25
ATOM 34728 O O . SER A 1 3 ? 8.166 4.521 -2.631 1 0 3 SER A O 25
ATOM 34771 N N . ILE A 1 6 ? 0.05 6.252 -2.534 1 0 6 ILE A N 25
ATOM 34772 C CA . ILE A 1 6 ? -1.241 5.852 -2.062 1 0 6 ILE A CA 25
ATOM 34773 C C . ILE A 1 6 ? -2.418 6.388 -2.847 1 0 6 ILE A C 25
ATOM 34774 O O . ILE A 1 6 ? -2.406 7.559 -3.273 1 0 6 ILE A O 25
ATOM 34790 N N . SER A 1 7 ? -3.354 5.467 -3.105 1 0 7 SER A N 25
ATOM 34791 C CA . SER A 1 7 ? -4.719 5.798 -3.58 1 0 7 SER A CA 25
ATOM 34792 C C . SER A 1 7 ? -5.5 4.588 -4.072 1 0 7 SER A C 25
ATOM 34793 O O . SER A 1 7 ? -4.949 3.482 -4.237 1 0 7 SER A O 25
ATOM 34814 N N . ALA A 1 9 ? -8.736 3.767 -2.575 1 0 9 ALA A N 25
ATOM 34815 C CA . ALA A 1 9 ? -9.674 3.324 -1.57 1 0 9 ALA A CA 25
ATOM 34816 C C . ALA A 1 9 ? -11.091 3.329 -2.087 1 0 9 ALA A C 25
ATOM 34817 O O . ALA A 1 9 ? -11.697 2.274 -2.268 1 0 9 ALA A O 25
ATOM 34846 N N . ILE A 1 11 ? -11.972 5.382 -4.947 1 0 11 ILE A N 25
ATOM 34847 C CA . ILE A 1 11 ? -11.827 5.492 -6.405 1 0 11 ILE A CA 25
ATOM 34848 C C . ILE A 1 11 ? -10.556 4.767 -6.824 1 0 11 ILE A C 25
ATOM 34849 O O . ILE A 1 11 ? -10.429 4.236 -7.926 1 0 11 ILE A O 25
ATOM 34890 N N . ILE B 1 2 ? -7.339 -0.24 -3.23 1 0 2 ILE B N 25
ATOM 34891 C CA . ILE B 1 2 ? -6.182 0.566 -2.946 1 0 2 ILE B CA 25
ATOM 34892 C C . ILE B 1 2 ? -4.954 -0.078 -3.338 1 0 2 ILE B C 25
ATOM 34893 O O . ILE B 1 2 ? -4.698 -1.246 -3.023 1 0 2 ILE B O 25
ATOM 34909 N N . SER B 1 3 ? -4.155 0.765 -3.908 1 0 3 SER B N 25
ATOM 34910 C CA . SER B 1 3 ? -2.949 0.338 -4.446 1 0 3 SER B CA 25
ATOM 34911 C C . SER B 1 3 ? -1.885 1.276 -4.087 1 0 3 SER B C 25
ATOM 34912 O O . SER B 1 3 ? -2.121 2.423 -3.621 1 0 3 SER B O 25
ATOM 34955 N N . ILE B 1 6 ? 5.285 1.585 -0.867 1 0 6 ILE B N 25
ATOM 34956 C CA . ILE B 1 6 ? 6.344 2.347 -0.24 1 0 6 ILE B CA 25
ATOM 34957 C C . ILE B 1 6 ? 7.696 1.667 -0.271 1 0 6 ILE B C 25
ATOM 34958 O O . ILE B 1 6 ? 7.795 0.487 -0.639 1 0 6 ILE B O 25
ATOM 34974 N N . SER B 1 7 ? 8.702 2.538 -0.147 1 0 7 SER B N 25
ATOM 34975 C CA . SER B 1 7 ? 10.085 2.172 0.24 1 0 7 SER B CA 25
ATOM 34976 C C . SER B 1 7 ? 11.092 2.635 -0.766 1 0 7 SER B C 25
ATOM 34977 O O . SER B 1 7 ? 10.886 3.674 -1.39 1 0 7 SER B O 25
ATOM 34998 N N . ALA B 1 9 ? 14.034 3.795 -0.195 1 0 9 ALA B N 25
ATOM 34999 C CA . ALA B 1 9 ? 14.88 4.883 0.298 1 0 9 ALA B CA 25
ATOM 35000 C C . ALA B 1 9 ? 16.335 4.432 0.415 1 0 9 ALA B C 25
ATOM 35001 O O . ALA B 1 9 ? 17.19 4.818 -0.384 1 0 9 ALA B O 25
ATOM 35030 N N . ILE B 1 11 ? 17.126 1.155 0.405 1 0 11 ILE B N 25
ATOM 35031 C CA . ILE B 1 11 ? 17.238 -0.032 -0.444 1 0 11 ILE B CA 25
ATOM 35032 C C . ILE B 1 11 ? 16.271 0.074 -1.596 1 0 11 ILE B C 25
ATOM 35033 O O . ILE B 1 11 ? 16.47 -0.437 -2.703 1 0 11 ILE B O 25
ATOM 35074 N N . ILE C 1 2 ? 7.62 -1.729 -2.861 1 0 2 ILE C N 25
ATOM 35075 C CA . ILE C 1 2 ? 6.507 -2.615 -2.671 1 0 2 ILE C CA 25
ATOM 35076 C C . ILE C 1 2 ? 5.25 -1.949 -3.094 1 0 2 ILE C C 25
ATOM 35077 O O . ILE C 1 2 ? 5.024 -0.778 -2.749 1 0 2 ILE C O 25
ATOM 35093 N N . SER C 1 3 ? 4.565 -2.623 -4.018 1 0 3 SER C N 25
ATOM 35094 C CA . SER C 1 3 ? 3.268 -2.205 -4.407 1 0 3 SER C CA 25
ATOM 35095 C C . SER C 1 3 ? 2.3 -3.31 -4.329 1 0 3 SER C C 25
ATOM 35096 O O . SER C 1 3 ? 2.619 -4.497 -4.424 1 0 3 SER C O 25
ATOM 35139 N N . ILE C 1 6 ? -5.189 -3.913 -1.598 1 0 6 ILE C N 25
ATOM 35140 C CA . ILE C 1 6 ? -6.293 -4.823 -1.206 1 0 6 ILE C CA 25
ATOM 35141 C C . ILE C 1 6 ? -7.591 -4.086 -1.12 1 0 6 ILE C C 25
ATOM 35142 O O . ILE C 1 6 ? -7.651 -2.84 -1.275 1 0 6 ILE C O 25
ATOM 35158 N N . SER C 1 7 ? -8.581 -4.938 -1.083 1 0 7 SER C N 25
ATOM 35159 C CA . SER C 1 7 ? -9.966 -4.643 -0.752 1 0 7 SER C CA 25
ATOM 35160 C C . SER C 1 7 ? -10.884 -4.921 -1.902 1 0 7 SER C C 25
ATOM 35161 O O . SER C 1 7 ? -10.526 -5.662 -2.829 1 0 7 SER C O 25
ATOM 35182 N N . ALA C 1 9 ? -14.243 -6.217 -1.77 1 0 9 ALA C N 25
ATOM 35183 C CA . ALA C 1 9 ? -15.04 -7.387 -1.616 1 0 9 ALA C CA 25
ATOM 35184 C C . ALA C 1 9 ? -16.475 -7.011 -1.764 1 0 9 ALA C C 25
ATOM 35185 O O . ALA C 1 9 ? -17.12 -7.21 -2.796 1 0 9 ALA C O 25
ATOM 35214 N N . ILE C 1 11 ? -17.33 -3.977 -1.65 1 0 11 ILE C N 25
ATOM 35215 C CA . ILE C 1 11 ? -17.333 -2.785 -2.491 1 0 11 ILE C CA 25
ATOM 35216 C C . ILE C 1 11 ? -16.057 -2.692 -3.256 1 0 11 ILE C C 25
ATOM 35217 O O . ILE C 1 11 ? -15.938 -2.069 -4.311 1 0 11 ILE C O 25
ATOM 35258 N N . ILE D 1 2 ? -11.835 -11.106 -2.352 1 0 2 ILE D N 25
ATOM 35259 C CA . ILE D 1 2 ? -10.695 -10.241 -2.066 1 0 2 ILE D CA 25
ATOM 35260 C C . ILE D 1 2 ? -9.824 -9.979 -3.273 1 0 2 ILE D C 25
ATOM 35261 O O . ILE D 1 2 ? -9.303 -10.932 -3.858 1 0 2 ILE D O 25
ATOM 35277 N N . SER D 1 3 ? -9.649 -8.691 -3.654 1 0 3 SER D N 25
ATOM 35278 C CA . SER D 1 3 ? -8.777 -8.405 -4.775 1 0 3 SER D CA 25
ATOM 35279 C C . SER D 1 3 ? -7.583 -7.58 -4.362 1 0 3 SER D C 25
ATOM 35280 O O . SER D 1 3 ? -7.618 -6.816 -3.372 1 0 3 SER D O 25
ATOM 35323 N N . ILE D 1 6 ? 0.616 -8.152 -3.629 1 0 6 ILE D N 25
ATOM 35324 C CA . ILE D 1 6 ? 1.907 -7.553 -3.199 1 0 6 ILE D CA 25
ATOM 35325 C C . ILE D 1 6 ? 3.115 -8.115 -3.974 1 0 6 ILE D C 25
ATOM 35326 O O . ILE D 1 6 ? 3.093 -9.284 -4.383 1 0 6 ILE D O 25
ATOM 35342 N N . SER D 1 7 ? 4.133 -7.249 -4.143 1 0 7 SER D N 25
ATOM 35343 C CA . SER D 1 7 ? 5.483 -7.58 -4.707 1 0 7 SER D CA 25
ATOM 35344 C C . SER D 1 7 ? 6.022 -6.45 -5.567 1 0 7 SER D C 25
ATOM 35345 O O . SER D 1 7 ? 5.443 -5.37 -5.558 1 0 7 SER D O 25
ATOM 35366 N N . ALA D 1 9 ? 9.284 -5.014 -5.462 1 0 9 ALA D N 25
ATOM 35367 C CA . ALA D 1 9 ? 10.246 -4.173 -4.793 1 0 9 ALA D CA 25
ATOM 35368 C C . ALA D 1 9 ? 11.577 -4.278 -5.428 1 0 9 ALA D C 25
ATOM 35369 O O . ALA D 1 9 ? 12.075 -3.35 -6.06 1 0 9 ALA D O 25
ATOM 35398 N N . ILE D 1 11 ? 12.105 -6.764 -7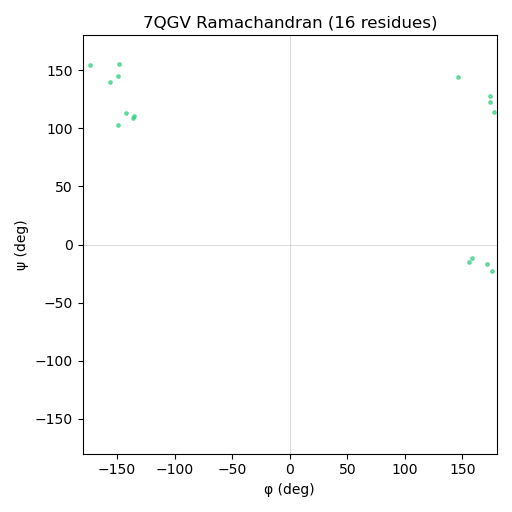.502 1 0 11 ILE D N 25
ATOM 35399 C CA . ILE D 1 11 ? 11.73 -7.171 -8.863 1 0 11 ILE D CA 25
ATOM 35400 C C . ILE D 1 11 ? 10.417 -6.52 -9.261 1 0 11 ILE D C 25
ATOM 35401 O O . ILE D 1 11 ? 10.233 -6.014 -10.368 1 0 11 ILE D O 25
ATOM 35417 N N . ALA E 2 1 ? -12.618 13.504 -2.455 1 0.96 1 ALA E N 25
ATOM 35418 C CA . ALA E 2 1 ? -13.373 14.599 -1.76 1 1.33 1 ALA E CA 25
ATOM 35419 C C . ALA E 2 1 ? -13.975 14.167 -0.388 1 1.47 1 ALA E C 25
ATOM 35420 O O . ALA E 2 1 ? -13.509 13.151 0.208 1 2.22 1 ALA E O 25
ATOM 35440 N N . LYS E 2 3 ? -12.76 12.805 3.171 1 1.36 3 LYS E N 25
ATOM 35441 C CA . LYS E 2 3 ? -12.111 11.756 3.939 1 1.66 3 LYS E CA 25
ATOM 35442 C C . LYS E 2 3 ? -12.765 11.545 5.327 1 1.8 3 LYS E C 25
ATOM 35443 O O . LYS E 2 3 ? -12.1 11.265 6.338 1 2.55 3 LYS E O 25
ATOM 35483 N N . ALA F 2 1 ? 13.486 5.052 7.333 1 0.96 1 ALA F N 25
ATOM 35484 C CA . ALA F 2 1 ? 12.671 6.237 7.738 1 1.33 1 ALA F CA 25
ATOM 35485 C C . ALA F 2 1 ? 12.109 6.976 6.487 1 1.47 1 ALA F C 25
ATOM 35486 O O . ALA F 2 1 ? 10.913 7.389 6.467 1 2.22 1 ALA F O 25
ATOM 35506 N N . LYS F 2 3 ? 9.965 10.855 4.568 1 1.36 3 LYS F N 25
ATOM 35507 C CA . LYS F 2 3 ? 8.875 11.77 4.259 1 1.66 3 LYS F CA 25
ATOM 35508 C C . LYS F 2 3 ? 9.377 13.095 3.617 1 1.8 3 LYS F C 25
ATOM 35509 O O . LYS F 2 3 ? 8.92 14.205 3.92 1 2.55 3 LYS F O 25
ATOM 35549 N N . ALA G 2 1 ? -14.107 1.828 1.87 1 0.96 1 ALA G N 25
ATOM 35550 C CA . ALA G 2 1 ? -14.87 3.088 2.077 1 1.33 1 ALA G CA 25
ATOM 35551 C C . ALA G 2 1 ? -16.405 2.874 1.971 1 1.47 1 ALA G C 25
ATOM 35552 O O . ALA G 2 1 ? -16.905 1.75 2.234 1 2.22 1 ALA G O 25
ATOM 35572 N N . LYS G 2 3 ? -19.975 1.45 4.23 1 1.36 3 LYS G N 25
ATOM 35573 C CA . LYS G 2 3 ? -20.746 0.457 4.952 1 1.66 3 LYS G CA 25
ATOM 35574 C C . LYS G 2 3 ? -22.159 0.976 5.353 1 1.8 3 LYS G C 25
ATOM 35575 O O . LYS G 2 3 ? -22.672 0.742 6.469 1 2.55 3 LYS G O 25
ATOM 35615 N N . ALA H 2 1 ? 14.639 -13.707 -3.304 1 0.96 1 ALA H N 25
ATOM 35616 C CA . ALA H 2 1 ? 15.773 -14.281 -2.535 1 1.33 1 ALA H CA 25
ATOM 35617 C C . ALA H 2 1 ? 16.302 -13.3 -1.446 1 1.47 1 ALA H C 25
ATOM 35618 O O . ALA H 2 1 ? 15.51 -12.522 -0.832 1 2.22 1 ALA H O 25
ATOM 35639 N N . LYS H 2 3 ? 15.113 -13.522 1.885 1 1.36 3 LYS H N 25
ATOM 35640 C CA . LYS H 2 3 ? 13.751 -13.646 2.389 1 1.66 3 LYS H CA 25
ATOM 35641 C C . LYS H 2 3 ? 13.563 -13.26 3.896 1 1.8 3 LYS H C 25
ATOM 35642 O O . LYS H 2 3 ? 13.253 -14.093 4.773 1 2.55 3 LYS H O 25
#

B-factor: mean 2.21, std 1.15, range [0.73, 5.41]

Foldseek 3Di:
DCDDVD/DQDDVD/DQDDPD/DCDDVD

Solvent-accessible surface area: 6296 Å² total

Sequence (32 aa):
ISISAIISISAIISISAIISISAIAKAKAKAKISISAIISISAIISISAIISISAIAKAKAKAKISISAIISISAIISISAIISISAIAKAKAKAKISISAIISISAIISISAIISISAIAKAKAKAKISISAIISISAIISISAIISISAIAKAKAKAKISISAIISISAIISISAIISISAIAKAKAKAKISISAIISISAIISISAIISISAIAKAKAKAKISISAIISISAIISISAIISISAIAKAKAKAKISISAIISISAIISISAIISISAIAKAKAKAKISISAIISISAIISISAIISISAIAKAKAKAKISISAIISISAIISISAIISISAIAKAKAKAKISISAIISISAIISISAIISISAIAKAKAKAKISISAIISISAIISISAIISISAIAKAKAKAKISISAIISISAIISISAIISISAIAKAKAKAKISISAIISISAIISISAIISISAIAKAKAKAKISISAIISISAIISISAIISISAIAKAKAKAKISISAIISISAIISISAIISISAIAKAKAKAKISISAIISISAIISISAIISISAIAKAKAKAKISISAIISISAIISISAIISISAIAKAKAKAKISISAIISISAIISISAIISISAIAKAKAKAKISISAIISISAIISISAIISISAIAKAKAKAKISISAIISISAIISISAIISISAIAKAKAKAKISISAIISISAIISISAIISISAIAKAKAKAKISISAIISISAIISISAIISISAIAKAKAKAKISISAIISISAIISISAIISISAIAKAKAKAK